Protein AF-A0ABD3XML2-F1 (afdb_monomer)

Secondary structure (DSSP, 8-state):
--------------------HHHHHHHHHHHHHHTTS-HHHHHHHHHHHS-HHHHHHHHHHHHHHHHHH-TTPPPSEEPP----S-TTSPPHHHHHHHHHHHHHHHHTT-S-HHHHHHTEESTTS----S--HHHHHHHHHHHHHHHTTSSS--S------------------------THHHHHHHHHHHHHHHHHHHHHHHHHHHHHHHHHHHHHHHHHHHHHHHHHHHHHHHHHHHHHHHHHHHHHHHHHHHHHHHHHHHHHHHHHHHHHHHHHHHHHHHHHHHHHHHHHHHHHHHHHHHHHHS------S---SSSHHHHHHHHHHHHHHHHHHHHHHHHHHHHHHHTTS-HHHHHHHHHHH--

Structure (mmCIF, N/CA/C/O backbone):
data_AF-A0ABD3XML2-F1
#
_entry.id   AF-A0ABD3XML2-F1
#
loop_
_atom_site.group_PDB
_atom_site.id
_atom_site.type_symbol
_atom_site.label_atom_id
_atom_site.label_alt_id
_atom_site.label_comp_id
_atom_site.label_asym_id
_atom_site.label_entity_id
_atom_site.label_seq_id
_atom_site.pdbx_PDB_ins_code
_atom_site.Cartn_x
_atom_site.Cartn_y
_atom_site.Cartn_z
_atom_site.occupancy
_atom_site.B_iso_or_equiv
_atom_site.auth_seq_id
_atom_site.auth_comp_id
_atom_site.auth_asym_id
_atom_site.auth_atom_id
_atom_site.pdbx_PDB_model_num
ATOM 1 N N . MET A 1 1 ? -40.376 46.630 -20.203 1.00 38.59 1 MET A N 1
ATOM 2 C CA . MET A 1 1 ? -39.515 45.479 -20.534 1.00 38.59 1 MET A CA 1
ATOM 3 C C . MET A 1 1 ? -38.494 45.391 -19.402 1.00 38.59 1 MET A C 1
ATOM 5 O O . MET A 1 1 ? -37.464 46.034 -19.498 1.00 38.59 1 MET A O 1
ATOM 9 N N . GLU A 1 2 ? -38.800 44.881 -18.200 1.00 33.03 2 GLU A N 1
ATOM 10 C CA . GLU A 1 2 ? -39.345 43.541 -17.864 1.00 33.03 2 GLU A CA 1
ATOM 11 C C . GLU A 1 2 ? -38.593 42.469 -18.675 1.00 33.03 2 GLU A C 1
ATOM 13 O O . GLU A 1 2 ? -38.659 42.522 -19.898 1.00 33.03 2 GLU A O 1
ATOM 18 N N . THR A 1 3 ? -37.780 41.566 -18.106 1.00 33.97 3 THR A N 1
ATOM 19 C CA . THR A 1 3 ? -37.963 40.745 -16.886 1.00 33.97 3 THR A CA 1
ATOM 20 C C . THR A 1 3 ? -36.647 40.132 -16.343 1.00 33.97 3 THR A C 1
ATOM 22 O O . THR A 1 3 ? -35.774 39.809 -17.142 1.00 33.97 3 THR A O 1
ATOM 25 N N . ASN A 1 4 ? -36.616 39.898 -15.014 1.00 30.30 4 ASN A N 1
ATOM 26 C CA . ASN A 1 4 ? -36.103 38.743 -14.218 1.00 30.30 4 ASN A CA 1
ATOM 27 C C . ASN A 1 4 ? -34.639 38.275 -14.408 1.00 30.30 4 ASN A C 1
ATOM 29 O O . ASN A 1 4 ? -34.251 37.892 -15.501 1.00 30.30 4 ASN A O 1
ATOM 33 N N . VAL A 1 5 ? -33.727 38.299 -13.419 1.00 41.19 5 VAL A N 1
ATOM 34 C CA . VAL A 1 5 ? -33.673 37.637 -12.083 1.00 41.19 5 VAL A CA 1
ATOM 35 C C . VAL A 1 5 ? -34.039 36.153 -12.111 1.00 41.19 5 VAL A C 1
ATOM 37 O O . VAL A 1 5 ? -35.220 35.851 -12.012 1.00 41.19 5 VAL A O 1
ATOM 40 N N . ILE A 1 6 ? -33.027 35.272 -12.127 1.00 36.88 6 ILE A N 1
ATOM 41 C CA . ILE A 1 6 ? -32.951 34.053 -11.296 1.00 36.88 6 ILE A CA 1
ATOM 42 C C . ILE A 1 6 ? -31.473 33.832 -10.923 1.00 36.88 6 ILE A C 1
ATOM 44 O O . ILE A 1 6 ? -30.629 33.577 -11.780 1.00 36.88 6 ILE A O 1
ATOM 48 N N . GLN A 1 7 ? -31.175 33.996 -9.632 1.00 39.12 7 GLN A N 1
ATOM 49 C CA . GLN A 1 7 ? -30.075 33.320 -8.948 1.00 39.12 7 GLN A CA 1
ATOM 50 C C . GLN A 1 7 ? -30.500 31.866 -8.751 1.00 39.12 7 GLN A C 1
ATOM 52 O O . GLN A 1 7 ? -31.566 31.651 -8.185 1.00 39.12 7 GLN A O 1
ATOM 57 N N . ASP A 1 8 ? -29.660 30.907 -9.133 1.00 29.56 8 ASP A N 1
ATOM 58 C CA . ASP A 1 8 ? -29.747 29.546 -8.607 1.00 29.56 8 ASP A CA 1
ATOM 59 C C . ASP A 1 8 ? -28.483 29.241 -7.803 1.00 29.56 8 ASP A C 1
ATOM 61 O O . ASP A 1 8 ? -27.401 28.951 -8.315 1.00 29.56 8 ASP A O 1
ATOM 65 N N . THR A 1 9 ? -28.667 29.385 -6.496 1.00 33.41 9 THR A N 1
ATOM 66 C CA . THR A 1 9 ? -28.101 28.558 -5.434 1.00 33.41 9 THR A CA 1
ATOM 67 C C . THR A 1 9 ? -27.908 27.102 -5.859 1.00 33.41 9 THR A C 1
ATOM 69 O O . THR A 1 9 ? -28.868 26.429 -6.228 1.00 33.41 9 THR A O 1
ATOM 72 N N . GLN A 1 10 ? -26.698 26.580 -5.665 1.00 33.09 10 GLN A N 1
ATOM 73 C CA . GLN A 1 10 ? -26.526 25.194 -5.238 1.00 33.09 10 GLN A CA 1
ATOM 74 C C . GLN A 1 10 ? -25.661 25.178 -3.982 1.00 33.09 10 GLN A C 1
ATOM 76 O O . GLN A 1 10 ? -24.434 25.136 -4.032 1.00 33.09 10 GLN A O 1
ATOM 81 N N . ASP A 1 11 ? -26.362 25.263 -2.854 1.00 31.86 11 ASP A N 1
ATOM 82 C CA . ASP A 1 11 ? -25.922 24.697 -1.592 1.00 31.86 11 ASP A CA 1
ATOM 83 C C . ASP A 1 11 ? -25.893 23.165 -1.705 1.00 31.86 11 ASP A C 1
ATOM 85 O O . ASP A 1 11 ? -26.819 22.557 -2.236 1.00 31.86 11 ASP A O 1
ATOM 89 N N . SER A 1 12 ? -24.821 22.592 -1.156 1.00 36.97 12 SER A N 1
ATOM 90 C CA . SER A 1 12 ? -24.820 21.418 -0.275 1.00 36.97 12 SER A CA 1
ATOM 91 C C . SER A 1 12 ? -25.639 20.189 -0.696 1.00 36.97 12 SER A C 1
ATOM 93 O O . SER A 1 12 ? -26.848 20.165 -0.516 1.00 36.97 12 SER A O 1
ATOM 95 N N . ASP A 1 13 ? -24.964 19.106 -1.102 1.00 32.53 13 ASP A N 1
ATOM 96 C CA . ASP A 1 13 ? -25.022 17.854 -0.330 1.00 32.53 13 ASP A CA 1
ATOM 97 C C . ASP A 1 13 ? -24.168 16.721 -0.920 1.00 32.53 13 ASP A C 1
ATOM 99 O O . ASP A 1 13 ? -24.103 16.494 -2.128 1.00 32.53 13 ASP A O 1
ATOM 103 N N . SER A 1 14 ? -23.629 15.928 0.006 1.00 32.28 14 SER A N 1
ATOM 104 C CA . SER A 1 14 ? -23.049 14.588 -0.149 1.00 32.28 14 SER A CA 1
ATOM 105 C C . SER A 1 14 ? -21.590 14.474 -0.613 1.00 32.28 14 SER A C 1
ATOM 107 O O . SER A 1 14 ? -21.272 14.055 -1.725 1.00 32.28 14 SER A O 1
ATOM 109 N N . ASP A 1 15 ? -20.683 14.666 0.348 1.00 35.00 15 ASP A N 1
ATOM 110 C CA . ASP A 1 15 ? -19.434 13.902 0.413 1.00 35.00 15 ASP A CA 1
ATOM 111 C C . ASP A 1 15 ? -19.756 12.395 0.493 1.00 35.00 15 ASP A C 1
ATOM 113 O O . ASP A 1 15 ? -19.830 11.788 1.564 1.00 35.00 15 ASP A O 1
ATOM 117 N N . ILE A 1 16 ? -19.979 11.769 -0.662 1.00 39.59 16 ILE A N 1
ATOM 118 C CA . ILE A 1 16 ? -19.853 10.321 -0.809 1.00 39.59 16 ILE A CA 1
ATOM 119 C C . ILE A 1 16 ? -18.346 10.041 -0.772 1.00 39.59 16 ILE A C 1
ATOM 121 O O . ILE A 1 16 ? -17.628 10.562 -1.631 1.00 39.59 16 ILE A O 1
ATOM 125 N N . PRO A 1 17 ? -17.827 9.221 0.161 1.00 36.25 17 PRO A N 1
ATOM 126 C CA . PRO A 1 17 ? -16.439 8.801 0.097 1.00 36.25 17 PRO A CA 1
ATOM 127 C C . PRO A 1 17 ? -16.294 7.968 -1.175 1.00 36.25 17 PRO A C 1
ATOM 129 O O . PRO A 1 17 ? -16.749 6.826 -1.248 1.00 36.25 17 PRO A O 1
ATOM 132 N N . CYS A 1 18 ? -15.729 8.569 -2.216 1.00 40.50 18 CYS A N 1
ATOM 133 C CA . CYS A 1 18 ? -15.402 7.873 -3.444 1.00 40.50 18 CYS A CA 1
ATOM 134 C C . CYS A 1 18 ? -14.406 6.765 -3.076 1.00 40.50 18 CYS A C 1
ATOM 136 O O . CYS A 1 18 ? -13.322 7.066 -2.574 1.00 40.50 18 CYS A O 1
ATOM 138 N N . ALA A 1 19 ? -14.789 5.498 -3.278 1.00 50.78 19 ALA A N 1
ATOM 139 C CA . ALA A 1 19 ? -13.873 4.361 -3.199 1.00 50.78 19 ALA A CA 1
ATOM 140 C C . ALA A 1 19 ? -12.591 4.728 -3.956 1.00 50.78 19 ALA A C 1
ATOM 142 O O . ALA A 1 19 ? -12.671 5.198 -5.099 1.00 50.78 19 ALA A O 1
ATOM 143 N N . SER A 1 20 ? -11.433 4.588 -3.311 1.00 59.81 20 SER A N 1
ATOM 144 C CA . SER A 1 20 ? -10.168 5.050 -3.883 1.00 59.81 20 SER A CA 1
ATOM 145 C C . SER A 1 20 ? -9.958 4.426 -5.274 1.00 59.81 20 SER A C 1
ATOM 147 O O . SER A 1 20 ? -10.358 3.288 -5.522 1.00 59.81 20 SER A O 1
ATOM 149 N N . GLN A 1 21 ? -9.338 5.147 -6.219 1.00 56.84 21 GLN A N 1
ATOM 150 C CA . GLN A 1 21 ? -9.050 4.643 -7.578 1.00 56.84 21 GLN A CA 1
ATOM 151 C C . GLN A 1 21 ? -8.400 3.238 -7.552 1.00 56.84 21 GLN A C 1
ATOM 153 O O . GLN A 1 21 ? -8.649 2.416 -8.432 1.00 56.84 21 GLN A O 1
ATOM 158 N N . LEU A 1 22 ? -7.620 2.956 -6.500 1.00 56.28 22 LEU A N 1
ATOM 159 C CA . LEU A 1 22 ? -6.964 1.681 -6.215 1.00 56.28 22 LEU A CA 1
ATOM 160 C C . LEU A 1 22 ? -7.951 0.525 -5.962 1.00 56.28 22 LEU A C 1
ATOM 162 O O . LEU A 1 22 ? -7.739 -0.579 -6.454 1.00 56.28 22 LEU A O 1
ATOM 166 N N . GLU A 1 23 ? -9.053 0.767 -5.251 1.00 59.66 23 GLU A N 1
ATOM 167 C CA . GLU A 1 23 ? -10.075 -0.250 -4.966 1.00 59.66 23 GLU A CA 1
ATOM 168 C C . GLU A 1 23 ? -10.821 -0.671 -6.239 1.00 59.66 23 GLU A C 1
ATOM 170 O O . GLU A 1 23 ? -11.078 -1.857 -6.449 1.00 59.66 23 GLU A O 1
ATOM 175 N N . ARG A 1 24 ? -11.091 0.266 -7.158 1.00 61.81 24 ARG A N 1
ATOM 176 C CA . ARG A 1 24 ? -11.711 -0.060 -8.457 1.00 61.81 24 ARG A CA 1
ATOM 177 C C . ARG A 1 24 ? -10.810 -0.929 -9.343 1.00 61.81 24 ARG A C 1
ATOM 179 O O . ARG A 1 24 ? -11.329 -1.763 -10.084 1.00 61.81 24 ARG A O 1
ATOM 186 N N . CYS A 1 25 ? -9.486 -0.798 -9.230 1.00 75.94 25 CYS A N 1
ATOM 187 C CA . CYS A 1 25 ? -8.537 -1.671 -9.928 1.00 75.94 25 CYS A CA 1
ATOM 188 C C . CYS A 1 25 ? -8.620 -3.128 -9.446 1.00 75.94 25 CYS A C 1
ATOM 190 O O . CYS A 1 25 ? -8.493 -4.036 -10.262 1.00 75.94 25 CYS A O 1
ATOM 192 N N . ILE A 1 26 ? -8.898 -3.362 -8.157 1.00 82.12 26 ILE A N 1
ATOM 193 C CA . ILE A 1 26 ? -8.999 -4.716 -7.583 1.00 82.12 26 ILE A CA 1
ATOM 194 C C . ILE A 1 26 ? -10.196 -5.474 -8.167 1.00 82.12 26 ILE A C 1
ATOM 196 O O . ILE A 1 26 ? -10.070 -6.645 -8.522 1.00 82.12 26 ILE A O 1
ATOM 200 N N . LEU A 1 27 ? -11.353 -4.816 -8.308 1.00 83.56 27 LEU A N 1
ATOM 201 C CA . LEU A 1 27 ? -12.532 -5.443 -8.914 1.00 83.56 27 LEU A CA 1
ATOM 202 C C . LEU A 1 27 ? -12.272 -5.827 -10.380 1.00 83.56 27 LEU A C 1
ATOM 204 O O . LEU A 1 27 ? -12.586 -6.947 -10.783 1.00 83.56 27 LEU A O 1
ATOM 208 N N . ALA A 1 28 ? -11.659 -4.925 -11.154 1.00 83.69 28 ALA A N 1
ATOM 209 C CA . ALA A 1 28 ? -11.298 -5.183 -12.547 1.00 83.69 28 ALA A CA 1
ATOM 210 C C . ALA A 1 28 ? -10.280 -6.328 -12.674 1.00 83.69 28 ALA A C 1
ATOM 212 O O . ALA A 1 28 ? -10.458 -7.224 -13.493 1.00 83.69 28 ALA A O 1
ATOM 213 N N . GLU A 1 29 ? -9.260 -6.358 -11.815 1.00 85.88 29 GLU A N 1
ATOM 214 C CA . GLU A 1 29 ? -8.241 -7.408 -11.833 1.00 85.88 29 GLU A CA 1
ATOM 215 C C . GLU A 1 29 ? -8.821 -8.791 -11.499 1.00 85.88 29 GLU A C 1
ATOM 217 O O . GLU A 1 29 ? -8.464 -9.785 -12.137 1.00 85.88 29 GLU A O 1
ATOM 222 N N . ILE A 1 30 ? -9.746 -8.870 -10.536 1.00 89.50 30 ILE A N 1
ATOM 223 C CA . ILE A 1 30 ? -10.428 -10.129 -10.206 1.00 89.50 30 ILE A CA 1
ATOM 224 C C . ILE A 1 30 ? -11.327 -10.574 -11.352 1.00 89.50 30 ILE A C 1
ATOM 226 O O . ILE A 1 30 ? -11.324 -11.757 -11.701 1.00 89.50 30 ILE A O 1
ATOM 230 N N . ARG A 1 31 ? -12.062 -9.641 -11.964 1.00 89.25 31 ARG A N 1
ATOM 231 C CA . ARG A 1 31 ? -12.907 -9.924 -13.126 1.00 89.25 31 ARG A CA 1
ATOM 232 C C . ARG A 1 31 ? -12.085 -10.478 -14.290 1.00 89.25 31 ARG A C 1
ATOM 234 O O . ARG A 1 31 ? -12.451 -11.516 -14.840 1.00 89.25 31 ARG A O 1
ATOM 241 N N . ASP A 1 32 ? -10.963 -9.844 -14.613 1.00 88.19 32 ASP A N 1
ATOM 242 C CA . ASP A 1 32 ? -10.107 -10.233 -15.736 1.00 88.19 32 ASP A CA 1
ATOM 243 C C . ASP A 1 32 ? -9.435 -11.592 -15.518 1.00 88.19 32 ASP A C 1
ATOM 245 O O . ASP A 1 32 ? -9.384 -12.415 -16.435 1.00 88.19 32 ASP A O 1
ATOM 249 N N . LYS A 1 33 ? -8.929 -11.848 -14.304 1.00 86.31 33 LYS A N 1
ATOM 250 C CA . LYS A 1 33 ? -8.180 -13.078 -14.000 1.00 86.31 33 LYS A CA 1
ATOM 251 C C . LYS A 1 33 ? -9.068 -14.268 -13.659 1.00 86.31 33 LYS A C 1
ATOM 253 O O . LYS A 1 33 ? -8.737 -15.392 -14.026 1.00 86.31 33 LYS A O 1
ATOM 258 N N . TYR A 1 34 ? -10.172 -14.041 -12.951 1.00 88.50 34 TYR A N 1
ATOM 259 C CA . TYR A 1 34 ? -10.951 -15.116 -12.333 1.00 88.50 34 TYR A CA 1
ATOM 260 C C . TYR A 1 34 ? -12.438 -15.099 -12.703 1.00 88.50 34 TYR A C 1
ATOM 262 O O . TYR A 1 34 ? -13.112 -16.101 -12.490 1.00 88.50 34 TYR A O 1
ATOM 270 N N . GLY A 1 35 ? -12.963 -14.024 -13.301 1.00 83.19 35 GLY A N 1
ATOM 271 C CA . GLY A 1 35 ? -14.406 -13.846 -13.526 1.00 83.19 35 GLY A CA 1
ATOM 272 C C . GLY A 1 35 ? -15.070 -14.874 -14.450 1.00 83.19 35 GLY A C 1
ATOM 273 O O . GLY A 1 35 ? -16.288 -15.005 -14.439 1.00 83.19 35 GLY A O 1
ATOM 274 N N . LYS A 1 36 ? -14.289 -15.631 -15.232 1.00 86.50 36 LYS A N 1
ATOM 275 C CA . LYS A 1 36 ? -14.788 -16.708 -16.112 1.00 86.50 36 LYS A CA 1
ATOM 276 C C . LYS A 1 36 ? -14.711 -18.104 -15.489 1.00 86.50 36 LYS A C 1
ATOM 278 O O . LYS A 1 36 ? -15.095 -19.075 -16.137 1.00 86.50 36 LYS A O 1
ATOM 283 N N . LEU A 1 37 ? -14.155 -18.227 -14.286 1.00 88.94 37 LEU A N 1
ATOM 284 C CA . LEU A 1 37 ? -13.962 -19.513 -13.625 1.00 88.94 37 LEU A CA 1
ATOM 285 C C . LEU A 1 37 ? -15.233 -19.940 -12.889 1.00 88.94 37 LEU A C 1
ATOM 287 O O . LEU A 1 37 ? -15.956 -19.115 -12.335 1.00 88.94 37 LEU A O 1
ATOM 291 N N . ASP A 1 38 ? -15.478 -21.250 -12.832 1.00 89.38 38 ASP A N 1
ATOM 292 C CA . ASP A 1 38 ? -16.507 -21.786 -11.944 1.00 89.38 38 ASP A CA 1
ATOM 293 C C . ASP A 1 38 ? -16.122 -21.590 -10.467 1.00 89.38 38 ASP A C 1
ATOM 295 O O . ASP A 1 38 ? -14.960 -21.360 -10.121 1.00 89.38 38 ASP A O 1
ATOM 299 N N . LYS A 1 39 ? -17.100 -21.717 -9.564 1.00 88.19 39 LYS A N 1
ATOM 300 C CA . LYS A 1 39 ? -16.900 -21.503 -8.124 1.00 88.19 39 LYS A CA 1
ATOM 301 C C . LYS A 1 39 ? -15.755 -22.334 -7.532 1.00 88.19 39 LYS A C 1
ATOM 303 O O . LYS A 1 39 ? -15.067 -21.870 -6.624 1.00 88.19 39 LYS A O 1
ATOM 308 N N . GLN A 1 40 ? -15.562 -23.577 -7.971 1.00 89.69 40 GLN A N 1
ATOM 309 C CA . GLN A 1 40 ? -14.546 -24.452 -7.379 1.00 89.69 40 GLN A CA 1
ATOM 310 C C . GLN A 1 40 ? -13.147 -24.089 -7.876 1.00 89.69 40 GLN A C 1
ATOM 312 O O . GLN A 1 40 ? -12.216 -24.034 -7.070 1.00 89.69 40 GLN A O 1
ATOM 317 N N . LEU A 1 41 ? -13.012 -23.791 -9.167 1.00 89.44 41 LEU A N 1
ATOM 318 C CA . LEU A 1 41 ? -11.772 -23.321 -9.776 1.00 89.44 41 LEU A CA 1
ATOM 319 C C . LEU A 1 41 ? -11.389 -21.937 -9.255 1.00 89.44 41 LEU A C 1
ATOM 321 O O . LEU A 1 41 ? -10.251 -21.754 -8.840 1.00 89.44 41 LEU A O 1
ATOM 325 N N . PHE A 1 42 ? -12.339 -21.007 -9.160 1.00 91.25 42 PHE A N 1
ATOM 326 C CA . PHE A 1 42 ? -12.119 -19.667 -8.614 1.00 91.25 42 PHE A CA 1
ATOM 327 C C . PHE A 1 42 ? -11.517 -19.719 -7.207 1.00 91.25 42 PHE A C 1
ATOM 329 O O . PHE A 1 42 ? -10.482 -19.111 -6.932 1.00 91.25 42 PHE A O 1
ATOM 336 N N . LYS A 1 43 ? -12.139 -20.493 -6.307 1.00 91.81 43 LYS A N 1
ATOM 337 C CA . LYS A 1 43 ? -11.651 -20.649 -4.931 1.00 91.81 43 LYS A CA 1
ATOM 338 C C . LYS A 1 43 ? -10.264 -21.274 -4.886 1.00 91.81 43 LYS A C 1
ATOM 340 O O . LYS A 1 43 ? -9.425 -20.791 -4.133 1.00 91.81 43 LYS A O 1
ATOM 345 N N . ARG A 1 44 ? -10.047 -22.343 -5.662 1.00 89.25 44 ARG A N 1
ATOM 346 C CA . ARG A 1 44 ? -8.783 -23.087 -5.690 1.00 89.25 44 ARG A CA 1
ATOM 347 C C . ARG A 1 44 ? -7.639 -22.213 -6.196 1.00 89.25 44 ARG A C 1
ATOM 349 O O . ARG A 1 44 ? -6.586 -22.180 -5.569 1.00 89.25 44 ARG A O 1
ATOM 356 N N . GLU A 1 45 ? -7.856 -21.491 -7.291 1.00 89.88 45 GLU A N 1
ATOM 357 C CA . GLU A 1 45 ? -6.865 -20.576 -7.863 1.00 89.88 45 GLU A CA 1
ATOM 358 C C . GLU A 1 45 ? -6.518 -19.455 -6.876 1.00 89.88 45 GLU A C 1
ATOM 360 O O . GLU A 1 45 ? -5.342 -19.212 -6.608 1.00 89.88 45 GLU A O 1
ATOM 365 N N . LEU A 1 46 ? -7.517 -18.836 -6.238 1.00 89.44 46 LEU A N 1
ATOM 366 C CA . LEU A 1 46 ? -7.274 -17.819 -5.212 1.00 89.44 46 LEU A CA 1
ATOM 367 C C . LEU A 1 46 ? -6.531 -18.375 -3.991 1.00 89.44 46 LEU A C 1
ATOM 369 O O . LEU A 1 46 ? -5.591 -17.747 -3.508 1.00 89.44 46 LEU A O 1
ATOM 373 N N . SER A 1 47 ? -6.930 -19.538 -3.470 1.00 87.94 47 SER A N 1
ATOM 374 C CA . SER A 1 47 ? -6.310 -20.106 -2.268 1.00 87.94 47 SER A CA 1
ATOM 375 C C . SER A 1 47 ? -4.875 -20.585 -2.497 1.00 87.94 47 SER A C 1
ATOM 377 O O . SER A 1 47 ? -4.073 -20.550 -1.557 1.00 87.94 47 SER A O 1
ATOM 379 N N . ASN A 1 48 ? -4.563 -21.030 -3.719 1.00 87.38 48 ASN A N 1
ATOM 380 C CA . ASN A 1 48 ? -3.254 -21.566 -4.090 1.00 87.38 48 ASN A CA 1
ATOM 381 C C . ASN A 1 48 ? -2.268 -20.468 -4.492 1.00 87.38 48 ASN A C 1
ATOM 383 O O . ASN A 1 48 ? -1.114 -20.517 -4.073 1.00 87.38 48 ASN A O 1
ATOM 387 N N . ASN A 1 49 ? -2.719 -19.475 -5.262 1.00 87.12 49 ASN A N 1
ATOM 388 C CA . ASN A 1 49 ? -1.829 -18.461 -5.831 1.00 87.12 49 ASN A CA 1
ATOM 389 C C . ASN A 1 49 ? -1.632 -17.242 -4.923 1.00 87.12 49 ASN A C 1
ATOM 391 O O . ASN A 1 49 ? -0.692 -16.480 -5.137 1.00 87.12 49 ASN A O 1
ATOM 395 N N . LEU A 1 50 ? -2.492 -17.042 -3.916 1.00 86.75 50 LEU A N 1
ATOM 396 C CA . LEU A 1 50 ? -2.411 -15.894 -3.013 1.00 86.75 50 LEU A CA 1
ATOM 397 C C . LEU A 1 50 ? -2.139 -16.301 -1.560 1.00 86.75 50 LEU A C 1
ATOM 399 O O . LEU A 1 50 ? -2.568 -17.342 -1.038 1.00 86.75 50 LEU A O 1
ATOM 403 N N . ASP A 1 51 ? -1.401 -15.441 -0.867 1.00 87.62 51 ASP A N 1
ATOM 404 C CA . ASP A 1 51 ? -1.197 -15.555 0.566 1.00 87.62 51 ASP A CA 1
ATOM 405 C C . ASP A 1 51 ? -2.441 -15.072 1.337 1.00 87.62 51 ASP A C 1
ATOM 407 O O . ASP A 1 51 ? -3.347 -14.425 0.806 1.00 87.62 51 ASP A O 1
ATOM 411 N N . ILE A 1 52 ? -2.513 -15.416 2.624 1.00 85.50 52 ILE A N 1
ATOM 412 C CA . ILE A 1 52 ? -3.693 -15.103 3.441 1.00 85.50 52 ILE A CA 1
ATOM 413 C C . ILE A 1 52 ? -3.896 -13.592 3.628 1.00 85.50 52 ILE A C 1
ATOM 415 O O . ILE A 1 52 ? -5.032 -13.152 3.810 1.00 85.50 52 ILE A O 1
ATOM 419 N N . THR A 1 53 ? -2.823 -12.799 3.569 1.00 84.19 53 THR A N 1
ATOM 420 C CA . THR A 1 53 ? -2.875 -11.342 3.721 1.00 84.19 53 THR A CA 1
ATOM 421 C C . THR A 1 53 ? -3.505 -10.711 2.490 1.00 84.19 53 THR A C 1
ATOM 423 O O . THR A 1 53 ? -4.460 -9.948 2.635 1.00 84.19 53 THR A O 1
ATOM 426 N N . SER A 1 54 ? -3.065 -11.104 1.289 1.00 85.44 54 SER A N 1
ATOM 427 C CA . SER A 1 54 ? -3.659 -10.629 0.032 1.00 85.44 54 SER A CA 1
ATOM 428 C C . SER A 1 54 ? 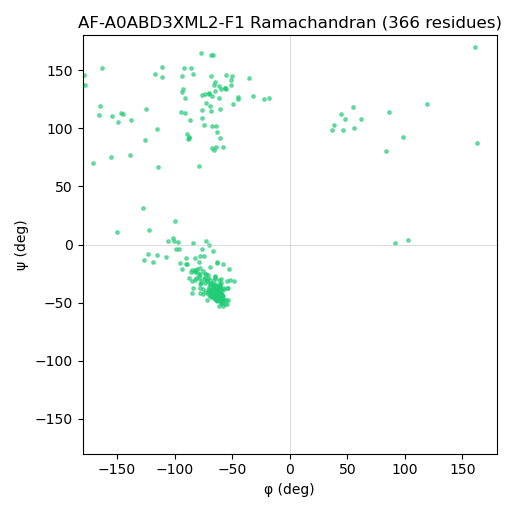-5.130 -11.012 -0.083 1.00 85.44 54 SER A C 1
ATOM 430 O O . SER A 1 54 ? -5.960 -10.175 -0.427 1.00 85.44 54 SER A O 1
ATOM 432 N N . LEU A 1 55 ? -5.492 -12.244 0.294 1.00 89.50 55 LEU A N 1
ATOM 433 C CA . LEU A 1 55 ? -6.893 -12.679 0.310 1.00 89.50 55 LEU A CA 1
ATOM 434 C C . LEU A 1 55 ? -7.750 -11.842 1.276 1.00 89.50 55 LEU A C 1
ATOM 436 O O . LEU A 1 55 ? -8.873 -11.465 0.952 1.00 89.50 55 LEU A O 1
ATOM 440 N N . ARG A 1 56 ? -7.237 -11.507 2.465 1.00 89.25 56 ARG A N 1
ATOM 441 C CA . ARG A 1 56 ? -7.952 -10.619 3.397 1.00 89.25 56 ARG A CA 1
ATOM 442 C C . ARG A 1 56 ? -8.093 -9.207 2.843 1.00 89.25 56 ARG A C 1
ATOM 444 O O . ARG A 1 56 ? -9.165 -8.628 2.982 1.00 89.25 56 ARG A O 1
ATOM 451 N N . HIS A 1 57 ? -7.041 -8.679 2.221 1.00 87.94 57 HIS A N 1
ATOM 452 C CA . HIS A 1 57 ? -7.062 -7.355 1.613 1.00 87.94 57 HIS A CA 1
ATOM 453 C C . HIS A 1 57 ? -8.112 -7.277 0.502 1.00 87.94 57 HIS A C 1
ATOM 455 O O . HIS A 1 57 ? -9.025 -6.465 0.598 1.00 87.94 57 HIS A O 1
ATOM 461 N N . ILE A 1 58 ? -8.069 -8.206 -0.458 1.00 89.38 58 ILE A N 1
ATOM 462 C CA . ILE A 1 58 ? -9.049 -8.313 -1.546 1.00 89.38 58 ILE A CA 1
ATOM 463 C C . ILE A 1 58 ? -10.477 -8.390 -1.001 1.00 89.38 58 ILE A C 1
ATOM 465 O O . ILE A 1 58 ? -11.361 -7.662 -1.447 1.00 89.38 58 ILE A O 1
ATOM 469 N N . ARG A 1 59 ? -10.710 -9.252 -0.007 1.00 92.00 59 ARG A N 1
ATOM 470 C CA . ARG A 1 59 ? -12.029 -9.410 0.609 1.00 92.00 59 ARG A CA 1
ATOM 471 C C . ARG A 1 59 ? -12.540 -8.109 1.237 1.00 92.00 59 ARG A C 1
ATOM 473 O O . ARG A 1 59 ? -13.722 -7.804 1.095 1.00 92.00 59 ARG A O 1
ATOM 48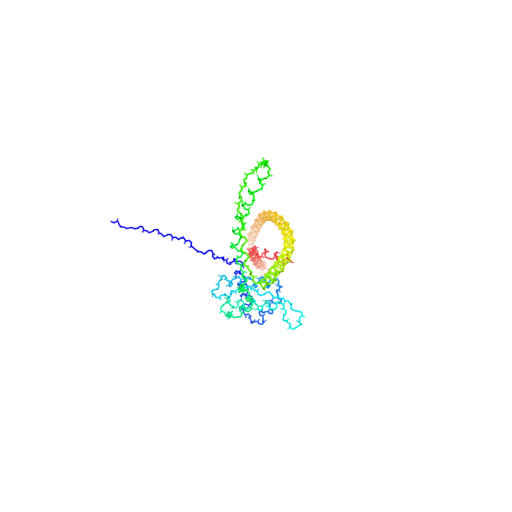0 N N . SER A 1 60 ? -11.683 -7.377 1.946 1.00 90.00 60 SER A N 1
ATOM 481 C CA . SER A 1 60 ? -12.039 -6.085 2.541 1.00 90.00 60 SER A CA 1
ATOM 482 C C . SER A 1 60 ? -12.323 -5.038 1.469 1.00 90.00 60 SER A C 1
ATOM 484 O O . SER A 1 60 ? -13.366 -4.397 1.524 1.00 90.00 60 SER A O 1
ATOM 486 N N . SER A 1 61 ? -11.474 -4.939 0.445 1.00 89.75 61 SER A N 1
ATOM 487 C CA . SER A 1 61 ? -11.667 -3.996 -0.658 1.00 89.75 61 SER A CA 1
ATOM 488 C C . SER A 1 61 ? -12.978 -4.244 -1.403 1.00 89.75 61 SER A C 1
ATOM 490 O O . SER A 1 61 ? -13.736 -3.309 -1.628 1.00 89.75 61 SER A O 1
ATOM 492 N N . LEU A 1 62 ? -13.313 -5.500 -1.720 1.00 90.19 62 LEU A N 1
ATOM 493 C CA . LEU A 1 62 ? -14.606 -5.825 -2.334 1.00 90.19 62 LEU A CA 1
ATOM 494 C C . LEU A 1 62 ? -15.790 -5.468 -1.423 1.00 90.19 62 LEU A C 1
ATOM 496 O O . LEU A 1 62 ? -16.830 -5.021 -1.905 1.00 90.19 62 LEU A O 1
ATOM 500 N N . HIS A 1 63 ? -15.643 -5.639 -0.106 1.00 89.75 63 HIS A N 1
ATOM 501 C CA . HIS A 1 63 ? -16.680 -5.254 0.851 1.00 89.75 63 HIS A CA 1
ATOM 502 C C . HIS A 1 63 ? -16.899 -3.741 0.898 1.00 89.75 63 HIS A C 1
ATOM 504 O O . HIS A 1 63 ? -18.052 -3.303 0.885 1.00 89.75 63 HIS A O 1
ATOM 510 N N . ASP A 1 64 ? -15.824 -2.956 0.897 1.00 87.94 64 ASP A N 1
ATOM 511 C CA . ASP A 1 64 ? -15.897 -1.496 0.875 1.00 87.94 64 ASP A CA 1
ATOM 512 C C . ASP A 1 64 ? -16.492 -0.982 -0.445 1.00 87.94 64 ASP A C 1
ATOM 514 O O . ASP A 1 64 ? -17.403 -0.150 -0.416 1.00 87.94 64 ASP A O 1
ATOM 518 N N . ILE A 1 65 ? -16.090 -1.555 -1.588 1.00 87.12 65 ILE A N 1
ATOM 519 C CA . ILE A 1 65 ? -16.681 -1.251 -2.902 1.00 87.12 65 ILE A CA 1
ATOM 520 C C . ILE A 1 65 ? -18.184 -1.522 -2.890 1.00 87.12 65 ILE A C 1
ATOM 522 O O . ILE A 1 65 ? -18.961 -0.663 -3.311 1.00 87.12 65 ILE A O 1
ATOM 526 N N . GLY A 1 66 ? -18.604 -2.684 -2.381 1.00 86.00 66 GLY A N 1
ATOM 527 C CA . GLY A 1 66 ? -20.017 -3.039 -2.282 1.00 86.00 66 GLY A CA 1
ATOM 528 C C . GLY A 1 66 ? -20.812 -2.094 -1.398 1.00 86.00 66 GLY A C 1
ATOM 529 O O . GLY A 1 66 ? -21.897 -1.662 -1.785 1.00 86.00 66 GLY A O 1
ATOM 530 N N . ARG A 1 67 ? -20.250 -1.699 -0.252 1.00 86.56 67 ARG A N 1
ATOM 531 C CA . ARG A 1 67 ? -20.885 -0.741 0.659 1.00 86.56 67 ARG A CA 1
ATOM 532 C C . ARG A 1 67 ? -21.058 0.640 0.023 1.00 86.56 67 ARG A C 1
ATOM 534 O O . ARG A 1 67 ? -22.058 1.294 0.297 1.00 86.56 67 ARG A O 1
ATOM 541 N N . LEU A 1 68 ? -20.090 1.085 -0.775 1.00 82.62 68 LEU A N 1
ATOM 542 C CA . LEU A 1 68 ? -20.087 2.420 -1.379 1.00 82.62 68 LEU A CA 1
ATOM 543 C C . LEU A 1 68 ? -20.876 2.491 -2.692 1.00 82.62 68 LEU A C 1
ATOM 545 O O . LEU A 1 68 ? -21.441 3.534 -3.004 1.00 82.62 68 LEU A O 1
ATOM 549 N N . SER A 1 69 ? -20.913 1.400 -3.461 1.00 76.81 69 SER A N 1
ATOM 550 C CA . SER A 1 69 ? -21.317 1.440 -4.875 1.00 76.81 69 SER A CA 1
ATOM 551 C C . SER A 1 69 ? -22.601 0.671 -5.197 1.00 76.81 69 SER A C 1
ATOM 553 O O . SER A 1 69 ? -23.067 0.761 -6.329 1.00 76.81 69 SER A O 1
ATOM 555 N N . HIS A 1 70 ? -23.168 -0.115 -4.272 1.00 78.69 70 HIS A N 1
ATOM 556 C CA . HIS A 1 70 ? -24.360 -0.935 -4.536 1.00 78.69 70 HIS A CA 1
ATOM 557 C C . HIS A 1 70 ? -25.504 -0.651 -3.557 1.00 78.69 70 HIS A C 1
ATOM 559 O O . HIS A 1 70 ? -25.430 -0.933 -2.357 1.00 78.69 70 HIS A O 1
ATOM 565 N N . THR A 1 71 ? -26.620 -0.157 -4.095 1.00 72.88 71 THR A N 1
ATOM 566 C CA . THR A 1 71 ? -27.870 0.025 -3.355 1.00 72.88 71 THR A CA 1
ATOM 567 C C . THR A 1 71 ? -28.457 -1.349 -3.008 1.00 72.88 71 THR A C 1
ATOM 569 O O . THR A 1 71 ? -28.798 -2.144 -3.875 1.00 72.88 71 THR A O 1
ATOM 572 N N . GLY A 1 72 ? -28.527 -1.673 -1.713 1.00 74.94 72 GLY A N 1
ATOM 573 C CA . GLY A 1 72 ? -28.969 -2.993 -1.235 1.00 74.94 72 GLY A CA 1
ATOM 574 C C . GLY A 1 72 ? -27.844 -3.933 -0.786 1.00 74.94 72 GLY A C 1
ATOM 575 O O . GLY A 1 72 ? -28.130 -5.064 -0.379 1.00 74.94 72 GLY A O 1
ATOM 576 N N . TYR A 1 73 ? -26.585 -3.477 -0.788 1.00 84.00 73 TYR A N 1
ATOM 577 C CA . TYR A 1 73 ? -25.497 -4.214 -0.149 1.00 84.00 73 TYR A CA 1
ATOM 578 C C . TYR A 1 73 ? -25.773 -4.394 1.359 1.00 84.00 73 TYR A C 1
ATOM 580 O O . TYR A 1 73 ? -26.182 -3.437 2.028 1.00 84.00 73 TYR A O 1
ATOM 588 N N . PRO A 1 74 ? -25.595 -5.598 1.938 1.00 83.25 74 PRO A N 1
ATOM 589 C CA . PRO A 1 74 ? -25.964 -5.819 3.329 1.00 83.25 74 PRO A CA 1
ATOM 590 C C . PRO A 1 74 ? -25.121 -4.996 4.312 1.00 83.25 74 PRO A C 1
ATOM 592 O O . PRO A 1 74 ? -23.905 -4.879 4.189 1.00 83.25 74 PRO A O 1
ATOM 595 N N . SER A 1 75 ? -25.769 -4.467 5.351 1.00 79.31 75 SER A N 1
ATOM 596 C CA . SER A 1 75 ? -25.083 -3.791 6.451 1.00 79.31 75 SER A CA 1
ATOM 597 C C . SER A 1 75 ? -24.427 -4.810 7.389 1.00 79.31 75 SER A C 1
ATOM 599 O O . SER A 1 75 ? -25.107 -5.708 7.895 1.00 79.31 75 SER A O 1
ATOM 601 N N . GLY A 1 76 ? -23.144 -4.640 7.697 1.00 80.75 76 GLY A N 1
ATOM 602 C CA . GLY A 1 76 ? -22.441 -5.488 8.658 1.00 80.75 76 GLY A CA 1
ATOM 603 C C . GLY A 1 76 ? -20.926 -5.410 8.513 1.00 80.75 76 GLY A C 1
ATOM 604 O O . GLY A 1 76 ? -20.404 -4.848 7.550 1.00 80.75 76 GLY A O 1
ATOM 605 N N . ARG A 1 77 ? -20.212 -5.982 9.486 1.00 84.44 77 ARG A N 1
ATOM 606 C CA . ARG A 1 77 ? -18.756 -6.180 9.406 1.00 84.44 77 ARG A CA 1
ATOM 607 C C . ARG A 1 77 ? -18.461 -7.570 8.863 1.00 84.44 77 ARG A C 1
ATOM 609 O O . ARG A 1 77 ? -19.186 -8.508 9.189 1.00 84.44 77 ARG A O 1
ATOM 616 N N . LEU A 1 78 ? -17.398 -7.716 8.079 1.00 87.06 78 LEU A N 1
ATOM 617 C CA . LEU A 1 78 ? -16.922 -9.026 7.638 1.00 87.06 78 LEU A CA 1
ATOM 618 C C . LEU A 1 78 ? -16.643 -9.937 8.845 1.00 87.06 78 LEU A C 1
ATOM 620 O O . LEU A 1 78 ? -16.038 -9.506 9.826 1.00 87.06 78 LEU A O 1
ATOM 624 N N . VAL A 1 79 ? -17.097 -11.193 8.784 1.00 85.06 79 VAL A N 1
ATOM 625 C CA . VAL A 1 79 ? -16.801 -12.192 9.825 1.00 85.06 79 VAL A CA 1
ATOM 626 C C . VAL A 1 79 ? -15.316 -12.530 9.802 1.00 85.06 79 VAL A C 1
ATOM 628 O O . VAL A 1 79 ? -14.791 -12.931 8.762 1.00 85.06 79 VAL A O 1
ATOM 631 N N . GLU A 1 80 ? -14.650 -12.449 10.948 1.00 83.25 80 GLU A N 1
ATOM 632 C CA . GLU A 1 80 ? -13.269 -12.900 11.067 1.00 83.25 80 GLU A CA 1
ATOM 633 C C . GLU A 1 80 ? -13.196 -14.431 10.950 1.00 83.25 80 GLU A C 1
ATOM 635 O O . GLU A 1 80 ? -13.813 -15.170 11.720 1.00 83.25 80 GLU A O 1
ATOM 640 N N . ARG A 1 81 ? -12.468 -14.921 9.940 1.00 82.62 81 ARG A N 1
ATOM 641 C CA . ARG A 1 81 ? -12.269 -16.357 9.712 1.00 82.62 81 ARG A CA 1
ATOM 642 C C . ARG A 1 81 ? -11.015 -16.808 10.458 1.00 82.62 81 ARG A C 1
ATOM 644 O O . ARG A 1 81 ? -9.902 -16.431 10.089 1.00 82.62 81 ARG A O 1
ATOM 651 N N . THR A 1 82 ? -11.202 -17.641 11.476 1.00 77.75 82 THR A N 1
ATOM 652 C CA . THR A 1 82 ? -10.127 -18.289 12.237 1.00 77.75 82 THR A CA 1
ATOM 653 C C . THR A 1 82 ? -10.095 -19.790 11.957 1.00 77.75 82 THR A C 1
ATOM 655 O O . THR A 1 82 ? -11.105 -20.397 11.582 1.00 77.75 82 THR A O 1
ATOM 658 N N . SER A 1 83 ? -8.913 -20.398 12.093 1.00 67.50 83 SER A N 1
ATOM 659 C CA . SER A 1 83 ? -8.798 -21.856 12.039 1.00 67.50 83 SER A CA 1
ATOM 660 C C . SER A 1 83 ? -9.430 -22.422 13.303 1.00 67.50 83 SER A C 1
ATOM 662 O O . SER A 1 83 ? -9.094 -21.982 14.401 1.00 67.50 83 SER A O 1
ATOM 664 N N . ARG A 1 84 ? -10.335 -23.390 13.161 1.00 60.56 84 ARG A N 1
ATOM 665 C CA . ARG A 1 84 ? -10.682 -24.269 14.280 1.00 60.56 84 ARG A CA 1
ATOM 666 C C . ARG A 1 84 ? -9.685 -25.424 14.297 1.00 60.56 84 ARG A C 1
ATOM 668 O O . ARG A 1 84 ? -9.134 -25.763 13.254 1.00 60.56 84 ARG A O 1
ATOM 675 N N . SER A 1 85 ? -9.436 -25.977 15.476 1.00 50.34 85 SER A N 1
ATOM 676 C CA . SER A 1 85 ? -8.526 -27.105 15.715 1.00 50.34 85 SER A CA 1
ATOM 677 C C . SER A 1 85 ? -9.036 -28.448 15.177 1.00 50.34 85 SER A C 1
ATOM 679 O O . SER A 1 85 ? -8.340 -29.447 15.311 1.00 50.34 85 SER A O 1
ATOM 681 N N . ASP A 1 86 ? -10.225 -28.480 14.572 1.00 53.34 86 ASP A N 1
ATOM 682 C CA . ASP A 1 86 ? -10.849 -29.710 14.093 1.00 53.34 86 ASP A CA 1
ATOM 683 C C . ASP A 1 86 ? -10.450 -29.980 12.634 1.00 53.34 86 ASP A C 1
ATOM 685 O O . ASP A 1 86 ? -10.630 -29.128 11.754 1.00 53.34 86 ASP A O 1
ATOM 689 N N . SER A 1 87 ? -9.914 -31.180 12.393 1.00 54.28 87 SER A N 1
ATOM 690 C CA . SER A 1 87 ? -9.335 -31.662 11.127 1.00 54.28 87 SER A CA 1
ATOM 691 C C . SER A 1 87 ? -10.281 -31.636 9.923 1.00 54.28 87 SER A C 1
ATOM 693 O O . SER A 1 87 ? -9.814 -31.678 8.789 1.00 54.28 87 SER A O 1
ATOM 695 N N . ASP A 1 88 ? -11.589 -31.518 10.157 1.00 54.88 88 ASP A N 1
ATOM 696 C CA . ASP A 1 88 ? -12.624 -31.621 9.120 1.00 54.88 88 ASP A CA 1
ATOM 697 C C . ASP A 1 88 ? -13.089 -30.255 8.586 1.00 54.88 88 ASP A C 1
ATOM 699 O O . ASP A 1 88 ? -13.990 -30.168 7.750 1.00 54.88 88 ASP A O 1
ATOM 703 N N . SER A 1 89 ? -12.508 -29.150 9.065 1.00 59.81 89 SER A N 1
ATOM 704 C CA . SER A 1 89 ? -12.905 -27.810 8.629 1.00 59.81 89 SER A CA 1
ATOM 705 C C . SER A 1 89 ? -12.029 -27.308 7.476 1.00 59.81 89 SER A C 1
ATOM 707 O O . SER A 1 89 ? -10.804 -27.325 7.575 1.00 59.81 89 SER A O 1
ATOM 709 N N . ALA A 1 90 ? -12.655 -26.789 6.410 1.00 66.38 90 ALA A N 1
ATOM 710 C CA . ALA A 1 90 ? -11.933 -26.225 5.266 1.00 66.38 90 ALA A CA 1
ATOM 711 C C . ALA A 1 90 ? -10.868 -25.193 5.712 1.00 66.38 90 ALA A C 1
ATOM 713 O O . ALA A 1 90 ? -11.140 -24.404 6.639 1.00 66.38 90 ALA A O 1
ATOM 714 N N . PRO A 1 91 ? -9.688 -25.158 5.061 1.00 81.38 91 PRO A N 1
ATOM 715 C CA . PRO A 1 91 ? -8.627 -24.206 5.361 1.00 81.38 91 PRO A CA 1
ATOM 716 C C . PRO A 1 91 ? -9.141 -22.764 5.402 1.00 81.38 91 PRO A C 1
ATOM 718 O O . PRO A 1 91 ? -10.009 -22.365 4.624 1.00 81.38 91 PRO A O 1
ATOM 721 N N . VAL A 1 92 ? -8.579 -21.938 6.290 1.00 84.69 92 VAL A N 1
ATOM 722 C CA . VAL A 1 92 ? -8.980 -20.523 6.429 1.00 84.69 92 VAL A CA 1
ATOM 723 C C . VAL A 1 92 ? -8.891 -19.779 5.094 1.00 84.69 92 VAL A C 1
ATOM 725 O O . VAL A 1 92 ? -9.765 -18.970 4.790 1.00 84.69 92 VAL A O 1
ATOM 728 N N . LYS A 1 93 ? -7.880 -20.092 4.273 1.00 87.06 93 LYS A N 1
ATOM 729 C CA . LYS A 1 93 ? -7.726 -19.530 2.926 1.00 87.06 93 LYS A CA 1
ATOM 730 C C . LYS A 1 93 ? -8.914 -19.841 2.016 1.00 87.06 93 LYS A C 1
ATOM 732 O O . LYS A 1 93 ? -9.422 -18.929 1.379 1.00 87.06 93 LYS A O 1
ATOM 737 N N . GLU A 1 94 ? -9.395 -21.083 1.998 1.00 87.88 94 GLU A N 1
ATOM 738 C CA . GLU A 1 94 ? -10.550 -21.472 1.178 1.00 87.88 94 GLU A CA 1
ATOM 739 C C . GLU A 1 94 ? -11.834 -20.786 1.641 1.00 87.88 94 GLU A C 1
ATOM 741 O O . GLU A 1 94 ? -12.619 -20.329 0.816 1.00 87.88 94 GLU A O 1
ATOM 746 N N . LYS A 1 95 ? -12.026 -20.642 2.960 1.00 88.44 95 LYS A N 1
ATOM 747 C CA . LYS A 1 95 ? -13.167 -19.899 3.522 1.00 88.44 95 LYS A CA 1
ATOM 748 C C . LYS A 1 95 ? -13.143 -18.425 3.109 1.00 88.44 95 LYS A C 1
ATOM 750 O O . LYS A 1 95 ? -14.188 -17.854 2.826 1.00 88.44 95 LYS A O 1
ATOM 755 N N . ILE A 1 96 ? -11.961 -17.804 3.076 1.00 90.38 96 ILE A N 1
ATOM 756 C CA . ILE A 1 96 ? -11.807 -16.415 2.620 1.00 90.38 96 ILE A CA 1
ATOM 757 C C . ILE A 1 96 ? -12.006 -16.317 1.102 1.00 90.38 96 ILE A C 1
ATOM 759 O O . ILE A 1 96 ? -12.645 -15.374 0.650 1.00 90.38 96 ILE A O 1
ATOM 763 N N . ALA A 1 97 ? -11.519 -17.283 0.321 1.00 91.31 97 ALA A N 1
ATOM 764 C CA . ALA A 1 97 ? -11.738 -17.323 -1.124 1.00 91.31 97 ALA A CA 1
ATOM 765 C C . ALA A 1 97 ? -13.225 -17.507 -1.487 1.00 91.31 97 ALA A C 1
ATOM 767 O O . ALA A 1 97 ? -13.707 -16.884 -2.429 1.00 91.31 97 ALA A O 1
ATOM 768 N N . ASP A 1 98 ? -13.972 -18.297 -0.709 1.00 91.50 98 ASP A N 1
ATOM 769 C CA . ASP A 1 98 ? -15.430 -18.440 -0.846 1.00 91.50 98 ASP A CA 1
ATOM 770 C C . ASP A 1 98 ? -16.169 -17.131 -0.512 1.00 91.50 98 ASP A C 1
ATOM 772 O O . ASP A 1 98 ? -17.091 -16.737 -1.228 1.00 91.50 98 ASP A O 1
ATOM 776 N N . ASP A 1 99 ? -15.716 -16.403 0.519 1.00 91.81 99 ASP A N 1
ATOM 777 C CA . ASP A 1 99 ? -16.228 -15.063 0.834 1.00 91.81 99 ASP A CA 1
ATOM 778 C C . ASP A 1 99 ? -15.964 -14.077 -0.325 1.00 91.81 99 ASP A C 1
ATOM 780 O O . ASP A 1 99 ? -16.863 -13.332 -0.710 1.00 91.81 99 ASP A O 1
ATOM 784 N N . ILE A 1 100 ? -14.758 -14.090 -0.912 1.00 93.44 100 ILE A N 1
ATOM 785 C CA . ILE A 1 100 ? -14.395 -13.251 -2.072 1.00 93.44 100 ILE A CA 1
ATOM 786 C C . ILE A 1 100 ? -15.295 -13.559 -3.266 1.00 93.44 100 ILE A C 1
ATOM 788 O O . ILE A 1 100 ? -15.846 -12.633 -3.850 1.00 93.44 100 ILE A O 1
ATOM 792 N N . TYR A 1 101 ? -15.469 -14.840 -3.604 1.00 93.31 101 TYR A N 1
ATOM 793 C CA . TYR A 1 101 ? -16.333 -15.274 -4.703 1.00 93.31 101 TYR A CA 1
ATOM 794 C C . TYR A 1 101 ? -17.762 -14.748 -4.533 1.00 93.31 101 TYR A C 1
ATOM 796 O O . TYR A 1 101 ? -18.340 -14.168 -5.449 1.00 93.31 101 TYR A O 1
ATOM 804 N N . THR A 1 102 ? -18.309 -14.914 -3.328 1.00 91.00 102 THR A N 1
ATOM 805 C CA . THR A 1 102 ? -19.685 -14.531 -2.999 1.00 91.00 102 THR A CA 1
ATOM 806 C C . THR A 1 102 ? -19.890 -13.017 -3.089 1.00 91.00 102 THR A C 1
ATOM 808 O O . THR A 1 102 ? -20.893 -12.561 -3.635 1.00 91.00 102 THR A O 1
ATOM 811 N N . ILE A 1 103 ? -18.938 -12.223 -2.583 1.00 92.00 103 ILE A N 1
ATOM 812 C CA . ILE A 1 103 ? -19.005 -10.757 -2.672 1.00 92.00 103 ILE A CA 1
ATOM 813 C C . ILE A 1 103 ? -18.812 -10.307 -4.125 1.00 92.00 103 ILE A C 1
ATOM 815 O O . ILE A 1 103 ? -19.574 -9.472 -4.598 1.00 92.00 103 ILE A O 1
ATOM 819 N N . PHE A 1 104 ? -17.846 -10.876 -4.847 1.00 92.50 104 PHE A N 1
ATOM 820 C CA . PHE A 1 104 ? -17.566 -10.536 -6.243 1.00 92.50 104 PHE A CA 1
ATOM 821 C C . PHE A 1 104 ? -18.791 -10.743 -7.143 1.00 92.50 104 PHE A C 1
ATOM 823 O O . PHE A 1 104 ? -19.231 -9.798 -7.789 1.00 92.50 104 PHE A O 1
ATOM 830 N N . HIS A 1 105 ? -19.407 -11.929 -7.126 1.00 89.25 105 HIS A N 1
ATOM 831 C CA . HIS A 1 105 ? -20.582 -12.196 -7.964 1.00 89.25 105 HIS A CA 1
ATOM 832 C C . HIS A 1 105 ? -21.796 -11.347 -7.588 1.00 89.25 105 HIS A C 1
ATOM 834 O O . HIS A 1 105 ? -22.602 -11.019 -8.454 1.00 89.25 105 HIS A O 1
ATOM 840 N N . PHE A 1 106 ? -21.928 -10.942 -6.323 1.00 89.44 106 PHE A N 1
ATOM 841 C CA . PHE A 1 106 ? -22.949 -9.968 -5.943 1.00 89.44 106 PHE A CA 1
ATOM 842 C C . PHE A 1 106 ? -22.718 -8.604 -6.608 1.00 89.44 106 PHE A C 1
ATOM 844 O O . PHE A 1 106 ? -23.675 -7.998 -7.077 1.00 89.44 106 PHE A O 1
ATOM 851 N N . LEU A 1 107 ? -21.467 -8.139 -6.681 1.00 87.81 107 LEU A N 1
ATOM 852 C CA . LEU A 1 107 ? -21.113 -6.872 -7.337 1.00 87.81 107 LEU A CA 1
ATOM 853 C C . LEU A 1 107 ? -21.233 -6.924 -8.864 1.00 87.81 107 LEU A C 1
ATOM 855 O O . LEU A 1 107 ? -21.449 -5.890 -9.489 1.00 87.81 107 LEU A O 1
ATOM 859 N N . GLU A 1 108 ? -21.099 -8.108 -9.462 1.00 86.69 108 GLU A N 1
ATOM 860 C CA . GLU A 1 108 ? -21.367 -8.329 -10.890 1.00 86.69 108 GLU A CA 1
ATOM 861 C C . GLU A 1 108 ? -22.872 -8.425 -11.210 1.00 86.69 108 GLU A C 1
ATOM 863 O O . GLU A 1 108 ? -23.251 -8.385 -12.376 1.00 86.69 108 GLU A O 1
ATOM 868 N N . GLY A 1 109 ? -23.739 -8.512 -10.192 1.00 81.31 109 GLY A N 1
ATOM 869 C CA . GLY A 1 109 ? -25.195 -8.606 -10.351 1.00 81.31 109 GLY A CA 1
ATOM 870 C C . GLY A 1 109 ? -25.756 -10.032 -10.420 1.00 81.31 109 GLY A C 1
ATOM 871 O O . GLY A 1 109 ? -26.971 -10.196 -10.519 1.00 81.31 109 GLY A O 1
ATOM 872 N N . ASP A 1 110 ? -24.906 -11.054 -10.302 1.00 78.50 110 ASP A N 1
ATOM 873 C CA . ASP A 1 110 ? -25.290 -12.474 -10.367 1.00 78.50 110 ASP A CA 1
ATOM 874 C C . ASP A 1 110 ? -25.537 -13.104 -8.981 1.00 78.50 110 ASP A C 1
ATOM 876 O O . ASP A 1 110 ? -26.096 -14.196 -8.862 1.00 78.50 110 ASP A O 1
ATOM 880 N N . GLY A 1 111 ? -25.077 -12.448 -7.911 1.00 74.62 111 GLY A N 1
ATOM 881 C CA . GLY A 1 111 ? -25.076 -12.985 -6.549 1.00 74.62 111 GLY A CA 1
ATOM 882 C C . GLY A 1 111 ? -26.319 -12.638 -5.724 1.00 74.62 111 GLY A C 1
ATOM 883 O O . GLY A 1 111 ? -26.936 -11.586 -5.876 1.00 74.62 111 GLY A O 1
ATOM 884 N N . ASN A 1 112 ? -26.659 -13.501 -4.762 1.00 81.81 112 ASN A N 1
ATOM 885 C CA . ASN A 1 112 ? -27.807 -13.303 -3.876 1.00 81.81 112 ASN A CA 1
ATOM 886 C C . ASN A 1 112 ? -27.416 -12.576 -2.573 1.00 81.81 112 ASN A C 1
ATOM 888 O O . ASN A 1 112 ? -26.474 -12.958 -1.873 1.00 81.81 112 ASN A O 1
ATOM 892 N N . THR A 1 113 ? -28.201 -11.571 -2.172 1.00 83.38 113 THR A N 1
ATOM 893 C CA . THR A 1 113 ? -28.010 -10.797 -0.933 1.00 83.38 113 THR A CA 1
ATOM 894 C C . THR A 1 113 ? -27.936 -11.677 0.324 1.00 83.38 113 THR A C 1
ATOM 896 O O . THR A 1 113 ? -27.266 -11.318 1.296 1.00 83.38 113 THR A O 1
ATOM 899 N N . SER A 1 114 ? -28.629 -12.823 0.355 1.00 83.06 114 SER A N 1
ATOM 900 C CA . SER A 1 114 ? -28.597 -13.747 1.501 1.00 83.06 114 SER A CA 1
ATOM 901 C C . SER A 1 114 ? -27.234 -14.406 1.708 1.00 83.06 114 SER A C 1
ATOM 903 O O . SER A 1 114 ? -26.845 -14.644 2.851 1.00 83.06 114 SER A O 1
ATOM 905 N N . GLU A 1 115 ? -26.508 -14.678 0.626 1.00 84.12 115 GLU A N 1
ATOM 906 C CA . GLU A 1 115 ? -25.191 -15.316 0.676 1.00 84.12 115 GLU A CA 1
ATOM 907 C C . GLU A 1 115 ? -24.136 -14.317 1.153 1.00 84.12 115 GLU A C 1
ATOM 909 O O . GLU A 1 115 ? -23.378 -14.606 2.076 1.00 84.12 115 GLU A O 1
ATOM 914 N N . VAL A 1 116 ? -24.190 -13.079 0.655 1.00 85.50 116 VAL A N 1
ATOM 915 C CA . VAL A 1 116 ? -23.326 -11.986 1.131 1.00 85.50 116 VAL A CA 1
ATOM 916 C C . VAL A 1 116 ? -23.561 -11.688 2.615 1.00 85.50 116 VAL A C 1
ATOM 918 O O . VAL A 1 116 ? -22.614 -11.454 3.367 1.00 85.50 116 VAL A O 1
ATOM 921 N N . LYS A 1 117 ? -24.814 -11.770 3.090 1.00 85.38 117 LYS A N 1
ATOM 922 C CA . LYS A 1 117 ? -25.135 -11.662 4.526 1.00 85.38 117 LYS A CA 1
ATOM 923 C C . LYS A 1 117 ? -24.458 -12.746 5.368 1.00 85.38 117 LYS A C 1
ATOM 925 O O . LYS A 1 117 ? -24.18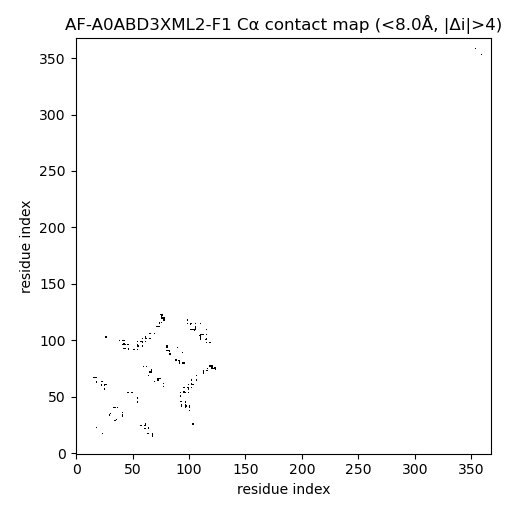0 -12.486 6.535 1.00 85.38 117 LYS A O 1
ATOM 930 N N . ALA A 1 118 ? -24.189 -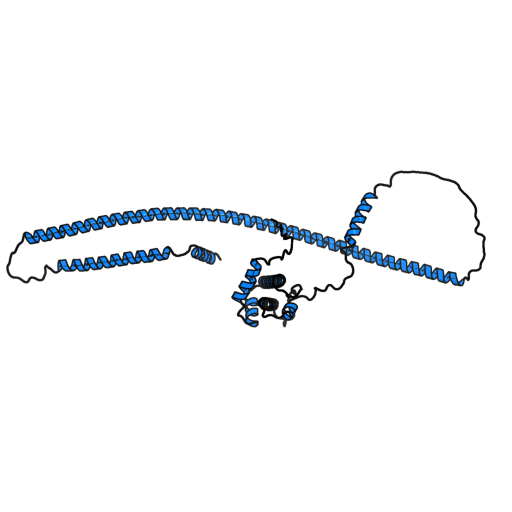13.932 4.820 1.00 83.94 118 ALA A N 1
ATOM 931 C CA . ALA A 1 118 ? -23.495 -15.005 5.535 1.00 83.94 118 ALA A CA 1
ATOM 932 C C . ALA A 1 118 ? -21.989 -14.724 5.707 1.00 83.94 118 ALA A C 1
ATOM 934 O O . ALA A 1 118 ? -21.388 -15.176 6.682 1.00 83.94 118 ALA A O 1
ATOM 935 N N . CYS A 1 119 ? -21.397 -13.918 4.819 1.00 84.19 119 CYS A N 1
ATOM 936 C CA . CYS A 1 119 ? -20.024 -13.414 4.943 1.00 84.19 119 CYS A CA 1
ATOM 937 C C . CYS A 1 119 ? -19.887 -12.302 6.006 1.00 84.19 119 CYS A C 1
ATOM 939 O O . CYS A 1 119 ? -18.767 -11.901 6.358 1.00 84.19 119 CYS A O 1
ATOM 941 N N . MET A 1 120 ? -21.017 -11.798 6.520 1.00 83.88 120 MET A N 1
ATOM 942 C CA . MET A 1 120 ? -21.095 -10.695 7.472 1.00 83.88 120 MET A CA 1
ATOM 943 C C . MET A 1 120 ? -21.555 -11.137 8.860 1.00 83.88 120 MET A C 1
ATOM 945 O O . MET A 1 120 ? -22.406 -12.004 9.049 1.00 83.88 120 MET A O 1
ATOM 949 N N . SER A 1 121 ? -20.989 -10.492 9.872 1.00 73.75 121 SER A N 1
ATOM 950 C CA . SER A 1 121 ? -21.406 -10.652 11.252 1.00 73.75 121 SER A CA 1
ATOM 951 C C . SER A 1 121 ? -22.777 -10.010 11.452 1.00 73.75 121 SER A C 1
ATOM 953 O O . SER A 1 121 ? -22.981 -8.839 11.131 1.00 73.75 121 SER A O 1
ATOM 955 N N . ARG A 1 122 ? -23.707 -10.756 12.065 1.00 59.50 122 ARG A N 1
ATOM 956 C CA . ARG A 1 122 ? -25.031 -10.246 12.477 1.00 59.50 122 ARG A CA 1
ATOM 957 C C . ARG A 1 122 ? -24.954 -9.191 13.592 1.00 59.50 122 ARG A C 1
ATOM 959 O O . ARG A 1 122 ? -25.978 -8.604 13.946 1.00 59.50 122 ARG A O 1
ATOM 966 N N . TYR A 1 123 ? -23.769 -8.921 14.144 1.00 49.06 123 TYR A N 1
ATOM 967 C CA . TYR A 1 123 ? -23.557 -7.921 15.191 1.00 49.06 123 TYR A CA 1
ATOM 968 C C . TYR A 1 123 ? -23.506 -6.496 14.619 1.00 49.06 123 TYR A C 1
ATOM 970 O O . TYR A 1 123 ? -22.481 -5.822 14.627 1.00 49.06 123 TYR A O 1
ATOM 978 N N . GLY A 1 124 ? -24.663 -6.052 14.127 1.00 41.97 124 GLY A N 1
ATOM 979 C CA . GLY A 1 124 ? -25.029 -4.648 13.917 1.00 41.97 124 GLY A CA 1
ATOM 980 C C . GLY A 1 124 ? -26.259 -4.227 14.734 1.00 41.97 124 GLY A C 1
ATOM 981 O O . GLY A 1 124 ? -26.475 -3.042 14.954 1.00 41.97 124 GLY A O 1
ATOM 982 N N . LYS A 1 125 ? -27.034 -5.180 15.275 1.00 37.53 125 LYS A N 1
ATOM 983 C CA . LYS A 1 125 ? -28.020 -4.897 16.325 1.00 37.53 125 LYS A CA 1
ATOM 984 C C . LYS A 1 125 ? -27.316 -4.995 17.670 1.00 37.53 125 LYS A C 1
ATOM 986 O O . LYS A 1 125 ? -27.197 -6.080 18.240 1.00 37.53 125 LYS A O 1
ATOM 991 N N . ARG A 1 126 ? -26.815 -3.858 18.160 1.00 37.88 126 ARG A N 1
ATOM 992 C CA . ARG A 1 126 ? -26.525 -3.688 19.587 1.00 37.88 126 ARG A CA 1
ATOM 993 C C . ARG A 1 126 ? -27.731 -4.245 20.353 1.00 37.88 126 ARG A C 1
ATOM 995 O O . ARG A 1 126 ? -28.861 -3.833 20.099 1.00 37.88 126 ARG A O 1
ATOM 1002 N N . ARG A 1 127 ? -27.515 -5.190 21.275 1.00 35.94 127 ARG A N 1
ATOM 1003 C CA . ARG A 1 127 ? -28.456 -5.338 22.393 1.00 35.94 127 ARG A CA 1
ATOM 1004 C C . ARG A 1 127 ? -28.623 -3.931 22.988 1.00 35.94 127 ARG A C 1
ATOM 1006 O O . ARG A 1 127 ? -27.603 -3.248 23.085 1.00 35.94 127 ARG A O 1
ATOM 1013 N N . PRO A 1 128 ? -29.831 -3.475 23.354 1.00 37.88 128 PRO A N 1
ATOM 1014 C CA . PRO A 1 128 ? -29.984 -2.213 24.059 1.00 37.88 128 PRO A CA 1
ATOM 1015 C C . PRO A 1 128 ? -29.361 -2.378 25.450 1.00 37.88 128 PRO A C 1
ATOM 1017 O O . PRO A 1 128 ? -30.033 -2.697 26.426 1.00 37.88 128 PRO A O 1
ATOM 1020 N N . SER A 1 129 ? -28.041 -2.224 25.539 1.00 39.38 129 SER A N 1
ATOM 1021 C CA . SER A 1 129 ? -27.388 -1.849 26.777 1.00 39.38 129 SER A CA 1
ATOM 1022 C C . SER A 1 129 ? -27.839 -0.422 27.043 1.00 39.38 129 SER A C 1
ATOM 1024 O O . SER A 1 129 ? -27.406 0.515 26.375 1.00 39.38 129 SER A O 1
ATOM 1026 N N . ARG A 1 130 ? -28.799 -0.311 27.959 1.00 47.59 130 ARG A N 1
ATOM 1027 C CA . ARG A 1 130 ? -29.148 0.907 28.681 1.00 47.59 130 ARG A CA 1
ATOM 1028 C C . ARG A 1 130 ? -27.899 1.751 28.966 1.00 47.59 130 ARG A C 1
ATOM 1030 O O . ARG A 1 130 ? -26.875 1.205 29.371 1.00 47.59 130 ARG A O 1
ATOM 1037 N N . ILE A 1 131 ? -28.118 3.063 28.875 1.00 39.28 131 ILE A N 1
ATOM 1038 C CA . ILE A 1 131 ? -27.259 4.202 29.228 1.00 39.28 131 ILE A CA 1
ATOM 1039 C C . ILE A 1 131 ? -26.523 4.794 28.017 1.00 39.28 131 ILE A C 1
ATOM 1041 O O . ILE A 1 131 ? -25.411 4.405 27.665 1.00 39.28 131 ILE A O 1
ATOM 1045 N N . ASP A 1 132 ? -27.173 5.799 27.421 1.00 35.06 132 ASP A N 1
ATOM 1046 C CA . ASP A 1 132 ? -26.548 6.841 26.609 1.00 35.06 132 ASP A CA 1
ATOM 1047 C C . ASP A 1 132 ? -25.533 7.615 27.465 1.00 35.06 132 ASP A C 1
ATOM 1049 O O . ASP A 1 132 ? -25.844 8.607 28.124 1.00 35.06 132 ASP A O 1
ATOM 1053 N N . SER A 1 133 ? -24.282 7.167 27.452 1.00 48.53 133 SER A N 1
ATOM 1054 C CA . SER A 1 133 ? -23.158 7.796 28.154 1.00 48.53 133 SER A CA 1
ATOM 1055 C C . SER A 1 133 ? -22.675 9.110 27.515 1.00 48.53 133 SER A C 1
ATOM 1057 O O . SER A 1 133 ? -21.744 9.729 28.021 1.00 48.53 133 SER A O 1
ATOM 1059 N N . VAL A 1 134 ? -23.332 9.593 26.455 1.00 46.53 134 VAL A N 1
ATOM 1060 C CA . VAL A 1 134 ? -22.995 10.869 25.792 1.00 46.53 134 VAL A CA 1
ATOM 1061 C C . VAL A 1 134 ? -23.824 12.044 26.335 1.00 46.53 134 VAL A C 1
ATOM 1063 O O . VAL A 1 134 ? -23.370 13.183 26.290 1.00 46.53 134 VAL A O 1
ATOM 1066 N N . SER A 1 135 ? -24.982 11.787 26.959 1.00 42.09 135 SER A N 1
ATOM 1067 C CA . SER A 1 135 ? -25.745 12.824 27.678 1.00 42.09 135 SER A CA 1
ATOM 1068 C C . SER A 1 135 ? -25.190 13.100 29.087 1.00 42.09 135 SER A C 1
ATOM 1070 O O . SER A 1 135 ? -25.416 14.178 29.630 1.00 42.09 135 SER A O 1
ATOM 1072 N N . CYS A 1 136 ? -24.429 12.166 29.669 1.00 40.03 136 CYS A N 1
ATOM 1073 C CA . CYS A 1 136 ? -23.880 12.292 31.025 1.00 40.03 136 CYS A CA 1
ATOM 1074 C C . CYS A 1 136 ? -22.536 13.048 31.071 1.00 40.03 136 CYS A C 1
ATOM 1076 O O . CYS A 1 136 ? -22.203 13.659 32.084 1.00 40.03 136 CYS A O 1
ATOM 1078 N N . LEU A 1 137 ? -21.790 13.084 29.959 1.00 43.88 137 LEU A N 1
ATOM 1079 C CA . LEU A 1 137 ? -20.498 13.778 29.890 1.00 43.88 137 LEU A CA 1
ATOM 1080 C C . LEU A 1 137 ? -20.621 15.309 29.867 1.00 43.88 137 LEU A C 1
ATOM 1082 O O . LEU A 1 137 ? -19.714 15.986 30.341 1.00 43.88 137 LEU A O 1
ATOM 1086 N N . LYS A 1 138 ? -21.748 15.868 29.403 1.00 47.50 138 LYS A N 1
ATOM 1087 C CA . LYS A 1 138 ? -21.961 17.326 29.436 1.00 47.50 138 LYS A CA 1
ATOM 1088 C C . LYS A 1 138 ? -22.255 17.861 30.847 1.00 47.50 138 LYS A C 1
ATOM 1090 O O . LYS A 1 138 ? -21.766 18.927 31.191 1.00 47.50 138 LYS A O 1
ATOM 1095 N N . ASN A 1 139 ? -22.926 17.081 31.700 1.00 47.66 139 ASN A N 1
ATOM 1096 C CA . ASN A 1 139 ? -23.251 17.501 33.074 1.00 47.66 139 ASN A CA 1
ATOM 1097 C C . ASN A 1 139 ? -22.088 17.302 34.071 1.00 47.66 139 ASN A C 1
ATOM 1099 O O . ASN A 1 139 ? -22.020 17.986 35.093 1.00 47.66 139 ASN A O 1
ATOM 1103 N N . LEU A 1 140 ? -21.151 16.388 33.786 1.00 47.38 140 LEU A N 1
ATOM 1104 C CA . LEU A 1 140 ? -19.952 16.174 34.614 1.00 47.38 140 LEU A CA 1
ATOM 1105 C C . LEU A 1 140 ? -18.853 17.220 34.365 1.00 47.38 140 LEU A C 1
ATOM 1107 O O . LEU A 1 140 ? -18.081 17.537 35.267 1.00 47.38 140 LEU A O 1
ATOM 1111 N N . GLN A 1 141 ? -18.812 17.809 33.168 1.00 50.81 141 GLN A N 1
ATOM 1112 C CA . GLN A 1 141 ? -17.867 18.881 32.853 1.00 50.81 141 GLN A CA 1
ATOM 1113 C C . GLN A 1 141 ? -18.302 20.231 33.458 1.00 50.81 141 GLN A C 1
ATOM 1115 O O . GLN A 1 141 ? -17.450 20.996 33.903 1.00 50.81 141 GLN A O 1
ATOM 1120 N N . GLU A 1 142 ? -19.614 20.477 33.584 1.00 50.53 142 GLU A N 1
ATOM 1121 C CA . GLU A 1 142 ? -20.161 21.648 34.295 1.00 50.53 142 GLU A CA 1
ATOM 1122 C C . GLU A 1 142 ? -19.987 21.555 35.824 1.00 50.53 142 GLU A C 1
ATOM 1124 O O . GLU A 1 142 ? -19.769 22.567 36.485 1.00 50.53 142 GLU A O 1
ATOM 1129 N N . THR A 1 143 ? -19.991 20.349 36.405 1.00 52.22 143 THR A N 1
ATOM 1130 C CA . THR A 1 143 ? -19.751 20.161 37.851 1.00 52.22 143 THR A CA 1
ATOM 1131 C C . THR A 1 143 ? -18.268 20.166 38.225 1.00 52.22 143 THR A C 1
ATOM 1133 O O . THR A 1 143 ? -17.928 20.629 39.311 1.00 52.22 143 THR A O 1
ATOM 1136 N N . SER A 1 144 ? -17.362 19.760 37.327 1.00 49.22 144 SER A N 1
ATOM 1137 C CA . SER A 1 144 ? -15.915 19.859 37.579 1.00 49.22 144 SER A CA 1
ATOM 1138 C C . SER A 1 144 ? -15.398 21.305 37.554 1.00 49.22 144 SER A C 1
ATOM 1140 O O . SER A 1 144 ? -14.454 21.610 38.274 1.00 49.22 144 SER A O 1
ATOM 1142 N N . GLN A 1 145 ? -16.026 22.217 36.798 1.00 51.62 145 GLN A N 1
ATOM 1143 C CA . GLN A 1 145 ? -15.673 23.648 36.819 1.00 51.62 145 GLN A CA 1
ATOM 1144 C C . GLN A 1 145 ? -16.236 24.405 38.036 1.00 51.62 145 GLN A C 1
ATOM 1146 O O . GLN A 1 145 ? -15.696 25.446 38.400 1.00 51.62 145 GLN A O 1
ATOM 1151 N N . ALA A 1 146 ? -17.276 23.883 38.698 1.00 51.03 146 ALA A N 1
ATOM 1152 C CA . ALA A 1 146 ? -17.822 24.470 39.926 1.00 51.03 146 ALA A CA 1
ATOM 1153 C C . ALA A 1 146 ? -17.038 24.074 41.195 1.00 51.03 146 ALA A C 1
ATOM 1155 O O . ALA A 1 146 ? -17.091 24.784 42.195 1.00 51.03 146 ALA A O 1
ATOM 1156 N N . ILE A 1 147 ? -16.298 22.959 41.165 1.00 50.06 147 ILE A N 1
ATOM 1157 C CA . ILE A 1 147 ? -15.563 22.440 42.332 1.00 50.06 147 ILE A CA 1
ATOM 1158 C C . ILE A 1 147 ? -14.156 23.057 42.447 1.00 50.06 147 ILE A C 1
ATOM 1160 O O . ILE A 1 147 ? -13.686 23.283 43.561 1.00 50.06 147 ILE A O 1
ATOM 1164 N N . ASP A 1 148 ? -13.533 23.459 41.336 1.00 42.19 148 ASP A N 1
ATOM 1165 C CA . ASP A 1 148 ? -12.211 24.110 41.355 1.00 42.19 148 ASP A CA 1
ATOM 1166 C C . ASP A 1 148 ? -12.235 25.590 41.806 1.00 42.19 148 ASP A C 1
ATOM 1168 O O . ASP A 1 148 ? -11.179 26.191 41.983 1.00 42.19 148 ASP A O 1
ATOM 1172 N N . GLN A 1 149 ? -13.412 26.181 42.066 1.00 48.06 149 GLN A N 1
ATOM 1173 C CA . GLN A 1 149 ? -13.543 27.522 42.673 1.00 48.06 149 GLN A CA 1
ATOM 1174 C C . GLN A 1 149 ? -13.867 27.498 44.182 1.00 48.06 149 GLN A C 1
ATOM 1176 O O . GLN A 1 149 ? -14.045 28.554 44.784 1.00 48.06 149 GLN A O 1
ATOM 1181 N N . SER A 1 150 ? -13.942 26.321 44.816 1.00 48.22 150 SER A N 1
ATOM 1182 C CA . SER A 1 150 ? -14.419 26.173 46.204 1.00 48.22 150 SER A CA 1
ATOM 1183 C C . SER A 1 150 ? -13.324 25.886 47.246 1.00 48.22 150 SER A C 1
ATOM 1185 O O . SER A 1 150 ? -13.650 25.704 48.418 1.00 48.22 150 SER A O 1
ATOM 1187 N N . ASN A 1 151 ? -12.042 25.854 46.873 1.00 44.22 151 ASN A N 1
ATOM 1188 C CA . ASN A 1 151 ? -10.951 25.473 47.788 1.00 44.22 151 ASN A CA 1
ATOM 1189 C C . ASN A 1 151 ? -10.166 26.648 48.404 1.00 44.22 151 ASN A C 1
ATOM 1191 O O . ASN A 1 151 ? -9.069 26.430 48.903 1.00 44.22 151 ASN A O 1
ATOM 1195 N N . ASP A 1 152 ? -10.725 27.863 48.430 1.00 46.91 152 ASP A N 1
ATOM 1196 C CA . ASP A 1 152 ? -10.031 29.057 48.955 1.00 46.91 152 ASP A CA 1
ATOM 1197 C C . ASP A 1 152 ? -10.825 29.849 50.014 1.00 46.91 152 ASP A C 1
ATOM 1199 O O . ASP A 1 152 ? -10.689 31.065 50.144 1.00 46.91 152 ASP A O 1
ATOM 1203 N N . ILE A 1 153 ? -11.658 29.179 50.818 1.00 51.94 153 ILE A N 1
ATOM 1204 C CA . ILE A 1 153 ? -12.244 29.791 52.023 1.00 51.94 153 ILE A CA 1
ATOM 1205 C C . ILE A 1 153 ? -12.238 28.779 53.166 1.00 51.94 153 ILE A C 1
ATOM 1207 O O . ILE A 1 153 ? -13.268 28.210 53.506 1.00 51.94 153 ILE A O 1
ATOM 1211 N N . ASP A 1 154 ? -11.075 28.567 53.779 1.00 46.19 154 ASP A N 1
ATOM 1212 C CA . ASP A 1 154 ? -11.045 28.167 55.188 1.00 46.19 154 ASP A CA 1
ATOM 1213 C C . ASP A 1 154 ? -9.717 28.561 55.843 1.00 46.19 154 ASP A C 1
ATOM 1215 O O . ASP A 1 154 ? -8.808 27.754 56.025 1.00 46.19 154 ASP A O 1
ATOM 1219 N N . GLN A 1 155 ? -9.581 29.860 56.134 1.00 47.50 155 GLN A N 1
ATOM 1220 C CA . GLN A 1 155 ? -8.614 30.404 57.096 1.00 47.50 155 GLN A CA 1
ATOM 1221 C C . GLN A 1 155 ? -8.883 31.898 57.350 1.00 47.50 155 GLN A C 1
ATOM 1223 O O . GLN A 1 155 ? -8.115 32.756 56.934 1.00 47.50 155 GLN A O 1
ATOM 1228 N N . SER A 1 156 ? -9.984 32.240 58.029 1.00 45.03 156 SER A N 1
ATOM 1229 C CA . SER A 1 156 ? -10.065 33.453 58.868 1.00 45.03 156 SER A CA 1
ATOM 1230 C C . SER A 1 156 ? -11.421 33.558 59.568 1.00 45.03 156 SER A C 1
ATOM 1232 O O . SER A 1 156 ? -12.456 33.443 58.923 1.00 45.03 156 SER A O 1
ATOM 1234 N N . ARG A 1 157 ? -11.367 33.936 60.853 1.00 40.03 157 ARG A N 1
ATOM 1235 C CA . ARG A 1 157 ? -12.451 34.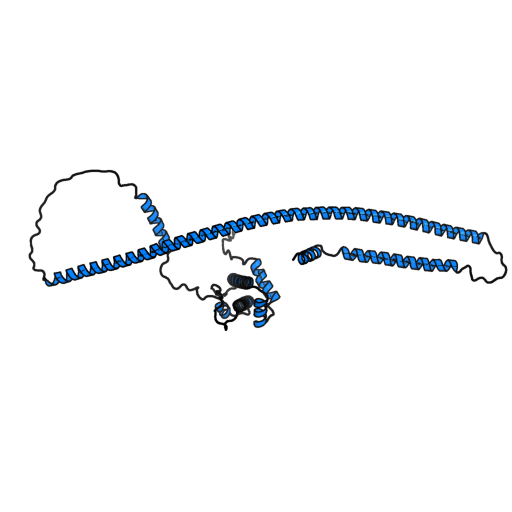280 61.798 1.00 40.03 157 ARG A CA 1
ATOM 1236 C C . ARG A 1 157 ? -13.056 33.076 62.524 1.00 40.03 157 ARG A C 1
ATOM 1238 O O . ARG A 1 157 ? -13.687 32.232 61.922 1.00 40.03 157 ARG A O 1
ATOM 1245 N N . GLY A 1 158 ? -12.912 32.927 63.835 1.00 35.72 158 GLY A N 1
ATOM 1246 C CA . GLY A 1 158 ? -12.679 33.937 64.864 1.00 35.72 158 GLY A CA 1
ATOM 1247 C C . GLY A 1 158 ? -13.842 33.893 65.846 1.00 35.72 158 GLY A C 1
ATOM 1248 O O . GLY A 1 158 ? -14.988 34.062 65.451 1.00 35.72 158 GLY A O 1
ATOM 1249 N N . ASN A 1 159 ? -13.504 33.640 67.108 1.00 46.34 159 ASN A N 1
ATOM 1250 C CA . ASN A 1 159 ? -14.319 33.792 68.307 1.00 46.34 159 ASN A CA 1
ATOM 1251 C C . ASN A 1 159 ? -15.495 34.772 68.181 1.00 46.34 159 ASN A C 1
ATOM 1253 O O . ASN A 1 159 ? -15.268 35.966 68.010 1.00 46.34 159 ASN A O 1
ATOM 1257 N N . THR A 1 160 ? -16.701 34.298 68.489 1.00 40.31 160 THR A N 1
ATOM 1258 C CA . THR A 1 160 ? -17.678 35.078 69.260 1.00 40.31 160 THR A CA 1
ATOM 1259 C C . THR A 1 160 ? -18.513 34.146 70.129 1.00 40.31 160 THR A C 1
ATOM 1261 O O . THR A 1 160 ? -19.287 33.333 69.631 1.00 40.31 160 THR A O 1
ATOM 1264 N N . SER A 1 161 ? -18.317 34.304 71.436 1.00 48.50 161 SER A N 1
ATOM 1265 C CA . SER A 1 161 ? -19.275 34.003 72.495 1.00 48.50 161 SER A CA 1
ATOM 1266 C C . SER A 1 161 ? -20.586 34.758 72.250 1.00 48.50 161 SER A C 1
ATOM 1268 O O . SER A 1 161 ? -20.530 35.957 71.976 1.00 48.50 161 SER A O 1
ATOM 1270 N N . ILE A 1 162 ? -21.731 34.081 72.378 1.00 42.00 162 ILE A N 1
ATOM 1271 C CA . ILE A 1 162 ? -23.033 34.699 72.662 1.00 42.00 162 ILE A CA 1
ATOM 1272 C C . ILE A 1 162 ? -23.737 33.808 73.690 1.00 42.00 162 ILE A C 1
ATOM 1274 O O . ILE A 1 162 ? -24.155 32.689 73.393 1.00 42.00 162 ILE A O 1
ATOM 1278 N N . GLU A 1 163 ? -23.785 34.323 74.915 1.00 47.81 163 GLU A N 1
ATOM 1279 C CA . GLU A 1 163 ? -24.671 33.912 75.998 1.00 47.81 163 GLU A CA 1
ATOM 1280 C C . GLU A 1 163 ? -26.134 34.276 75.686 1.00 47.81 163 GLU A C 1
ATOM 1282 O O . GLU A 1 163 ? -26.409 35.152 74.868 1.00 47.81 163 GLU A O 1
ATOM 1287 N N . ASP A 1 164 ? -27.034 33.631 76.431 1.00 45.03 164 ASP A N 1
ATOM 1288 C CA . ASP A 1 164 ? -28.396 34.058 76.768 1.00 45.03 164 ASP A CA 1
ATOM 1289 C C . ASP A 1 164 ? -29.423 34.265 75.644 1.00 45.03 164 ASP A C 1
ATOM 1291 O O . ASP A 1 164 ? -29.466 35.286 74.972 1.00 45.03 164 ASP A O 1
ATOM 1295 N N . TYR A 1 165 ? -30.384 33.338 75.578 1.00 40.03 165 TYR A N 1
ATOM 1296 C CA . TYR A 1 165 ? -31.773 33.637 75.953 1.00 40.03 165 TYR A CA 1
ATOM 1297 C C . TYR A 1 165 ? -32.461 32.339 76.390 1.00 40.03 165 TYR A C 1
ATOM 1299 O O . TYR A 1 165 ? -32.735 31.447 75.586 1.00 40.03 165 TYR A O 1
ATOM 1307 N N . GLY A 1 166 ? -32.762 32.236 77.684 1.00 43.25 166 GLY A N 1
ATOM 1308 C CA . GLY A 1 166 ? -33.776 31.313 78.167 1.00 43.25 166 GLY A CA 1
ATOM 1309 C C . GLY A 1 166 ? -35.167 31.758 77.715 1.00 43.25 166 GLY A C 1
ATOM 1310 O O . GLY A 1 166 ? -35.459 32.951 77.677 1.00 43.25 166 GLY A O 1
ATOM 1311 N N . ASN A 1 167 ? -36.046 30.798 77.427 1.00 37.19 167 ASN A N 1
ATOM 1312 C CA . ASN A 1 167 ? -37.379 30.814 78.020 1.00 37.19 167 ASN A CA 1
ATOM 1313 C C . ASN A 1 167 ? -38.104 29.474 77.874 1.00 37.19 167 ASN A C 1
ATOM 1315 O O . ASN A 1 167 ? -38.376 28.978 76.785 1.00 37.19 167 ASN A O 1
ATOM 1319 N N . ASN A 1 168 ? -38.410 28.942 79.054 1.00 48.47 168 ASN A N 1
ATOM 1320 C CA . ASN A 1 168 ? -39.424 27.965 79.411 1.00 48.47 168 ASN A CA 1
ATOM 1321 C C . ASN A 1 168 ? -40.558 27.754 78.400 1.00 48.47 168 ASN A C 1
ATOM 1323 O O . ASN A 1 168 ? -41.355 28.650 78.133 1.00 48.47 168 ASN A O 1
ATOM 1327 N N . SER A 1 169 ? -40.746 26.495 78.019 1.00 44.00 169 SER A N 1
ATOM 1328 C CA . SER A 1 169 ? -42.072 25.889 77.883 1.00 44.00 169 SER A CA 1
ATOM 1329 C C . SER A 1 169 ? -41.936 24.404 78.210 1.00 44.00 169 SER A C 1
ATOM 1331 O O . SER A 1 169 ? -41.345 23.639 77.450 1.00 44.00 169 SER A O 1
ATOM 1333 N N . GLN A 1 170 ? -42.419 24.016 79.393 1.00 47.78 170 GLN A N 1
ATOM 1334 C CA . GLN A 1 170 ? -42.615 22.614 79.754 1.00 47.78 170 GLN A CA 1
ATOM 1335 C C . GLN A 1 170 ? -43.529 21.952 78.713 1.00 47.78 170 GLN A C 1
ATOM 1337 O O . GLN A 1 170 ? -44.588 22.509 78.423 1.00 47.78 170 GLN A O 1
ATOM 1342 N N . PRO A 1 171 ? -43.210 20.750 78.211 1.00 47.28 171 PRO A N 1
ATOM 1343 C CA . PRO A 1 171 ? -44.232 19.910 77.625 1.00 47.28 171 PRO A CA 1
ATOM 1344 C C . PRO A 1 171 ? -45.045 19.292 78.766 1.00 47.28 171 PRO A C 1
ATOM 1346 O O . PRO A 1 171 ? -44.520 18.534 79.587 1.00 47.28 171 PRO A O 1
ATOM 1349 N N . GLU A 1 172 ? -46.327 19.647 78.827 1.00 45.53 172 GLU A N 1
ATOM 1350 C CA . GLU A 1 172 ? -47.331 18.938 79.613 1.00 45.53 172 GLU A CA 1
ATOM 1351 C C . GLU A 1 172 ? -47.248 17.436 79.318 1.00 45.53 172 GLU A C 1
ATOM 1353 O O . GLU A 1 172 ? -47.399 16.980 78.182 1.00 45.53 172 GLU A O 1
ATOM 1358 N N . ARG A 1 173 ? -47.001 16.658 80.376 1.00 47.66 173 ARG A N 1
ATOM 1359 C CA . ARG A 1 173 ? -47.188 15.209 80.391 1.00 47.66 173 ARG A CA 1
ATOM 1360 C C . ARG A 1 173 ? -48.672 14.915 80.185 1.00 47.66 173 ARG A C 1
ATOM 1362 O O . ARG A 1 173 ? -49.445 14.889 81.137 1.00 47.66 173 ARG A O 1
ATOM 1369 N N . VAL A 1 174 ? -49.046 14.632 78.945 1.00 43.91 174 VAL A N 1
ATOM 1370 C CA . VAL A 1 174 ? -50.231 13.830 78.648 1.00 43.91 174 VAL A CA 1
ATOM 1371 C C . VAL A 1 174 ? -49.767 12.376 78.626 1.00 43.91 174 VAL A C 1
ATOM 1373 O O . VAL A 1 174 ? -49.303 11.865 77.607 1.00 43.91 174 VAL A O 1
ATOM 1376 N N . GLU A 1 175 ? -49.836 11.717 79.786 1.00 45.03 175 GLU A N 1
ATOM 1377 C CA . GLU A 1 175 ? -49.743 10.259 79.900 1.00 45.03 175 GLU A CA 1
ATOM 1378 C C . GLU A 1 175 ? -50.973 9.649 79.215 1.00 45.03 175 GLU A C 1
ATOM 1380 O O . GLU A 1 175 ? -51.979 9.321 79.837 1.00 45.03 175 GLU A O 1
ATOM 1385 N N . SER A 1 176 ? -50.905 9.544 77.890 1.00 44.47 176 SER A N 1
ATOM 1386 C CA . SER A 1 176 ? -51.742 8.624 77.136 1.00 44.47 176 SER A CA 1
ATOM 1387 C C . SER A 1 176 ? -50.933 7.350 76.938 1.00 44.47 176 SER A C 1
ATOM 1389 O O . SER A 1 176 ? -49.871 7.342 76.315 1.00 44.47 176 SER A O 1
ATOM 1391 N N . SER A 1 177 ? -51.410 6.281 77.561 1.00 48.97 177 SER A N 1
ATOM 1392 C CA . SER A 1 177 ? -50.874 4.931 77.465 1.00 48.97 177 SER A CA 1
ATOM 1393 C C . SER A 1 177 ? -51.015 4.435 76.025 1.00 48.97 177 SER A C 1
ATOM 1395 O O . SER A 1 177 ? -51.990 3.775 75.672 1.00 48.97 177 SER A O 1
ATOM 1397 N N . ILE A 1 178 ? -50.058 4.798 75.169 1.00 52.69 178 ILE A N 1
ATOM 1398 C CA . ILE A 1 178 ? -49.918 4.223 73.832 1.00 52.69 178 ILE A CA 1
ATOM 1399 C C . ILE A 1 178 ? -49.565 2.738 74.025 1.00 52.69 178 ILE A C 1
ATOM 1401 O O . ILE A 1 178 ? -48.709 2.426 74.860 1.00 52.69 178 ILE A O 1
ATOM 1405 N N . PRO A 1 179 ? -50.226 1.798 73.325 1.00 49.56 179 PRO A N 1
ATOM 1406 C CA . PRO A 1 179 ? -50.086 0.378 73.614 1.00 49.56 179 PRO A CA 1
ATOM 1407 C C . PRO A 1 179 ? -48.637 -0.071 73.406 1.00 49.56 179 PRO A C 1
ATOM 1409 O O . PRO A 1 179 ? -48.075 0.089 72.324 1.00 49.56 179 PRO A O 1
ATOM 1412 N N . ILE A 1 180 ? -48.061 -0.690 74.436 1.00 54.50 180 ILE A N 1
ATOM 1413 C CA . ILE A 1 180 ? -46.683 -1.215 74.497 1.00 54.50 180 ILE A CA 1
ATOM 1414 C C . ILE A 1 180 ? -46.355 -2.160 73.313 1.00 54.50 180 ILE A C 1
ATOM 1416 O O . ILE A 1 180 ? -45.200 -2.283 72.919 1.00 54.50 180 ILE A O 1
ATOM 1420 N N . LEU A 1 181 ? -47.378 -2.725 72.661 1.00 53.03 181 LEU A N 1
ATOM 1421 C CA . LEU A 1 181 ? -47.288 -3.550 71.449 1.00 53.03 181 LEU A CA 1
ATOM 1422 C C . LEU A 1 181 ? -46.745 -2.826 70.194 1.00 53.03 181 LEU A C 1
ATOM 1424 O O . LEU A 1 181 ? -46.377 -3.499 69.239 1.00 53.03 181 LEU A O 1
ATOM 1428 N N . GLN A 1 182 ? -46.669 -1.488 70.164 1.00 61.12 182 GLN A N 1
ATOM 1429 C CA . GLN A 1 182 ? -46.112 -0.744 69.015 1.00 61.12 182 GLN A CA 1
ATOM 1430 C C . GLN A 1 182 ? -44.596 -0.484 69.108 1.00 61.12 182 GLN A C 1
ATOM 1432 O O . GLN A 1 182 ? -43.955 -0.172 68.101 1.00 61.12 182 GLN A O 1
ATOM 1437 N N . TYR A 1 183 ? -43.996 -0.619 70.294 1.00 71.12 183 TYR A N 1
ATOM 1438 C CA . TYR A 1 183 ? -42.583 -0.285 70.502 1.00 71.12 183 TYR A CA 1
ATOM 1439 C C . TYR A 1 183 ? -41.641 -1.380 69.979 1.00 71.12 183 TYR A C 1
ATOM 1441 O O . TYR A 1 183 ? -40.620 -1.068 69.369 1.00 71.12 183 TYR A O 1
ATOM 1449 N N . GLU A 1 184 ? -42.017 -2.654 70.126 1.00 75.62 184 GLU A N 1
ATOM 1450 C CA . GLU A 1 184 ? -41.262 -3.791 69.574 1.00 75.62 184 GLU A CA 1
ATOM 1451 C C . GLU A 1 184 ? -41.217 -3.736 68.040 1.00 75.62 184 GLU A C 1
ATOM 1453 O O . GLU A 1 184 ? -40.137 -3.779 67.455 1.00 75.62 184 GLU A O 1
ATOM 1458 N N . THR A 1 185 ? -42.352 -3.464 67.383 1.00 83.44 185 THR A N 1
ATOM 1459 C CA . THR A 1 185 ? -42.400 -3.308 65.917 1.00 83.44 185 THR A CA 1
ATOM 1460 C C . THR A 1 185 ? -41.545 -2.149 65.399 1.00 83.44 185 THR A C 1
ATOM 1462 O O . THR A 1 185 ? -41.017 -2.207 64.290 1.00 83.44 185 THR A O 1
ATOM 1465 N N . PHE A 1 186 ? -41.380 -1.086 66.194 1.00 86.19 186 PHE A N 1
ATOM 1466 C CA . PHE A 1 186 ? -40.524 0.044 65.833 1.00 86.19 186 PHE A CA 1
ATOM 1467 C C . PHE A 1 186 ? -39.033 -0.287 65.989 1.00 86.19 186 PHE A C 1
ATOM 1469 O O . PHE A 1 186 ? -38.224 0.126 65.156 1.00 86.19 186 PHE A O 1
ATOM 1476 N N . ILE A 1 187 ? -38.662 -1.044 67.028 1.00 90.19 187 ILE A N 1
ATOM 1477 C CA . ILE A 1 187 ? -37.292 -1.543 67.213 1.00 90.19 187 ILE A CA 1
ATOM 1478 C C . ILE A 1 187 ? -36.907 -2.457 66.048 1.00 90.19 187 ILE A C 1
ATOM 1480 O O . ILE A 1 187 ? -35.844 -2.254 65.456 1.00 90.19 187 ILE A O 1
ATOM 1484 N N . ASP A 1 188 ? -37.786 -3.387 65.675 1.00 90.62 188 ASP A N 1
ATOM 1485 C CA . ASP A 1 188 ? -37.557 -4.314 64.566 1.00 90.62 188 ASP A CA 1
ATOM 1486 C C . ASP A 1 188 ? -37.407 -3.574 63.235 1.00 90.62 188 ASP A C 1
ATOM 1488 O O . ASP A 1 188 ? -36.462 -3.827 62.487 1.00 90.62 188 ASP A O 1
ATOM 1492 N N . LEU A 1 189 ? -38.272 -2.591 62.958 1.00 92.06 189 LEU A N 1
ATOM 1493 C CA . LEU A 1 189 ? -38.168 -1.770 61.751 1.00 92.06 189 LEU A CA 1
ATOM 1494 C C . LEU A 1 189 ? -36.869 -0.954 61.723 1.00 92.06 189 LEU A C 1
ATOM 1496 O O . LEU A 1 189 ? -36.199 -0.884 60.693 1.00 92.06 189 LEU A O 1
ATOM 1500 N N . LYS A 1 190 ? -36.481 -0.345 62.848 1.00 94.62 190 LYS A N 1
ATOM 1501 C CA . LYS A 1 190 ? -35.225 0.409 62.949 1.00 94.62 190 LYS A CA 1
ATOM 1502 C C . LYS A 1 190 ? -34.016 -0.493 62.702 1.00 94.62 190 LYS A C 1
ATOM 1504 O O . LYS A 1 190 ? -33.073 -0.071 62.033 1.00 94.62 190 LYS A O 1
ATOM 1509 N N . GLN A 1 191 ? -34.035 -1.708 63.244 1.00 94.12 191 GLN A N 1
ATOM 1510 C CA . GLN A 1 191 ? -32.969 -2.682 63.049 1.00 94.12 191 GLN A CA 1
ATOM 1511 C C . GLN A 1 191 ? -32.926 -3.169 61.596 1.00 94.12 191 GLN A C 1
ATOM 1513 O O . GLN A 1 191 ? -31.854 -3.163 60.999 1.00 94.12 191 GLN A O 1
ATOM 1518 N N . PHE A 1 192 ? -34.082 -3.452 60.991 1.00 95.56 192 PHE A N 1
ATOM 1519 C CA . PHE A 1 192 ? -34.196 -3.801 59.575 1.00 95.56 192 PHE A CA 1
ATOM 1520 C C . PHE A 1 192 ? -33.607 -2.717 58.663 1.00 95.56 192 PHE A C 1
ATOM 1522 O O . PHE A 1 192 ? -32.738 -3.009 57.846 1.00 95.56 192 PHE A O 1
ATOM 1529 N N . VAL A 1 193 ? -34.001 -1.450 58.848 1.00 96.50 193 VAL A N 1
ATOM 1530 C CA . VAL A 1 193 ? -33.464 -0.323 58.061 1.00 96.50 193 VAL A CA 1
ATOM 1531 C C . VAL A 1 193 ? -31.955 -0.186 58.256 1.00 96.50 193 VAL A C 1
ATOM 1533 O O . VAL A 1 193 ? -31.228 0.096 57.305 1.00 96.50 193 VAL A O 1
ATOM 1536 N N . LYS A 1 194 ? -31.456 -0.399 59.478 1.00 97.25 194 LYS A N 1
ATOM 1537 C CA . LYS A 1 194 ? -30.019 -0.360 59.767 1.00 97.25 194 LYS A CA 1
ATOM 1538 C C . LYS A 1 194 ? -29.267 -1.480 59.047 1.00 97.25 194 LYS A C 1
ATOM 1540 O O . LYS A 1 194 ? -28.203 -1.223 58.487 1.00 97.25 194 LYS A O 1
ATOM 1545 N N . ASP A 1 195 ? -29.806 -2.692 59.043 1.00 96.12 195 ASP A N 1
ATOM 1546 C CA . ASP A 1 195 ? -29.196 -3.843 58.379 1.00 96.12 195 ASP A CA 1
ATOM 1547 C C . ASP A 1 195 ? -29.225 -3.692 56.855 1.00 96.12 195 ASP A C 1
ATOM 1549 O O . ASP A 1 195 ? -28.219 -3.954 56.194 1.00 96.12 195 ASP A O 1
ATOM 1553 N N . GLU A 1 196 ? -30.317 -3.166 56.301 1.00 97.00 196 GLU A N 1
ATOM 1554 C CA . GLU A 1 196 ? -30.427 -2.854 54.876 1.00 97.00 196 GLU A CA 1
ATOM 1555 C C . GLU A 1 196 ? -29.452 -1.739 54.467 1.00 97.00 196 GLU A C 1
ATOM 1557 O O . GLU A 1 196 ? -28.738 -1.873 53.472 1.00 97.00 196 GLU A O 1
ATOM 1562 N N . LEU A 1 197 ? -29.321 -0.682 55.276 1.00 97.00 197 LEU A N 1
ATOM 1563 C CA . LEU A 1 197 ? -28.354 0.394 55.040 1.00 97.00 197 LEU A CA 1
ATOM 1564 C C . LEU A 1 197 ? -26.910 -0.122 55.102 1.00 97.00 197 LEU A C 1
ATOM 1566 O O . LEU A 1 197 ? -26.087 0.242 54.259 1.00 97.00 197 LEU A O 1
ATOM 1570 N N . ASN A 1 198 ? -26.602 -1.017 56.044 1.00 96.56 198 ASN A N 1
ATOM 1571 C CA . ASN A 1 198 ? -25.295 -1.667 56.129 1.00 96.56 198 ASN A CA 1
ATOM 1572 C C . ASN A 1 198 ? -25.025 -2.566 54.913 1.00 96.56 198 ASN A C 1
ATOM 1574 O O . ASN A 1 198 ? -23.922 -2.532 54.363 1.00 96.56 198 ASN A O 1
ATOM 1578 N N . ALA A 1 199 ? -26.020 -3.332 54.459 1.00 96.31 199 ALA A N 1
ATOM 1579 C CA . ALA A 1 199 ? -25.904 -4.192 53.283 1.00 96.31 199 ALA A CA 1
ATOM 1580 C C . ALA A 1 199 ? -25.686 -3.376 51.998 1.00 96.31 199 ALA A C 1
ATOM 1582 O O . ALA A 1 199 ? -24.805 -3.701 51.198 1.00 96.31 199 ALA A O 1
ATOM 1583 N N . ILE A 1 200 ? -26.431 -2.280 51.823 1.00 97.19 200 ILE A N 1
ATOM 1584 C CA . ILE A 1 200 ? -26.262 -1.352 50.699 1.00 97.19 200 ILE A CA 1
ATOM 1585 C C . ILE A 1 200 ? -24.873 -0.707 50.749 1.00 97.19 200 ILE A C 1
ATOM 1587 O O . ILE A 1 200 ? -24.166 -0.707 49.742 1.00 97.19 200 ILE A O 1
ATOM 1591 N N . SER A 1 201 ? -24.449 -0.211 51.914 1.00 97.31 201 SER A N 1
ATOM 1592 C CA . SER A 1 201 ? -23.128 0.399 52.108 1.00 97.31 201 SER A CA 1
ATOM 1593 C C . SER A 1 201 ? -21.988 -0.573 51.775 1.00 97.31 201 SER A C 1
ATOM 1595 O O . SER A 1 201 ? -21.046 -0.219 51.056 1.00 97.31 201 SER A O 1
ATOM 1597 N N . ALA A 1 202 ? -22.100 -1.831 52.210 1.00 96.50 202 ALA A N 1
ATOM 1598 C CA . ALA A 1 202 ? -21.140 -2.880 51.878 1.00 96.50 202 ALA A CA 1
ATOM 1599 C C . ALA A 1 202 ? -21.108 -3.170 50.367 1.00 96.50 202 ALA A C 1
ATOM 1601 O O . ALA A 1 202 ? -20.028 -3.230 49.778 1.00 96.50 202 ALA A O 1
ATOM 1602 N N . ASN A 1 203 ? -22.273 -3.279 49.721 1.00 97.69 203 ASN A N 1
ATOM 1603 C CA . ASN A 1 203 ? -22.362 -3.533 48.282 1.00 97.69 203 ASN A CA 1
ATOM 1604 C C . ASN A 1 203 ? -21.765 -2.382 47.452 1.00 97.69 203 ASN A C 1
ATOM 1606 O O . ASN A 1 203 ? -20.957 -2.618 46.556 1.00 97.69 203 ASN A O 1
ATOM 1610 N N . ILE A 1 204 ? -22.089 -1.128 47.792 1.00 97.56 204 ILE A N 1
ATOM 1611 C CA . ILE A 1 204 ? -21.510 0.061 47.145 1.00 97.56 204 ILE A CA 1
ATOM 1612 C C . ILE A 1 204 ? -19.989 0.083 47.326 1.00 97.56 204 ILE A C 1
ATOM 1614 O O . ILE A 1 204 ? -19.258 0.381 46.382 1.00 97.56 204 ILE A O 1
ATOM 1618 N N . THR A 1 205 ? -19.496 -0.262 48.516 1.00 97.25 205 THR A N 1
ATOM 1619 C CA . THR A 1 205 ? -18.055 -0.300 48.794 1.00 97.25 205 THR A CA 1
ATOM 1620 C C . THR A 1 205 ? -17.336 -1.335 47.926 1.00 97.25 205 THR A C 1
ATOM 1622 O O . THR A 1 205 ? -16.282 -1.033 47.362 1.00 97.25 205 THR A O 1
ATOM 1625 N N . GLU A 1 206 ? -17.895 -2.538 47.776 1.00 97.81 206 GLU A N 1
ATOM 1626 C CA . GLU A 1 206 ? -17.329 -3.570 46.898 1.00 97.81 206 GLU A CA 1
ATOM 1627 C C . GLU A 1 206 ? -17.402 -3.176 45.418 1.00 97.81 206 GLU A C 1
ATOM 1629 O O . GLU A 1 206 ? -16.437 -3.378 44.678 1.00 97.81 206 GLU A O 1
ATOM 1634 N N . GLU A 1 207 ? -18.482 -2.525 44.987 1.00 98.00 207 GLU A N 1
ATOM 1635 C CA . GLU A 1 207 ? -18.593 -2.017 43.618 1.00 98.00 207 GLU A CA 1
ATOM 1636 C C . GLU A 1 207 ? -17.568 -0.915 43.323 1.00 98.00 207 GLU A C 1
ATOM 1638 O O . GLU A 1 207 ? -16.885 -0.955 42.299 1.00 98.00 207 GLU A O 1
ATOM 1643 N N . LEU A 1 208 ? -17.366 0.023 44.253 1.00 97.69 208 LEU A N 1
ATOM 1644 C CA . LEU A 1 208 ? -16.326 1.047 44.141 1.00 97.69 208 LEU A CA 1
ATOM 1645 C C . LEU A 1 208 ? -14.924 0.430 44.083 1.00 97.69 208 LEU A C 1
ATOM 1647 O O . LEU A 1 208 ? -14.080 0.903 43.320 1.00 97.69 208 LEU A O 1
ATOM 1651 N N . LYS A 1 209 ? -14.657 -0.638 44.846 1.00 98.19 209 LYS A N 1
ATOM 1652 C CA . LYS A 1 209 ? -13.386 -1.376 44.755 1.00 98.19 209 LYS A CA 1
ATOM 1653 C C . LYS A 1 209 ? -13.209 -2.027 43.383 1.00 98.19 209 LYS A C 1
ATOM 1655 O O . LYS A 1 209 ? -12.120 -1.923 42.815 1.00 98.19 209 LYS A O 1
ATOM 1660 N N . ARG A 1 210 ? -14.257 -2.656 42.834 1.00 98.00 210 ARG A N 1
ATOM 1661 C CA . ARG A 1 210 ? -14.234 -3.237 41.480 1.00 98.00 210 ARG A CA 1
ATOM 1662 C C . ARG A 1 210 ? -13.945 -2.175 40.421 1.00 98.00 210 ARG A C 1
ATOM 1664 O O . ARG A 1 210 ? -12.986 -2.326 39.671 1.00 98.00 210 ARG A O 1
ATOM 1671 N N . MET A 1 211 ? -14.675 -1.059 40.438 1.00 97.88 211 MET A N 1
ATOM 1672 C CA . MET A 1 211 ? -14.466 0.040 39.488 1.00 97.88 211 MET A CA 1
ATOM 1673 C C . MET A 1 211 ? -13.068 0.663 39.599 1.00 97.88 211 MET A C 1
ATOM 1675 O O . MET A 1 211 ? -12.440 0.953 38.584 1.00 97.88 211 MET A O 1
ATOM 1679 N N . ARG A 1 212 ? -12.526 0.828 40.815 1.00 98.06 212 ARG A N 1
ATOM 1680 C CA . ARG A 1 212 ? -11.144 1.308 41.001 1.00 98.06 212 ARG A CA 1
ATOM 1681 C C . ARG A 1 212 ? -10.122 0.355 40.384 1.00 98.06 212 ARG A C 1
ATOM 1683 O O . ARG A 1 212 ? -9.186 0.816 39.738 1.00 98.06 212 ARG A O 1
ATOM 1690 N N . LYS A 1 213 ? -10.307 -0.957 40.552 1.00 98.19 213 LYS A N 1
ATOM 1691 C CA . LYS A 1 213 ? -9.436 -1.972 39.943 1.00 98.19 213 LYS A CA 1
ATOM 1692 C C . LYS A 1 213 ? -9.496 -1.923 38.415 1.00 98.19 213 LYS A C 1
ATOM 1694 O O . LYS A 1 213 ? -8.453 -1.986 37.766 1.00 98.19 213 LYS A O 1
ATOM 1699 N N . ASP A 1 214 ? -10.689 -1.770 37.853 1.00 97.94 214 ASP A N 1
ATOM 1700 C CA . ASP A 1 214 ? -10.864 -1.652 36.406 1.00 97.94 214 ASP A CA 1
ATOM 1701 C C . ASP A 1 214 ? -10.235 -0.364 35.859 1.00 97.94 214 ASP A C 1
ATOM 1703 O O . ASP A 1 214 ? -9.563 -0.415 34.832 1.00 97.94 214 ASP A O 1
ATOM 1707 N N . ASN A 1 215 ? -10.341 0.762 36.572 1.00 97.56 215 ASN A N 1
ATOM 1708 C CA . ASN A 1 215 ? -9.679 2.012 36.186 1.00 97.56 215 ASN A CA 1
ATOM 1709 C C . ASN A 1 215 ? -8.150 1.891 36.168 1.00 97.56 215 ASN A C 1
ATOM 1711 O O . ASN A 1 215 ? -7.517 2.378 35.233 1.00 97.56 215 ASN A O 1
ATOM 1715 N N . VAL A 1 216 ? -7.551 1.211 37.153 1.00 98.25 216 VAL A N 1
ATOM 1716 C CA . VAL A 1 216 ? -6.101 0.939 37.153 1.00 98.25 216 VAL A CA 1
ATOM 1717 C C . VAL A 1 216 ? -5.715 0.106 35.931 1.00 98.25 216 VAL A C 1
ATOM 1719 O O . VAL A 1 216 ? -4.806 0.480 35.192 1.00 98.25 216 VAL A O 1
ATOM 1722 N N . ARG A 1 217 ? -6.458 -0.972 35.654 1.00 98.19 217 ARG A N 1
ATOM 1723 C CA . ARG A 1 217 ? -6.221 -1.829 34.484 1.00 98.19 217 ARG A CA 1
ATOM 1724 C C . ARG A 1 217 ? -6.372 -1.068 33.164 1.00 98.19 217 ARG A C 1
ATOM 1726 O O . ARG A 1 217 ? -5.596 -1.283 32.237 1.00 98.19 217 ARG A O 1
ATOM 1733 N N . LEU A 1 218 ? -7.374 -0.196 33.052 1.00 98.00 218 LEU A N 1
ATOM 1734 C CA . LEU A 1 218 ? -7.550 0.659 31.877 1.00 98.00 218 LEU A CA 1
ATOM 1735 C C . LEU A 1 218 ? -6.377 1.632 31.720 1.00 98.00 218 LEU A C 1
ATOM 1737 O O . LEU A 1 218 ? -5.900 1.801 30.602 1.00 98.00 218 LEU A O 1
ATOM 1741 N N . GLY A 1 219 ? -5.864 2.193 32.818 1.00 97.94 219 GLY A N 1
ATOM 1742 C CA . GLY A 1 219 ? -4.654 3.018 32.817 1.00 97.94 219 GLY A CA 1
ATOM 1743 C C . GLY A 1 219 ? -3.426 2.277 32.277 1.00 97.94 219 GLY A C 1
ATOM 1744 O O . GLY A 1 219 ? -2.732 2.793 31.404 1.00 97.94 219 GLY A O 1
ATOM 1745 N N . GLU A 1 220 ? -3.199 1.034 32.709 1.00 98.00 220 GLU A N 1
ATOM 1746 C CA . GLU A 1 220 ? -2.113 0.184 32.191 1.00 98.00 220 GLU A CA 1
ATOM 1747 C C . GLU A 1 220 ? -2.265 -0.108 30.689 1.00 98.00 220 GLU A C 1
ATOM 1749 O O . GLU A 1 220 ? -1.287 -0.084 29.937 1.00 98.00 220 GLU A O 1
ATOM 1754 N N . ILE A 1 221 ? -3.497 -0.361 30.228 1.00 97.81 221 ILE A N 1
ATOM 1755 C CA . ILE A 1 221 ? -3.788 -0.586 28.806 1.00 97.81 221 ILE A CA 1
ATOM 1756 C C . ILE A 1 221 ? -3.506 0.678 27.992 1.00 97.81 221 ILE A C 1
ATOM 1758 O O . ILE A 1 221 ? -2.898 0.572 26.927 1.00 97.81 221 ILE A O 1
ATOM 1762 N N . ILE A 1 222 ? -3.925 1.852 28.474 1.00 98.06 222 ILE A N 1
ATOM 1763 C CA . ILE A 1 222 ? -3.659 3.139 27.816 1.00 98.06 222 ILE A CA 1
ATOM 1764 C C . ILE A 1 222 ? -2.150 3.350 27.688 1.00 98.06 222 ILE A C 1
ATOM 1766 O O . ILE A 1 222 ? -1.663 3.531 26.576 1.00 98.06 222 ILE A O 1
ATOM 1770 N N . GLN A 1 223 ? -1.397 3.184 28.779 1.00 98.19 223 GLN A N 1
ATOM 1771 C CA . GLN A 1 223 ? 0.059 3.329 28.762 1.00 98.19 223 GLN A CA 1
ATOM 1772 C C . GLN A 1 223 ? 0.729 2.365 27.768 1.00 98.19 223 GLN A C 1
ATOM 1774 O O . GLN A 1 223 ? 1.589 2.757 26.983 1.00 98.19 223 GLN A O 1
ATOM 1779 N N . SER A 1 224 ? 0.301 1.099 27.748 1.00 98.38 224 SER A N 1
ATOM 1780 C CA . SER A 1 224 ? 0.808 0.106 26.794 1.00 98.38 224 SER A CA 1
ATOM 1781 C C . SER A 1 224 ? 0.507 0.481 25.335 1.00 98.38 224 SER A C 1
ATOM 1783 O O . SER A 1 224 ? 1.321 0.223 24.436 1.00 98.38 224 SER A O 1
ATOM 1785 N N . LYS A 1 225 ? -0.658 1.087 25.074 1.00 98.12 225 LYS A N 1
ATOM 1786 C CA . LYS A 1 225 ? -1.026 1.577 23.742 1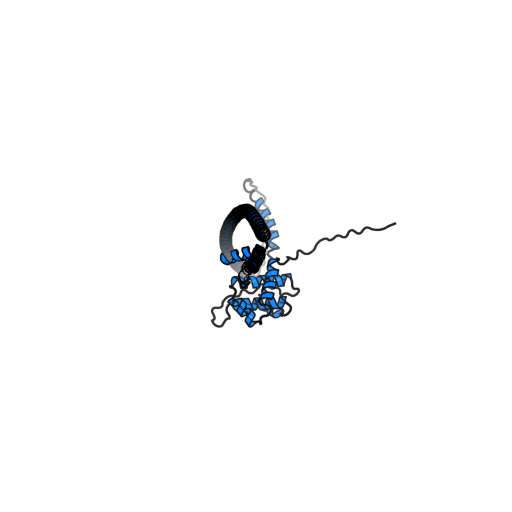.00 98.12 225 LYS A CA 1
ATOM 1787 C C . LYS A 1 225 ? -0.212 2.802 23.346 1.00 98.12 225 LYS A C 1
ATOM 1789 O O . LYS A 1 225 ? 0.276 2.808 22.219 1.00 98.12 225 LYS A O 1
ATOM 1794 N N . ASP A 1 226 ? 0.032 3.739 24.253 1.00 98.56 226 ASP A N 1
ATOM 1795 C CA . ASP A 1 226 ? 0.892 4.902 24.003 1.00 98.56 226 ASP A CA 1
ATOM 1796 C C . ASP A 1 226 ? 2.328 4.485 23.667 1.00 98.56 226 ASP A C 1
ATOM 1798 O O . ASP A 1 226 ? 2.922 4.985 22.711 1.00 98.56 226 ASP A O 1
ATOM 1802 N N . ASP A 1 227 ? 2.875 3.493 24.373 1.00 98.19 227 ASP A N 1
ATOM 1803 C CA . ASP A 1 227 ? 4.197 2.946 24.055 1.00 98.19 227 ASP A CA 1
ATOM 1804 C C . ASP A 1 227 ? 4.225 2.272 22.676 1.00 98.19 227 ASP A C 1
ATOM 1806 O O . ASP A 1 227 ? 5.228 2.333 21.961 1.00 98.19 227 ASP A O 1
ATOM 1810 N N . THR A 1 228 ? 3.126 1.623 22.282 1.00 97.75 228 THR A N 1
ATOM 1811 C CA . THR A 1 228 ? 2.992 1.024 20.947 1.00 97.75 228 THR A CA 1
ATOM 1812 C C . THR A 1 228 ? 2.927 2.105 19.869 1.00 97.75 228 THR A C 1
ATOM 1814 O O . THR A 1 228 ? 3.591 1.967 18.843 1.00 97.75 228 THR A O 1
ATOM 1817 N N . ILE A 1 229 ? 2.180 3.186 20.110 1.00 98.12 229 ILE A N 1
ATOM 1818 C CA . ILE A 1 229 ? 2.088 4.342 19.210 1.00 98.12 229 ILE A CA 1
ATOM 1819 C C . ILE A 1 229 ? 3.476 4.954 19.006 1.00 98.12 229 ILE A C 1
ATOM 1821 O O . ILE A 1 229 ? 3.922 5.036 17.867 1.00 98.12 229 ILE A O 1
ATOM 1825 N N . LYS A 1 230 ? 4.223 5.229 20.082 1.00 98.44 230 LYS A N 1
ATOM 1826 C CA . LYS A 1 230 ? 5.592 5.775 19.995 1.00 98.44 230 LYS A CA 1
ATOM 1827 C C . LYS A 1 230 ? 6.544 4.895 19.181 1.00 98.44 230 LYS A C 1
ATOM 1829 O O . LYS A 1 230 ? 7.387 5.395 18.436 1.00 98.44 230 LYS A O 1
ATOM 1834 N N . ARG A 1 231 ? 6.434 3.566 19.304 1.00 98.06 231 ARG A N 1
ATOM 1835 C CA . ARG A 1 231 ? 7.234 2.634 18.485 1.00 98.06 231 ARG A CA 1
ATOM 1836 C C . ARG A 1 231 ? 6.854 2.713 17.010 1.00 98.06 231 ARG A C 1
ATOM 1838 O O . ARG A 1 231 ? 7.747 2.704 16.168 1.00 98.06 231 ARG A O 1
ATOM 1845 N N . LEU A 1 232 ? 5.558 2.780 16.705 1.00 97.75 232 LEU A N 1
ATOM 1846 C CA . LEU A 1 232 ? 5.070 2.905 15.331 1.00 97.75 232 LEU A CA 1
ATOM 1847 C C . LEU A 1 232 ? 5.485 4.241 14.706 1.00 97.75 232 LEU A C 1
ATOM 1849 O O . LEU A 1 232 ? 5.952 4.235 13.573 1.00 97.75 232 LEU A O 1
ATOM 1853 N N . GLU A 1 233 ? 5.405 5.346 15.447 1.00 98.25 233 GLU A N 1
ATOM 1854 C CA . GLU A 1 233 ? 5.898 6.661 15.012 1.00 98.25 233 GLU A CA 1
ATOM 1855 C C . GLU A 1 233 ? 7.393 6.605 14.670 1.00 98.25 233 GLU A C 1
ATOM 1857 O O . GLU A 1 233 ? 7.787 6.965 13.564 1.00 98.25 233 GLU A O 1
ATOM 1862 N N . SER A 1 234 ? 8.221 6.009 15.538 1.00 98.25 234 SER A N 1
ATOM 1863 C CA . SER A 1 234 ? 9.651 5.819 15.250 1.00 98.25 234 SER A CA 1
ATOM 1864 C C . SER A 1 234 ? 9.914 4.948 14.010 1.00 98.25 234 SER A C 1
ATOM 1866 O O . SER A 1 234 ? 10.878 5.181 13.277 1.00 98.25 234 SER A O 1
ATOM 1868 N N . CYS A 1 235 ? 9.082 3.933 13.754 1.00 97.81 235 CYS A N 1
ATOM 1869 C CA . CYS A 1 235 ? 9.166 3.128 12.533 1.00 97.81 235 CYS A CA 1
ATOM 1870 C C . CYS A 1 235 ? 8.795 3.936 11.282 1.00 97.81 235 CYS A C 1
ATOM 1872 O O . CYS A 1 235 ? 9.468 3.794 10.260 1.00 97.81 235 CYS A O 1
ATOM 1874 N N . ILE A 1 236 ? 7.763 4.780 11.362 1.00 97.69 236 ILE A N 1
ATOM 1875 C CA . ILE A 1 236 ? 7.345 5.669 10.270 1.00 97.69 236 ILE A CA 1
ATOM 1876 C C . ILE A 1 236 ? 8.469 6.652 9.934 1.00 97.69 236 ILE A C 1
ATOM 1878 O O . ILE A 1 236 ? 8.820 6.783 8.762 1.00 97.69 236 ILE A O 1
ATOM 1882 N N . ASP A 1 237 ? 9.098 7.262 10.939 1.00 98.12 237 ASP A N 1
ATOM 1883 C CA . ASP A 1 237 ? 10.203 8.204 10.732 1.00 98.12 237 ASP A CA 1
ATOM 1884 C C . ASP A 1 237 ? 11.399 7.546 10.033 1.00 98.12 237 ASP A C 1
ATOM 1886 O O . ASP A 1 237 ? 11.919 8.077 9.051 1.00 98.12 237 ASP A O 1
ATOM 1890 N N . LYS A 1 238 ? 11.792 6.340 10.467 1.00 98.06 238 LYS A N 1
ATOM 1891 C CA . LYS A 1 238 ? 12.862 5.563 9.811 1.00 98.06 238 LYS A CA 1
ATOM 1892 C C . LYS A 1 238 ? 12.514 5.192 8.371 1.00 98.06 238 LYS A C 1
ATOM 1894 O O . LYS A 1 238 ? 13.381 5.234 7.500 1.00 98.06 238 LYS A O 1
ATOM 1899 N N . SER A 1 239 ? 11.258 4.825 8.114 1.00 97.88 239 SER A N 1
ATOM 1900 C CA . SER A 1 239 ? 10.785 4.519 6.762 1.00 97.88 239 SER A CA 1
ATOM 1901 C C . SER A 1 239 ? 10.877 5.754 5.866 1.00 97.88 239 SER A C 1
ATOM 1903 O O . SER A 1 239 ? 11.411 5.669 4.762 1.00 97.88 239 SER A O 1
ATOM 1905 N N . ARG A 1 240 ? 10.437 6.915 6.361 1.00 98.19 240 ARG A N 1
ATOM 1906 C CA . ARG A 1 240 ? 10.499 8.189 5.635 1.00 98.19 240 ARG A CA 1
ATOM 1907 C C . ARG A 1 240 ? 11.937 8.627 5.353 1.00 98.19 240 ARG A C 1
ATOM 1909 O O . ARG A 1 240 ? 12.233 9.103 4.263 1.00 98.19 240 ARG A O 1
ATOM 1916 N N . GLU A 1 241 ? 12.852 8.424 6.299 1.00 98.50 241 GLU A N 1
ATOM 1917 C CA . GLU A 1 241 ? 14.282 8.674 6.081 1.00 98.50 241 GLU A CA 1
ATOM 1918 C C . GLU A 1 241 ? 14.853 7.772 4.975 1.00 98.50 241 GLU A C 1
ATOM 1920 O O . GLU A 1 241 ? 15.608 8.237 4.120 1.00 98.50 241 GLU A O 1
ATOM 1925 N N . SER A 1 242 ? 14.477 6.488 4.956 1.00 97.81 242 SER A N 1
ATOM 1926 C CA . SER A 1 242 ? 14.916 5.565 3.903 1.00 97.81 242 SER A CA 1
ATOM 1927 C C . SER A 1 242 ? 14.358 5.926 2.522 1.00 97.81 242 SER A C 1
ATOM 1929 O O . SER A 1 242 ? 15.076 5.811 1.532 1.00 97.81 242 SER A O 1
ATOM 1931 N N . GLU A 1 243 ? 13.124 6.429 2.457 1.00 98.00 243 GLU A N 1
ATOM 1932 C CA . GLU A 1 243 ? 12.494 6.904 1.222 1.00 98.00 243 GLU A CA 1
ATOM 1933 C C . GLU A 1 243 ? 13.230 8.121 0.649 1.00 98.00 243 GLU A C 1
ATOM 1935 O O . GLU A 1 243 ? 13.603 8.111 -0.522 1.00 98.00 243 GLU A O 1
ATOM 1940 N N . LEU A 1 244 ? 13.552 9.111 1.489 1.00 98.12 244 LEU A N 1
ATOM 1941 C CA . LEU A 1 244 ? 14.326 10.289 1.076 1.00 98.12 244 LEU A CA 1
ATOM 1942 C C . LEU A 1 244 ? 15.728 9.922 0.565 1.00 98.12 244 LEU A C 1
ATOM 1944 O O . LEU A 1 244 ? 16.228 10.534 -0.379 1.00 98.12 244 LEU A O 1
ATOM 1948 N N . ARG A 1 245 ? 16.373 8.908 1.160 1.00 98.06 245 ARG A N 1
ATOM 1949 C CA . ARG A 1 245 ? 17.661 8.394 0.663 1.00 98.06 245 ARG A CA 1
ATOM 1950 C C . ARG A 1 245 ? 17.520 7.765 -0.720 1.00 98.06 245 ARG A C 1
ATOM 1952 O O . ARG A 1 245 ? 18.299 8.098 -1.607 1.00 98.06 245 ARG A O 1
ATOM 1959 N N . LEU A 1 246 ? 16.513 6.913 -0.916 1.00 98.00 246 LEU A N 1
ATOM 1960 C CA . LEU A 1 246 ? 16.247 6.285 -2.212 1.00 98.00 246 LEU A CA 1
ATOM 1961 C C . LEU A 1 246 ? 15.904 7.316 -3.293 1.00 98.00 246 LEU A C 1
ATOM 1963 O O . LEU A 1 246 ? 16.354 7.180 -4.428 1.00 98.00 246 LEU A O 1
ATOM 1967 N N . GLU A 1 247 ? 15.146 8.358 -2.953 1.00 97.81 247 GLU A N 1
ATOM 1968 C CA . GLU A 1 247 ? 14.841 9.459 -3.871 1.00 97.81 247 GLU A CA 1
ATOM 1969 C C . GLU A 1 247 ? 16.114 10.209 -4.288 1.00 97.81 247 GLU A C 1
ATOM 1971 O O . GLU A 1 247 ? 16.325 10.474 -5.476 1.00 97.81 247 GLU A O 1
ATOM 1976 N N . SER A 1 248 ? 17.014 10.472 -3.335 1.00 98.12 248 SER A N 1
ATOM 1977 C CA . SER A 1 248 ? 18.314 11.073 -3.636 1.00 98.12 248 SER A CA 1
ATOM 1978 C C . SER A 1 248 ? 19.171 10.180 -4.541 1.00 98.12 248 SER A C 1
ATOM 1980 O O . SER A 1 248 ? 19.770 10.679 -5.495 1.00 98.12 248 SER A O 1
ATOM 1982 N N . ASP A 1 249 ? 19.227 8.873 -4.275 1.00 97.75 249 ASP A N 1
ATOM 1983 C CA . ASP A 1 249 ? 19.990 7.917 -5.088 1.00 97.75 249 ASP A CA 1
ATOM 1984 C C . ASP A 1 249 ? 19.426 7.812 -6.515 1.00 97.75 249 ASP A C 1
ATOM 1986 O O . ASP A 1 249 ? 20.181 7.763 -7.492 1.00 97.75 249 ASP A O 1
ATOM 1990 N N . LEU A 1 250 ? 18.096 7.837 -6.659 1.00 97.69 250 LEU A N 1
ATOM 1991 C CA . LEU A 1 250 ? 17.422 7.874 -7.959 1.00 97.69 250 LEU A CA 1
ATOM 1992 C C . LEU A 1 250 ? 17.780 9.131 -8.754 1.00 97.69 250 LEU A C 1
ATOM 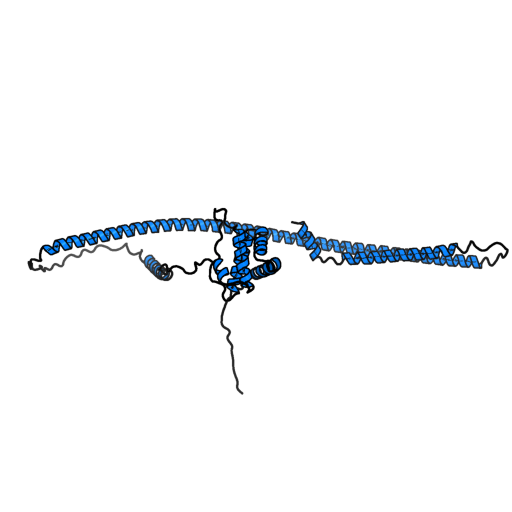1994 O O . LEU A 1 250 ? 18.008 9.034 -9.962 1.00 97.69 250 LEU A O 1
ATOM 1998 N N . HIS A 1 251 ? 17.877 10.289 -8.098 1.00 97.25 251 HIS A N 1
ATOM 1999 C CA . HIS A 1 251 ? 18.281 11.528 -8.760 1.00 97.25 251 HIS A CA 1
ATOM 2000 C C . HIS A 1 251 ? 19.721 11.447 -9.289 1.00 97.25 251 HIS A C 1
ATOM 2002 O O . HIS A 1 251 ? 19.971 11.750 -10.457 1.00 97.25 251 HIS A O 1
ATOM 2008 N N . VAL A 1 252 ? 20.650 10.928 -8.477 1.00 98.25 252 VAL A N 1
ATOM 2009 C CA . VAL A 1 252 ? 22.045 10.707 -8.893 1.00 98.25 252 VAL A CA 1
ATOM 2010 C C . VAL A 1 252 ? 22.123 9.735 -10.074 1.00 98.25 252 VAL A C 1
ATOM 2012 O O . VAL A 1 252 ? 22.839 9.991 -11.044 1.00 98.25 252 VAL A O 1
ATOM 2015 N N . MET A 1 253 ? 21.363 8.635 -10.045 1.00 98.00 253 MET A N 1
ATOM 2016 C CA . MET A 1 253 ? 21.311 7.691 -11.166 1.00 98.00 253 MET A CA 1
ATOM 2017 C C . MET A 1 253 ? 20.747 8.328 -12.441 1.00 98.00 253 MET A C 1
ATOM 2019 O O . MET A 1 253 ? 21.282 8.088 -13.527 1.00 98.00 253 MET A O 1
ATOM 2023 N N . ALA A 1 254 ? 19.710 9.161 -12.333 1.00 97.44 254 ALA A N 1
ATOM 2024 C CA . ALA A 1 254 ? 19.147 9.876 -13.475 1.00 97.44 254 ALA A CA 1
ATOM 2025 C C . ALA A 1 254 ? 20.181 10.807 -14.134 1.00 97.44 254 ALA A C 1
ATOM 2027 O O . ALA A 1 254 ? 20.301 10.823 -15.364 1.00 97.44 254 ALA A O 1
ATOM 2028 N N . ASP A 1 255 ? 20.986 11.513 -13.337 1.00 97.88 255 ASP A N 1
ATOM 2029 C CA . ASP A 1 255 ? 22.069 12.364 -13.839 1.00 97.88 255 ASP A CA 1
ATOM 2030 C C . ASP A 1 255 ? 23.180 11.558 -14.523 1.00 97.88 255 ASP A C 1
ATOM 2032 O O . ASP A 1 255 ? 23.674 11.949 -15.587 1.00 97.88 255 ASP A O 1
ATOM 2036 N N . VAL A 1 256 ? 23.551 10.397 -13.971 1.00 98.12 256 VAL A N 1
ATOM 2037 C CA . VAL A 1 256 ? 24.518 9.488 -14.609 1.00 98.12 256 VAL A CA 1
ATOM 2038 C C . VAL A 1 256 ? 24.000 9.008 -15.964 1.00 98.12 256 VAL A C 1
ATOM 2040 O O . VAL A 1 256 ? 24.732 9.087 -16.954 1.00 98.12 256 VAL A O 1
ATOM 2043 N N . ILE A 1 257 ? 22.740 8.573 -16.043 1.00 97.50 257 ILE A N 1
ATOM 2044 C CA . ILE A 1 257 ? 22.114 8.130 -17.298 1.00 97.50 257 ILE A CA 1
ATOM 2045 C C . ILE A 1 257 ? 22.100 9.271 -18.321 1.00 97.50 257 ILE A C 1
ATOM 2047 O O . ILE A 1 257 ? 22.461 9.068 -19.481 1.00 97.50 257 ILE A O 1
ATOM 2051 N N . LYS A 1 258 ? 21.752 10.491 -17.899 1.00 97.94 258 LYS A N 1
ATOM 2052 C CA . LYS A 1 258 ? 21.766 11.679 -18.763 1.00 97.94 258 LYS A CA 1
ATOM 2053 C C . LYS A 1 258 ? 23.167 11.976 -19.305 1.00 97.94 258 LYS A C 1
ATOM 2055 O O . LYS A 1 258 ? 23.327 12.234 -20.498 1.00 97.94 258 LYS A O 1
ATOM 2060 N N . ASN A 1 259 ? 24.193 11.891 -18.459 1.00 97.81 259 ASN A N 1
ATOM 2061 C CA . ASN A 1 259 ? 25.586 12.085 -18.865 1.00 97.81 259 ASN A CA 1
ATOM 2062 C C . ASN A 1 259 ? 26.069 11.000 -19.841 1.00 97.81 259 ASN A C 1
ATOM 2064 O O . ASN A 1 259 ? 26.764 11.302 -20.818 1.00 97.81 259 ASN A O 1
ATOM 2068 N N . GLN A 1 260 ? 25.670 9.746 -19.622 1.00 97.75 260 GLN A N 1
ATOM 2069 C CA . GLN A 1 260 ? 25.960 8.645 -20.540 1.00 97.75 260 GLN A CA 1
ATOM 2070 C C . GLN A 1 260 ? 25.267 8.844 -21.892 1.00 97.75 260 GLN A C 1
ATOM 2072 O O . GLN A 1 260 ? 25.920 8.699 -22.924 1.00 97.75 260 GLN A O 1
ATOM 2077 N N . ALA A 1 261 ? 23.998 9.258 -21.904 1.00 97.12 261 ALA A N 1
ATOM 2078 C CA . ALA A 1 261 ? 23.260 9.552 -23.131 1.00 97.12 261 ALA A CA 1
ATOM 2079 C C . ALA A 1 261 ? 23.948 10.649 -23.964 1.00 97.12 261 ALA A C 1
ATOM 2081 O O . ALA A 1 261 ? 24.206 10.444 -25.149 1.00 97.12 261 ALA A O 1
ATOM 2082 N N . MET A 1 262 ? 24.357 11.758 -23.332 1.00 97.69 262 MET A N 1
ATOM 2083 C CA . MET A 1 262 ? 25.124 12.819 -24.007 1.00 97.69 262 MET A CA 1
ATOM 2084 C C . MET A 1 262 ? 26.468 12.321 -24.561 1.00 97.69 262 MET A C 1
ATOM 2086 O O . MET A 1 262 ? 26.948 12.803 -25.588 1.00 97.69 262 MET A O 1
ATOM 2090 N N . THR A 1 263 ? 27.113 11.373 -23.879 1.00 98.00 263 THR A N 1
ATOM 2091 C CA . THR A 1 263 ? 28.381 10.789 -24.338 1.00 98.00 263 THR A CA 1
ATOM 2092 C C . THR A 1 263 ? 28.168 9.891 -25.555 1.00 98.00 263 THR A C 1
ATOM 2094 O O . THR A 1 263 ? 28.928 9.978 -26.518 1.00 98.00 263 THR A O 1
ATOM 2097 N N . ILE A 1 264 ? 27.113 9.072 -25.543 1.00 96.75 264 ILE A N 1
ATOM 2098 C CA . ILE A 1 264 ? 26.732 8.214 -26.670 1.00 96.75 264 ILE A CA 1
ATOM 2099 C C . ILE A 1 264 ? 26.419 9.063 -27.906 1.00 96.75 264 ILE A C 1
ATOM 2101 O O . ILE A 1 264 ? 26.933 8.769 -28.981 1.00 96.75 264 ILE A O 1
ATOM 2105 N N . GLU A 1 265 ? 25.661 10.148 -27.751 1.00 97.81 265 GLU A N 1
ATOM 2106 C CA . GLU A 1 265 ? 25.325 11.063 -28.849 1.00 97.81 265 GLU A CA 1
ATOM 2107 C C . GLU A 1 265 ? 26.582 11.686 -29.484 1.00 97.81 265 GLU A C 1
ATOM 2109 O O . GLU A 1 265 ? 26.732 11.716 -30.707 1.00 97.81 265 GLU A O 1
ATOM 2114 N N . LYS A 1 266 ? 27.559 12.100 -28.663 1.00 97.62 266 LYS A N 1
ATOM 2115 C CA . LYS A 1 266 ? 28.855 12.595 -29.160 1.00 97.62 266 LYS A CA 1
ATOM 2116 C C . LYS A 1 266 ? 29.628 11.524 -29.930 1.00 97.62 266 LYS A C 1
ATOM 2118 O O . LYS A 1 266 ? 30.218 11.832 -30.964 1.00 97.62 266 LYS A O 1
ATOM 2123 N N . LEU A 1 267 ? 29.644 10.283 -29.440 1.00 96.88 267 LEU A N 1
ATOM 2124 C CA . LEU A 1 267 ? 30.317 9.171 -30.117 1.00 96.88 267 LEU A CA 1
ATOM 2125 C C . LEU A 1 267 ? 29.640 8.822 -31.448 1.00 96.88 267 LEU A C 1
ATOM 2127 O O . LEU A 1 267 ? 30.339 8.586 -32.433 1.00 96.88 267 LEU A O 1
ATOM 2131 N N . GLN A 1 268 ? 28.307 8.852 -31.503 1.00 96.38 268 GLN A N 1
ATOM 2132 C CA . GLN A 1 268 ? 27.545 8.675 -32.742 1.00 96.38 268 GLN A CA 1
ATOM 2133 C C . GLN A 1 268 ? 27.905 9.754 -33.768 1.00 96.38 268 GLN A C 1
ATOM 2135 O O . GLN A 1 268 ? 28.285 9.418 -34.885 1.00 96.38 268 GLN A O 1
ATOM 2140 N N . ALA A 1 269 ? 27.939 11.027 -33.362 1.00 96.56 269 ALA A N 1
ATOM 2141 C CA . ALA A 1 269 ? 28.328 12.123 -34.248 1.00 96.56 269 ALA A CA 1
ATOM 2142 C C . ALA A 1 269 ? 29.763 11.980 -34.800 1.00 96.56 269 ALA A C 1
ATOM 2144 O O . ALA A 1 269 ? 30.035 12.348 -35.945 1.00 96.56 269 ALA A O 1
ATOM 2145 N N . VAL A 1 270 ? 30.703 11.451 -34.007 1.00 97.44 270 VAL A N 1
ATOM 2146 C CA . VAL A 1 270 ? 32.069 11.156 -34.478 1.00 97.44 270 VAL A CA 1
ATOM 2147 C C . VAL A 1 270 ? 32.065 10.007 -35.485 1.00 97.44 270 VAL A C 1
ATOM 2149 O O . VAL A 1 270 ? 32.711 10.115 -36.529 1.00 97.44 270 VAL A O 1
ATOM 2152 N N . ASN A 1 271 ? 31.335 8.931 -35.195 1.00 96.50 271 ASN A N 1
ATOM 2153 C CA . ASN A 1 271 ? 31.221 7.777 -36.081 1.00 96.50 271 ASN A CA 1
ATOM 2154 C C . ASN A 1 271 ? 30.592 8.160 -37.432 1.00 96.50 271 ASN A C 1
ATOM 2156 O O . ASN A 1 271 ? 31.114 7.784 -38.480 1.00 96.50 271 ASN A O 1
ATOM 2160 N N . ASP A 1 272 ? 29.543 8.983 -37.429 1.00 95.94 272 ASP A N 1
ATOM 2161 C CA . ASP A 1 272 ? 28.887 9.456 -38.652 1.00 95.94 272 ASP A CA 1
ATOM 2162 C C . ASP A 1 272 ? 29.856 10.251 -39.541 1.00 95.94 272 ASP A C 1
ATOM 2164 O O . ASP A 1 272 ? 29.972 9.981 -40.739 1.00 95.94 272 ASP A O 1
ATOM 2168 N N . ARG A 1 273 ? 30.665 11.146 -38.954 1.00 97.31 273 ARG A N 1
ATOM 2169 C CA . ARG A 1 273 ? 31.722 11.874 -39.687 1.00 97.31 273 ARG A CA 1
ATOM 2170 C C . ARG A 1 273 ? 32.794 10.945 -40.261 1.00 97.31 273 ARG A C 1
ATOM 2172 O O . ARG A 1 273 ? 33.306 11.186 -41.360 1.00 97.31 273 ARG A O 1
ATOM 2179 N N . GLN A 1 274 ? 33.164 9.889 -39.535 1.00 96.50 274 GLN A N 1
ATOM 2180 C CA . GLN A 1 274 ? 34.111 8.888 -40.035 1.00 96.50 274 GLN A CA 1
ATOM 2181 C C . GLN A 1 274 ? 33.523 8.119 -41.224 1.00 96.50 274 GLN A C 1
ATOM 2183 O O . GLN A 1 274 ? 34.204 7.959 -42.240 1.00 96.50 274 GLN A O 1
ATOM 2188 N N . ILE A 1 275 ? 32.252 7.712 -41.144 1.00 95.25 275 ILE A N 1
ATOM 2189 C CA . ILE A 1 275 ? 31.532 7.051 -42.241 1.00 95.25 275 ILE A CA 1
ATOM 2190 C C . ILE A 1 275 ? 31.475 7.957 -43.476 1.00 95.25 275 ILE A C 1
ATOM 2192 O O . ILE A 1 275 ? 31.753 7.492 -44.586 1.00 95.25 275 ILE A O 1
ATOM 2196 N N . GLU A 1 276 ? 31.168 9.245 -43.308 1.00 96.00 276 GLU A N 1
ATOM 2197 C CA . GLU A 1 276 ? 31.168 10.224 -44.402 1.00 96.00 276 GLU A CA 1
ATOM 2198 C C . GLU A 1 276 ? 32.546 10.357 -45.057 1.00 96.00 276 GLU A C 1
ATOM 2200 O O . GLU A 1 276 ? 32.655 10.338 -46.287 1.00 96.00 276 GLU A O 1
ATOM 2205 N N . THR A 1 277 ? 33.606 10.424 -44.247 1.00 96.31 277 THR A N 1
ATOM 2206 C CA . THR A 1 277 ? 34.992 10.539 -44.723 1.00 96.31 277 THR A CA 1
ATOM 2207 C C . THR A 1 277 ? 35.402 9.316 -45.541 1.00 96.31 277 THR A C 1
ATOM 2209 O O . THR A 1 277 ? 35.887 9.455 -46.667 1.00 96.31 277 THR A O 1
ATOM 2212 N N . VAL A 1 278 ? 35.154 8.109 -45.024 1.00 95.38 278 VAL A N 1
ATOM 2213 C CA . VAL A 1 278 ? 35.438 6.853 -45.738 1.00 95.38 278 VAL A CA 1
ATOM 2214 C C . VAL A 1 278 ? 34.618 6.768 -47.028 1.00 95.38 278 VAL A C 1
ATOM 2216 O O . VAL A 1 278 ? 35.142 6.410 -48.083 1.00 95.38 278 VAL A O 1
ATOM 2219 N N . SER A 1 279 ? 33.347 7.170 -46.984 1.00 95.19 279 SER A N 1
ATOM 2220 C CA . SER A 1 279 ? 32.476 7.199 -48.163 1.00 95.19 279 SER A CA 1
ATOM 2221 C C . SER A 1 279 ? 32.967 8.191 -49.224 1.00 95.19 279 SER A C 1
ATOM 2223 O O . SER A 1 279 ? 32.860 7.929 -50.424 1.00 95.19 279 SER A O 1
ATOM 2225 N N . ALA A 1 280 ? 33.525 9.335 -48.819 1.00 95.31 280 ALA A N 1
ATOM 2226 C CA . ALA A 1 280 ? 34.150 10.290 -49.731 1.00 95.31 280 ALA A CA 1
ATOM 2227 C C . ALA A 1 280 ? 35.428 9.718 -50.372 1.00 95.31 280 ALA A C 1
ATOM 2229 O O . ALA A 1 280 ? 35.582 9.798 -51.591 1.00 95.31 280 ALA A O 1
ATOM 2230 N N . GLN A 1 281 ? 36.295 9.071 -49.586 1.00 95.56 281 GLN A N 1
ATOM 2231 C CA . GLN A 1 281 ? 37.503 8.408 -50.093 1.00 95.56 281 GLN A CA 1
ATOM 2232 C C . GLN A 1 281 ? 37.170 7.298 -51.100 1.00 95.56 281 GLN A C 1
ATOM 2234 O O . GLN A 1 281 ? 37.755 7.252 -52.182 1.00 95.56 281 GLN A O 1
ATOM 2239 N N . MET A 1 282 ? 36.183 6.448 -50.796 1.00 94.44 282 MET A N 1
ATOM 2240 C CA . MET A 1 282 ? 35.721 5.401 -51.713 1.00 94.44 282 MET A CA 1
ATOM 2241 C C . MET A 1 282 ? 35.219 5.968 -53.044 1.00 94.44 282 MET A C 1
ATOM 2243 O O . MET A 1 282 ? 35.566 5.434 -54.098 1.00 94.44 282 MET A O 1
ATOM 2247 N N . ARG A 1 283 ? 34.443 7.062 -53.017 1.00 94.19 283 ARG A N 1
ATOM 2248 C CA . ARG A 1 283 ? 33.999 7.751 -54.242 1.00 94.19 283 ARG A CA 1
ATOM 2249 C C . ARG A 1 283 ? 35.183 8.271 -55.059 1.00 94.19 283 ARG A C 1
ATOM 2251 O O . ARG A 1 283 ? 35.187 8.117 -56.277 1.00 94.19 283 ARG A O 1
ATOM 2258 N N . GLY A 1 284 ? 36.203 8.825 -54.400 1.00 95.00 284 GLY A N 1
ATOM 2259 C CA . GLY A 1 284 ? 37.444 9.252 -55.054 1.00 95.00 284 GLY A CA 1
ATOM 2260 C C . GLY A 1 284 ? 38.164 8.104 -55.770 1.00 95.00 284 GLY A C 1
ATOM 2261 O O . GLY A 1 284 ? 38.500 8.227 -56.947 1.00 95.00 284 GLY A O 1
ATOM 2262 N N . ILE A 1 285 ? 38.324 6.961 -55.097 1.00 93.75 285 ILE A N 1
ATOM 2263 C CA . ILE A 1 285 ? 38.947 5.755 -55.671 1.00 93.75 285 ILE A CA 1
ATOM 2264 C C . ILE A 1 285 ? 38.139 5.229 -56.865 1.00 93.75 285 ILE A C 1
ATOM 2266 O O . ILE A 1 285 ? 38.708 4.912 -57.909 1.00 93.75 285 ILE A O 1
ATOM 2270 N N . GLN A 1 286 ? 36.809 5.162 -56.746 1.00 92.81 286 GLN A N 1
ATOM 2271 C CA . GLN A 1 286 ? 35.932 4.732 -57.842 1.00 92.81 286 GLN A CA 1
ATOM 2272 C C . GLN A 1 286 ? 36.084 5.617 -59.085 1.00 92.81 286 GLN A C 1
ATOM 2274 O O . GLN A 1 286 ? 36.109 5.109 -60.209 1.00 92.81 286 GLN A O 1
ATOM 2279 N N . LEU A 1 287 ? 36.224 6.930 -58.896 1.00 95.25 287 LEU A N 1
ATOM 2280 C CA . LEU A 1 287 ? 36.392 7.884 -59.989 1.00 95.25 287 LEU A CA 1
ATOM 2281 C C . LEU A 1 287 ? 37.761 7.727 -60.671 1.00 95.25 287 LEU A C 1
ATOM 2283 O O . LEU A 1 287 ? 37.836 7.693 -61.898 1.00 95.25 287 LEU A O 1
ATOM 2287 N N . GLN A 1 288 ? 38.830 7.528 -59.893 1.00 94.06 288 GLN A N 1
ATOM 2288 C CA . GLN A 1 288 ? 40.164 7.222 -60.425 1.00 94.06 288 GLN A CA 1
ATOM 2289 C C . GLN A 1 288 ? 40.184 5.918 -61.234 1.00 94.06 288 GLN A C 1
ATOM 2291 O O . GLN A 1 288 ? 40.717 5.896 -62.343 1.00 94.06 288 GLN A O 1
ATOM 2296 N N . LEU A 1 289 ? 39.561 4.853 -60.718 1.00 93.19 289 LEU A N 1
ATOM 2297 C CA . LEU A 1 289 ? 39.431 3.574 -61.425 1.00 93.19 289 LEU A CA 1
ATOM 2298 C C . LEU A 1 289 ? 38.656 3.727 -62.739 1.00 93.19 289 LEU A C 1
ATOM 2300 O O . LEU A 1 289 ? 39.068 3.185 -63.762 1.00 93.19 289 LEU A O 1
ATOM 2304 N N . THR A 1 290 ? 37.564 4.494 -62.729 1.00 93.00 290 THR A N 1
ATOM 2305 C CA . THR A 1 290 ? 36.756 4.755 -63.930 1.00 93.00 290 THR A CA 1
ATOM 2306 C C . THR A 1 290 ? 37.575 5.485 -64.997 1.00 93.00 290 THR A C 1
ATOM 2308 O O . THR A 1 290 ? 37.603 5.056 -66.151 1.00 93.00 290 THR A O 1
ATOM 2311 N N . ASN A 1 291 ? 38.315 6.527 -64.606 1.00 91.69 291 ASN A N 1
ATOM 2312 C CA . ASN A 1 291 ? 39.199 7.265 -65.511 1.00 91.69 291 ASN A CA 1
ATOM 2313 C C . ASN A 1 291 ? 40.315 6.373 -66.078 1.00 91.69 291 ASN A C 1
ATOM 2315 O O . ASN A 1 291 ? 40.605 6.428 -67.273 1.00 91.69 291 ASN A O 1
ATOM 2319 N N . PHE A 1 292 ? 40.921 5.525 -65.242 1.00 93.00 292 PHE A N 1
ATOM 2320 C CA . PHE A 1 292 ? 41.953 4.580 -65.669 1.00 93.00 292 PHE A CA 1
ATOM 2321 C C . PHE A 1 292 ? 41.427 3.577 -66.707 1.00 93.00 292 PHE A C 1
ATOM 2323 O O . PHE A 1 292 ? 42.078 3.339 -67.728 1.00 93.00 292 PHE A O 1
ATOM 2330 N N . LEU A 1 293 ? 40.232 3.020 -66.485 1.00 92.12 293 LEU A N 1
ATOM 2331 C CA . LEU A 1 293 ? 39.585 2.118 -67.442 1.00 92.12 293 LEU A CA 1
ATOM 2332 C C . LEU A 1 293 ? 39.287 2.831 -68.768 1.00 92.12 293 LEU A C 1
ATOM 2334 O O . LEU A 1 293 ? 39.581 2.290 -69.832 1.00 92.12 293 LEU A O 1
ATOM 2338 N N . GLN A 1 294 ? 38.786 4.068 -68.723 1.00 89.94 294 GLN A N 1
ATOM 2339 C CA . GLN A 1 294 ? 38.499 4.853 -69.926 1.00 89.94 294 GLN A CA 1
ATOM 2340 C C . GLN A 1 294 ? 39.766 5.171 -70.741 1.00 89.94 294 GLN A C 1
ATOM 2342 O O . GLN A 1 294 ? 39.757 5.068 -71.974 1.00 89.94 294 GLN A O 1
ATOM 2347 N N . LEU A 1 295 ? 40.869 5.514 -70.067 1.00 90.44 295 LEU A N 1
ATOM 2348 C CA . LEU A 1 295 ? 42.180 5.711 -70.694 1.00 90.44 295 LEU A CA 1
ATOM 2349 C C . LEU A 1 295 ? 42.695 4.420 -71.334 1.00 90.44 295 LEU A C 1
ATOM 2351 O O . LEU A 1 295 ? 43.137 4.442 -72.481 1.00 90.44 295 LEU A O 1
ATOM 2355 N N . SER A 1 296 ? 42.576 3.293 -70.631 1.00 88.00 296 SER A N 1
ATOM 2356 C CA . SER A 1 296 ? 42.982 1.976 -71.133 1.00 88.00 296 SER A CA 1
ATOM 2357 C C . SER A 1 296 ? 42.194 1.579 -72.388 1.00 88.00 296 SER A C 1
ATOM 2359 O O . SER A 1 296 ? 42.783 1.132 -73.372 1.00 88.00 296 SER A O 1
ATOM 2361 N N . CYS A 1 297 ? 40.876 1.816 -72.411 1.00 85.06 297 CYS A N 1
ATOM 2362 C CA . CYS A 1 297 ? 40.044 1.601 -73.599 1.00 85.06 297 CYS A CA 1
ATOM 2363 C C . CYS A 1 297 ? 40.443 2.517 -74.765 1.00 85.06 297 CYS A C 1
ATOM 2365 O O . CYS A 1 297 ? 40.523 2.066 -75.908 1.00 85.06 297 CYS A O 1
ATOM 2367 N N . SER A 1 298 ? 40.720 3.793 -74.487 1.00 86.06 298 SER A N 1
ATOM 2368 C CA . SER A 1 298 ? 41.165 4.756 -75.503 1.00 86.06 298 SER A CA 1
ATOM 2369 C C . SER A 1 298 ? 42.511 4.347 -76.107 1.00 86.06 298 SER A C 1
ATOM 2371 O O . SER A 1 298 ? 42.659 4.343 -77.327 1.00 86.06 298 SER A O 1
ATOM 2373 N N . TYR A 1 299 ? 43.461 3.922 -75.270 1.00 83.62 299 TYR A N 1
ATOM 2374 C CA . TYR A 1 299 ? 44.754 3.407 -75.712 1.00 83.62 299 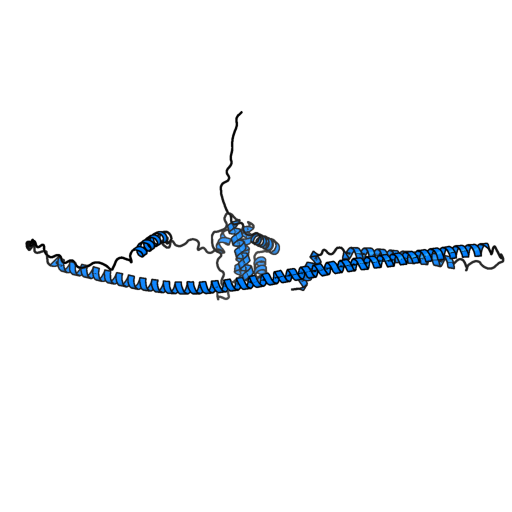TYR A CA 1
ATOM 2375 C C . TYR A 1 299 ? 44.594 2.156 -76.583 1.00 83.62 299 TYR A C 1
ATOM 2377 O O . TYR A 1 299 ? 45.133 2.108 -77.683 1.00 83.62 299 TYR A O 1
ATOM 2385 N N . ALA A 1 300 ? 43.780 1.184 -76.158 1.00 79.62 300 ALA A N 1
ATOM 2386 C CA . ALA A 1 300 ? 43.499 -0.014 -76.949 1.00 79.62 300 ALA A CA 1
ATOM 2387 C C . ALA A 1 300 ? 42.896 0.310 -78.331 1.00 79.62 300 ALA A C 1
ATOM 2389 O O . ALA A 1 300 ? 43.241 -0.335 -79.324 1.00 79.62 300 ALA A O 1
ATOM 2390 N N . ASN A 1 301 ? 42.028 1.323 -78.415 1.00 77.50 301 ASN A N 1
ATOM 2391 C CA . ASN A 1 301 ? 41.454 1.783 -79.681 1.00 77.50 301 ASN A CA 1
ATOM 2392 C C . ASN A 1 301 ? 42.498 2.442 -80.597 1.00 77.50 301 ASN A C 1
ATOM 2394 O O . ASN A 1 301 ? 42.489 2.177 -81.798 1.00 77.50 301 ASN A O 1
ATOM 2398 N N . ILE A 1 302 ? 43.415 3.244 -80.044 1.00 78.19 302 ILE A N 1
ATOM 2399 C CA . ILE A 1 302 ? 44.533 3.836 -80.798 1.00 78.19 302 ILE A CA 1
ATOM 2400 C C . ILE A 1 302 ? 45.472 2.739 -81.316 1.00 78.19 302 ILE A C 1
ATOM 2402 O O . ILE A 1 302 ? 45.842 2.738 -82.486 1.00 78.19 302 ILE A O 1
ATOM 2406 N N . THR A 1 303 ? 45.821 1.754 -80.488 1.00 73.25 303 THR A N 1
ATOM 2407 C CA . THR A 1 303 ? 46.683 0.640 -80.914 1.00 73.25 303 THR A CA 1
ATOM 2408 C C . THR A 1 303 ? 46.031 -0.188 -82.025 1.00 73.25 303 THR A C 1
ATOM 2410 O O . THR A 1 303 ? 46.713 -0.614 -82.955 1.00 73.25 303 THR A O 1
ATOM 2413 N N . ARG A 1 304 ? 44.702 -0.376 -81.988 1.00 72.44 304 ARG A N 1
ATOM 2414 C CA . ARG A 1 304 ? 43.960 -1.001 -83.098 1.00 72.44 304 ARG A CA 1
ATOM 2415 C C . ARG A 1 304 ? 43.983 -0.164 -84.375 1.00 72.44 304 ARG A C 1
ATOM 2417 O O . ARG A 1 304 ? 44.087 -0.746 -85.449 1.00 72.44 304 ARG A O 1
ATOM 2424 N N . SER A 1 305 ? 43.871 1.163 -84.289 1.00 70.06 305 SER A N 1
ATOM 2425 C CA . SER A 1 305 ? 43.857 2.023 -85.481 1.00 70.06 305 SER A CA 1
ATOM 2426 C C . SER A 1 305 ? 45.238 2.182 -86.124 1.00 70.06 305 SER A C 1
ATOM 2428 O O . SER A 1 305 ? 45.319 2.340 -87.338 1.00 70.06 305 SER A O 1
ATOM 2430 N N . LEU A 1 306 ? 46.313 2.096 -85.333 1.00 67.00 306 LEU A N 1
ATOM 2431 C CA . LEU A 1 306 ? 47.704 2.164 -85.799 1.00 67.00 306 LEU A CA 1
ATOM 2432 C C . LEU A 1 306 ? 48.227 0.858 -86.420 1.00 67.00 306 LEU A C 1
ATOM 2434 O O . LEU A 1 306 ? 49.222 0.892 -87.139 1.00 67.00 306 LEU A O 1
ATOM 2438 N N . CYS A 1 307 ? 47.539 -0.269 -86.215 1.00 53.81 307 CYS A N 1
ATOM 2439 C CA . CYS A 1 307 ? 47.796 -1.535 -86.906 1.00 53.81 307 CYS A CA 1
ATOM 2440 C C . CYS A 1 307 ? 46.604 -1.935 -87.800 1.00 53.81 307 CYS A C 1
ATOM 2442 O O . CYS A 1 307 ? 45.939 -2.941 -87.526 1.00 53.81 307 CYS A O 1
ATOM 2444 N N . PRO A 1 308 ? 46.303 -1.187 -88.880 1.00 49.25 308 PRO A N 1
ATOM 2445 C CA . PRO A 1 308 ? 45.308 -1.612 -89.845 1.00 49.25 308 PRO A CA 1
ATOM 2446 C C . PRO A 1 308 ? 45.919 -2.738 -90.687 1.00 49.25 308 PRO A C 1
ATOM 2448 O O . PRO A 1 308 ? 46.730 -2.503 -91.574 1.00 49.25 308 PRO A O 1
ATOM 2451 N N . THR A 1 309 ? 45.527 -3.977 -90.394 1.00 46.41 309 THR A N 1
ATOM 2452 C CA . THR A 1 309 ? 45.735 -5.165 -91.242 1.00 46.41 309 THR A CA 1
ATOM 2453 C C . THR A 1 309 ? 47.182 -5.486 -91.651 1.00 46.41 309 THR A C 1
ATOM 2455 O O . THR A 1 309 ? 47.671 -5.051 -92.686 1.00 46.41 309 THR A O 1
ATOM 2458 N N . ALA A 1 310 ? 47.789 -6.445 -90.948 1.00 39.72 310 ALA A N 1
ATOM 2459 C CA . ALA A 1 310 ? 48.435 -7.552 -91.649 1.00 39.72 310 ALA A CA 1
ATOM 2460 C C . ALA A 1 310 ? 47.364 -8.630 -91.868 1.00 39.72 310 ALA A C 1
ATOM 2462 O O . ALA A 1 310 ? 47.075 -9.445 -90.995 1.00 39.72 310 ALA A O 1
ATOM 2463 N N . SER A 1 311 ? 46.693 -8.577 -93.013 1.00 44.03 311 SER A N 1
ATOM 2464 C CA . SER A 1 311 ? 45.852 -9.666 -93.495 1.00 44.03 311 SER A CA 1
ATOM 2465 C C . SER A 1 311 ? 46.740 -10.780 -94.049 1.00 44.03 311 SER A C 1
ATOM 2467 O O . SER A 1 311 ? 47.309 -10.600 -95.121 1.00 44.03 311 SER A O 1
ATOM 2469 N N . ALA A 1 312 ? 46.828 -11.923 -93.360 1.00 43.06 312 ALA A N 1
ATOM 2470 C CA . ALA A 1 312 ? 47.059 -13.228 -93.990 1.00 43.06 312 ALA A CA 1
ATOM 2471 C C . ALA A 1 312 ? 46.764 -14.388 -93.017 1.00 43.06 312 ALA A C 1
ATOM 2473 O O . ALA A 1 312 ? 47.474 -14.595 -92.041 1.00 43.06 312 ALA A O 1
ATOM 2474 N N . SER A 1 313 ? 45.693 -15.125 -93.326 1.00 43.75 313 SER A N 1
ATOM 2475 C CA . SER A 1 313 ? 45.458 -16.555 -93.052 1.00 43.75 313 SER A CA 1
ATOM 2476 C C . SER A 1 313 ? 45.938 -17.151 -91.716 1.00 43.75 313 SER A C 1
ATOM 2478 O O . SER A 1 313 ? 47.087 -17.562 -91.578 1.00 43.75 313 SER A O 1
ATOM 2480 N N . GLY A 1 314 ? 44.999 -17.358 -90.790 1.00 41.28 314 GLY A N 1
ATOM 2481 C CA . GLY A 1 314 ? 45.197 -18.240 -89.637 1.00 41.28 314 GLY A CA 1
ATOM 2482 C C . GLY A 1 314 ? 44.175 -17.994 -88.533 1.00 41.28 314 GLY A C 1
ATOM 2483 O O . GLY A 1 314 ? 44.422 -17.187 -87.650 1.00 41.28 314 GLY A O 1
ATOM 2484 N N . THR A 1 315 ? 43.022 -18.666 -88.623 1.00 44.47 315 THR A N 1
ATOM 2485 C CA . THR A 1 315 ? 42.022 -18.891 -87.550 1.00 44.47 315 THR A CA 1
ATOM 2486 C C . THR A 1 315 ? 41.791 -17.744 -86.545 1.00 44.47 315 THR A C 1
ATOM 2488 O O . THR A 1 315 ? 42.495 -17.649 -85.536 1.00 44.47 315 THR A O 1
ATOM 2491 N N . PRO A 1 316 ? 40.744 -16.919 -86.726 1.00 44.62 316 PRO A N 1
ATOM 2492 C CA . PRO A 1 316 ? 40.407 -15.867 -85.782 1.00 44.62 316 PRO A CA 1
ATOM 2493 C C . PRO A 1 316 ? 39.463 -16.434 -84.718 1.00 44.62 316 PRO A C 1
ATOM 2495 O O . PRO A 1 316 ? 38.265 -16.512 -84.958 1.00 44.62 316 PRO A O 1
ATOM 2498 N N . ASN A 1 317 ? 39.962 -16.872 -83.557 1.00 43.62 317 ASN A N 1
ATOM 2499 C CA . ASN A 1 317 ? 39.038 -17.240 -82.468 1.00 43.62 317 ASN A CA 1
ATOM 2500 C C . ASN A 1 317 ? 39.533 -17.062 -81.025 1.00 43.62 317 ASN A C 1
ATOM 2502 O O . ASN A 1 317 ? 38.851 -17.495 -80.102 1.00 43.62 317 ASN A O 1
ATOM 2506 N N . THR A 1 318 ? 40.663 -16.389 -80.783 1.00 46.47 318 THR A N 1
ATOM 2507 C CA . THR A 1 318 ? 41.253 -16.395 -79.425 1.00 46.47 318 THR A CA 1
ATOM 2508 C C . THR A 1 318 ? 41.474 -15.026 -78.782 1.00 46.47 318 THR A C 1
ATOM 2510 O O . THR A 1 318 ? 41.760 -14.975 -77.593 1.00 46.47 318 THR A O 1
ATOM 2513 N N . VAL A 1 319 ? 41.290 -13.906 -79.495 1.00 44.91 319 VAL A N 1
ATOM 2514 C CA . VAL A 1 319 ? 41.627 -12.562 -78.957 1.00 44.91 319 VAL A CA 1
ATOM 2515 C C . VAL A 1 319 ? 40.396 -11.711 -78.595 1.00 44.91 319 VAL A C 1
ATOM 2517 O O . VAL A 1 319 ? 40.517 -10.705 -77.906 1.00 44.91 319 VAL A O 1
ATOM 2520 N N . LEU A 1 320 ? 39.183 -12.130 -78.975 1.00 43.31 320 LEU A N 1
ATOM 2521 C CA . LEU A 1 320 ? 37.934 -11.448 -78.587 1.00 43.31 320 LEU A CA 1
ATOM 2522 C C . LEU A 1 320 ? 37.316 -11.970 -77.275 1.00 43.31 320 LEU A C 1
ATOM 2524 O O . LEU A 1 320 ? 36.448 -11.310 -76.710 1.00 43.31 320 LEU A O 1
ATOM 2528 N N . ASN A 1 321 ? 37.800 -13.098 -76.743 1.00 39.44 321 ASN A N 1
ATOM 2529 C CA . ASN A 1 321 ? 37.257 -13.704 -75.520 1.00 39.44 321 ASN A CA 1
ATOM 2530 C C . ASN A 1 321 ? 37.777 -13.092 -74.211 1.00 39.44 321 ASN A C 1
ATOM 2532 O O . ASN A 1 321 ? 37.194 -13.338 -73.158 1.00 39.44 321 ASN A O 1
ATOM 2536 N N . THR A 1 322 ? 38.813 -12.252 -74.242 1.00 42.94 322 THR A N 1
ATOM 2537 C CA . THR A 1 322 ? 39.320 -11.576 -73.036 1.00 42.94 322 THR A CA 1
ATOM 2538 C C . THR A 1 322 ? 38.526 -10.323 -72.656 1.00 42.94 322 THR A C 1
ATOM 2540 O O . THR A 1 322 ? 38.497 -9.981 -71.482 1.00 42.94 322 THR A O 1
ATOM 2543 N N . CYS A 1 323 ? 37.802 -9.677 -73.581 1.00 39.94 323 CYS A N 1
ATOM 2544 C CA . CYS A 1 323 ? 36.952 -8.520 -73.244 1.00 39.94 323 CYS A CA 1
ATOM 2545 C C . CYS A 1 323 ? 35.545 -8.906 -72.747 1.00 39.94 323 CYS A C 1
ATOM 2547 O O . CYS A 1 323 ? 34.901 -8.116 -72.059 1.00 39.94 323 CYS A O 1
ATOM 2549 N N . VAL A 1 324 ? 35.054 -10.109 -73.069 1.00 45.28 324 VAL A N 1
ATOM 2550 C CA . VAL A 1 324 ? 33.729 -10.584 -72.617 1.00 45.28 324 VAL A CA 1
ATOM 2551 C C . VAL A 1 324 ? 33.776 -11.069 -71.161 1.00 45.28 324 VAL A C 1
ATOM 2553 O O . VAL A 1 324 ? 32.801 -10.902 -70.427 1.00 45.28 324 VAL A O 1
ATOM 2556 N N . PHE A 1 325 ? 34.931 -11.570 -70.704 1.00 42.53 325 PHE A N 1
ATOM 2557 C CA . PHE A 1 325 ? 35.135 -11.986 -69.311 1.00 42.53 325 PHE A CA 1
ATOM 2558 C C . PHE A 1 325 ? 35.058 -10.822 -68.305 1.00 42.53 325 PHE A C 1
ATOM 2560 O O . PHE A 1 325 ? 34.619 -11.027 -67.173 1.00 42.53 325 PHE A O 1
ATOM 2567 N N . ASP A 1 326 ? 35.380 -9.591 -68.716 1.00 47.62 326 ASP A N 1
ATOM 2568 C CA . ASP A 1 326 ? 35.296 -8.419 -67.835 1.00 47.62 326 ASP A CA 1
ATOM 2569 C C . ASP A 1 326 ? 33.860 -7.906 -67.640 1.00 47.62 326 ASP A C 1
ATOM 2571 O O . ASP A 1 326 ? 33.513 -7.468 -66.544 1.00 47.62 326 ASP A O 1
ATOM 2575 N N . SER A 1 327 ? 32.974 -8.012 -68.640 1.00 47.81 327 SER A N 1
ATOM 2576 C CA . SER A 1 327 ? 31.580 -7.548 -68.479 1.00 47.81 327 SER A CA 1
ATOM 2577 C C . SER A 1 327 ? 30.790 -8.398 -67.481 1.00 47.81 327 SER A C 1
ATOM 2579 O O . SER A 1 327 ? 30.109 -7.844 -66.617 1.00 47.81 327 SER A O 1
ATOM 2581 N N . GLN A 1 328 ? 30.943 -9.728 -67.515 1.00 53.38 328 GLN A N 1
ATOM 2582 C CA . GLN A 1 328 ? 30.292 -10.613 -66.538 1.00 53.38 328 GLN A CA 1
ATOM 2583 C C . GLN A 1 328 ? 30.865 -10.439 -65.122 1.00 53.38 328 GLN A C 1
ATOM 2585 O O . GLN A 1 328 ? 30.129 -10.524 -64.136 1.00 53.38 328 GLN A O 1
ATOM 2590 N N . HIS A 1 329 ? 32.162 -10.136 -65.000 1.00 53.50 329 HIS A N 1
ATOM 2591 C CA . HIS A 1 329 ? 32.792 -9.878 -63.705 1.00 53.50 329 HIS A CA 1
ATOM 2592 C C . HIS A 1 329 ? 32.395 -8.510 -63.111 1.00 53.50 329 HIS A C 1
ATOM 2594 O O . HIS A 1 329 ? 32.324 -8.351 -61.886 1.00 53.50 329 HIS A O 1
ATOM 2600 N N . ILE A 1 330 ? 32.103 -7.516 -63.954 1.00 57.41 330 ILE A N 1
ATOM 2601 C CA . ILE A 1 330 ? 31.587 -6.208 -63.528 1.00 57.41 330 ILE A CA 1
ATOM 2602 C C . ILE A 1 330 ? 30.120 -6.318 -63.085 1.00 57.41 330 ILE A C 1
ATOM 2604 O O . ILE A 1 330 ? 29.744 -5.739 -62.063 1.00 57.41 330 ILE A O 1
ATOM 2608 N N . GLU A 1 331 ? 29.292 -7.088 -63.795 1.00 59.00 331 GLU A N 1
ATOM 2609 C CA . GLU A 1 331 ? 27.891 -7.320 -63.415 1.00 59.00 331 GLU A CA 1
ATOM 2610 C C . GLU A 1 331 ? 27.744 -8.110 -62.111 1.00 59.00 331 GLU A C 1
ATOM 2612 O O . GLU A 1 331 ? 26.905 -7.763 -61.277 1.00 59.00 331 GLU A O 1
ATOM 2617 N N . SER A 1 332 ? 28.595 -9.113 -61.877 1.00 63.53 332 SER A N 1
ATOM 2618 C CA . SER A 1 332 ? 28.599 -9.854 -60.610 1.00 63.53 332 SER A CA 1
ATOM 2619 C C . SER A 1 332 ? 29.032 -8.977 -59.429 1.00 63.53 332 SER A C 1
ATOM 2621 O O . SER A 1 332 ? 28.395 -9.009 -58.376 1.00 63.53 332 SER A O 1
ATOM 2623 N N . LYS A 1 333 ? 30.033 -8.102 -59.610 1.00 61.19 333 LYS A N 1
ATOM 2624 C CA . LYS A 1 333 ? 30.437 -7.119 -58.586 1.00 61.19 333 LYS A CA 1
ATOM 2625 C C . LYS A 1 333 ? 29.352 -6.078 -58.296 1.00 61.19 333 LYS A C 1
ATOM 2627 O O . LYS A 1 333 ? 29.193 -5.688 -57.140 1.00 61.19 333 LYS A O 1
ATOM 2632 N N . LYS A 1 334 ? 28.580 -5.650 -59.304 1.00 67.69 334 LYS A N 1
ATOM 2633 C CA . LYS A 1 334 ? 27.428 -4.752 -59.105 1.00 67.69 334 LYS A CA 1
ATOM 2634 C C . LYS A 1 334 ? 26.323 -5.402 -58.269 1.00 67.69 334 LYS A C 1
ATOM 2636 O O . LYS A 1 334 ? 25.788 -4.730 -57.392 1.00 67.69 334 LYS A O 1
ATOM 2641 N N . ARG A 1 335 ? 26.017 -6.688 -58.489 1.00 68.31 335 ARG A N 1
ATOM 2642 C CA . ARG A 1 335 ? 25.027 -7.415 -57.670 1.00 68.31 335 ARG A CA 1
ATOM 2643 C C . ARG A 1 335 ? 25.471 -7.534 -56.213 1.00 68.31 335 ARG A C 1
ATOM 2645 O O . ARG A 1 335 ? 24.728 -7.130 -55.333 1.00 68.31 335 ARG A O 1
ATOM 2652 N N . ILE A 1 336 ? 26.720 -7.933 -55.966 1.00 67.88 336 ILE A N 1
ATOM 2653 C CA . ILE A 1 336 ? 27.257 -8.067 -54.598 1.00 67.88 336 ILE A CA 1
ATOM 2654 C C . ILE A 1 336 ? 27.229 -6.727 -53.836 1.00 67.88 336 ILE A C 1
ATOM 2656 O O . ILE A 1 336 ? 26.914 -6.694 -52.648 1.00 67.88 336 ILE A O 1
ATOM 2660 N N . LEU A 1 337 ? 27.528 -5.607 -54.504 1.00 61.41 337 LEU A N 1
ATOM 2661 C CA . LEU A 1 337 ? 27.442 -4.274 -53.892 1.00 61.41 337 LEU A CA 1
ATOM 2662 C C . LEU A 1 337 ? 25.996 -3.833 -53.612 1.00 61.41 337 LEU A C 1
ATOM 2664 O O . LEU A 1 337 ? 25.760 -3.158 -52.609 1.00 61.41 337 LEU A O 1
ATOM 2668 N N . SER A 1 338 ? 25.041 -4.220 -54.464 1.00 69.88 338 SER A N 1
ATOM 2669 C CA . SER A 1 338 ? 23.609 -3.982 -54.240 1.00 69.88 338 SER A CA 1
ATOM 2670 C C . SER A 1 338 ? 23.106 -4.769 -53.028 1.00 69.88 338 SER A C 1
ATOM 2672 O O . SER A 1 338 ? 22.493 -4.187 -52.134 1.00 69.88 338 SER A O 1
ATOM 2674 N N . ASP A 1 339 ? 23.468 -6.050 -52.937 1.00 66.81 339 ASP A N 1
ATOM 2675 C CA . ASP A 1 339 ? 23.067 -6.935 -51.839 1.00 66.81 339 ASP A CA 1
ATOM 2676 C C . ASP A 1 339 ? 23.650 -6.460 -50.492 1.00 66.81 339 ASP A C 1
ATOM 2678 O O . ASP A 1 339 ? 22.972 -6.477 -49.463 1.00 66.81 339 ASP A O 1
ATOM 2682 N N . GLN A 1 340 ? 24.884 -5.936 -50.481 1.00 59.16 340 GLN A N 1
ATOM 2683 C CA . GLN A 1 340 ? 25.476 -5.335 -49.277 1.00 59.16 340 GLN A CA 1
ATOM 2684 C C . GLN A 1 340 ? 24.816 -4.009 -48.864 1.00 59.16 340 GLN A C 1
ATOM 2686 O O . GLN A 1 340 ? 24.723 -3.720 -47.666 1.00 59.16 340 GLN A O 1
ATOM 2691 N N . GLN A 1 341 ? 24.355 -3.189 -49.815 1.00 60.62 341 GLN A N 1
ATOM 2692 C CA . GLN A 1 341 ? 23.601 -1.968 -49.503 1.00 60.62 341 GLN A CA 1
ATOM 2693 C C . GLN A 1 341 ? 22.201 -2.278 -48.963 1.00 60.62 341 GLN A C 1
ATOM 2695 O O . GLN A 1 341 ? 21.736 -1.588 -48.053 1.00 60.62 341 GLN A O 1
ATOM 2700 N N . GLU A 1 342 ? 21.547 -3.316 -49.482 1.00 64.56 342 GLU A N 1
ATOM 2701 C CA . GLU A 1 342 ? 20.238 -3.768 -49.013 1.00 64.56 342 GLU A CA 1
ATOM 2702 C C . GLU A 1 342 ? 20.320 -4.382 -47.609 1.00 64.56 342 GLU A C 1
ATOM 2704 O O . GLU A 1 342 ? 19.531 -4.020 -46.734 1.00 64.56 342 GLU A O 1
ATOM 2709 N N . TYR A 1 343 ? 21.358 -5.180 -47.334 1.00 56.22 343 TYR A N 1
ATOM 2710 C CA . TYR A 1 343 ? 21.625 -5.697 -45.989 1.00 56.22 343 TYR A CA 1
ATOM 2711 C C . TYR A 1 343 ? 21.826 -4.568 -44.963 1.00 56.22 343 TYR A C 1
ATOM 2713 O O . TYR A 1 343 ? 21.210 -4.593 -43.901 1.00 56.22 343 TYR A O 1
ATOM 2721 N N . ARG A 1 344 ? 22.600 -3.519 -45.297 1.00 55.75 344 ARG A N 1
ATOM 2722 C CA . ARG A 1 344 ? 22.792 -2.353 -44.406 1.00 55.75 344 ARG A CA 1
ATOM 2723 C C . ARG A 1 344 ? 21.509 -1.559 -44.155 1.00 55.75 344 ARG A C 1
ATOM 2725 O O . ARG A 1 344 ? 21.324 -1.054 -43.048 1.00 55.75 344 ARG A O 1
ATOM 2732 N N . ARG A 1 345 ? 20.629 -1.428 -45.156 1.00 56.53 345 ARG A N 1
ATOM 2733 C CA . ARG A 1 345 ? 19.316 -0.786 -44.967 1.00 56.53 345 ARG A CA 1
ATOM 2734 C C . ARG A 1 345 ? 18.437 -1.606 -44.029 1.00 56.53 345 ARG A C 1
ATOM 2736 O O . ARG A 1 345 ? 17.832 -1.025 -43.136 1.00 56.53 345 ARG A O 1
ATOM 2743 N N . ASN A 1 346 ? 18.426 -2.928 -44.172 1.00 50.78 346 ASN A N 1
ATOM 2744 C CA . ASN A 1 346 ? 17.600 -3.794 -43.333 1.00 50.78 346 ASN A CA 1
ATOM 2745 C C . ASN A 1 346 ? 18.105 -3.855 -41.881 1.00 50.78 346 ASN A C 1
ATOM 2747 O O . ASN A 1 346 ? 17.297 -3.762 -40.962 1.00 50.78 346 ASN A O 1
ATOM 2751 N N . THR A 1 347 ? 19.423 -3.875 -41.646 1.00 50.41 347 THR A N 1
ATOM 2752 C CA . THR A 1 347 ? 19.975 -3.870 -40.278 1.00 50.41 347 THR A CA 1
ATOM 2753 C C . THR A 1 347 ? 19.817 -2.528 -39.553 1.00 50.41 347 THR A C 1
ATOM 2755 O O . THR A 1 347 ? 19.637 -2.514 -38.339 1.00 50.41 347 THR A O 1
ATOM 2758 N N . ASN A 1 348 ? 19.830 -1.391 -40.262 1.00 45.00 348 ASN A N 1
ATOM 2759 C CA . ASN A 1 348 ? 19.590 -0.081 -39.634 1.00 45.00 348 ASN A CA 1
ATOM 2760 C C . ASN A 1 348 ? 18.110 0.168 -39.291 1.00 45.00 348 ASN A C 1
ATOM 2762 O O . ASN A 1 348 ? 17.819 0.967 -38.403 1.00 45.00 348 ASN A O 1
ATOM 2766 N N . VAL A 1 349 ? 17.172 -0.520 -39.951 1.00 46.34 349 VAL A N 1
ATOM 2767 C CA . VAL A 1 349 ? 15.728 -0.384 -39.682 1.00 46.34 349 VAL A CA 1
ATOM 2768 C C . VAL A 1 349 ? 15.285 -1.181 -38.446 1.00 46.34 349 VAL A C 1
ATOM 2770 O O . VAL A 1 349 ? 14.299 -0.804 -37.809 1.00 46.34 349 VAL A O 1
ATOM 2773 N N . GLU A 1 350 ? 16.008 -2.234 -38.052 1.00 42.69 350 GLU A N 1
ATOM 2774 C CA . GLU A 1 350 ? 15.660 -3.028 -36.860 1.00 42.69 350 GLU A CA 1
ATOM 2775 C C . GLU A 1 350 ? 16.144 -2.414 -35.539 1.00 42.69 350 GLU A C 1
ATOM 2777 O O . GLU A 1 350 ? 15.454 -2.531 -34.526 1.00 42.69 350 GLU A O 1
ATOM 2782 N N . VAL A 1 351 ? 17.262 -1.681 -35.527 1.00 45.84 351 VAL A N 1
ATOM 2783 C CA . VAL A 1 351 ? 17.784 -1.075 -34.285 1.00 45.84 351 VAL A CA 1
ATOM 2784 C C . VAL A 1 351 ? 17.016 0.199 -33.896 1.00 45.84 351 VAL A C 1
ATOM 2786 O O . VAL A 1 351 ? 16.905 0.517 -32.714 1.00 45.84 351 VAL A O 1
ATOM 2789 N N . SER A 1 352 ? 16.393 0.900 -34.852 1.00 46.50 352 SER A N 1
ATOM 2790 C CA . SER A 1 352 ? 15.668 2.155 -34.583 1.00 46.50 352 SER A CA 1
ATOM 2791 C C . SER A 1 352 ? 14.220 1.973 -34.092 1.00 46.50 352 SER A C 1
ATOM 2793 O O . SER A 1 352 ? 13.510 2.964 -33.920 1.00 46.50 352 SER A O 1
ATOM 2795 N N . LYS A 1 353 ? 13.742 0.731 -33.917 1.00 47.72 353 LYS A N 1
ATOM 2796 C CA . LYS A 1 353 ? 12.329 0.423 -33.607 1.00 47.72 353 LYS A CA 1
ATOM 2797 C C . LYS A 1 353 ? 12.112 -0.365 -32.319 1.00 47.72 353 LYS A C 1
ATOM 2799 O O . LYS A 1 353 ? 11.003 -0.844 -32.090 1.00 47.72 353 LYS A O 1
ATOM 2804 N N . VAL A 1 354 ? 13.116 -0.491 -31.455 1.00 49.53 354 VAL A N 1
ATOM 2805 C CA . VAL A 1 354 ? 12.868 -0.991 -30.098 1.00 49.53 354 VAL A CA 1
ATOM 2806 C C . VAL A 1 354 ? 12.471 0.208 -29.233 1.00 49.53 354 VAL A C 1
ATOM 2808 O O . VAL A 1 354 ? 13.326 1.042 -28.935 1.00 49.53 354 VAL A O 1
ATOM 2811 N N . PRO A 1 355 ? 11.188 0.357 -28.849 1.00 62.84 355 PRO A N 1
ATOM 2812 C CA . PRO A 1 355 ? 10.793 1.457 -27.985 1.00 62.84 355 PRO A CA 1
ATOM 2813 C C . PRO A 1 355 ? 11.533 1.333 -26.651 1.00 62.84 355 PRO A C 1
ATOM 2815 O O . PRO A 1 355 ? 11.626 0.243 -26.082 1.00 62.84 355 PRO A O 1
ATOM 2818 N N . ILE A 1 356 ? 12.045 2.458 -26.149 1.00 60.03 356 ILE A N 1
ATOM 2819 C CA . ILE A 1 356 ? 12.825 2.556 -24.901 1.00 60.03 356 ILE A CA 1
ATOM 2820 C C . ILE A 1 356 ? 12.087 1.891 -23.721 1.00 60.03 356 ILE A C 1
ATOM 2822 O O . ILE A 1 356 ? 12.716 1.285 -22.857 1.00 60.03 356 ILE A O 1
ATOM 2826 N N . SER A 1 357 ? 10.749 1.889 -23.737 1.00 58.09 357 SER A N 1
ATOM 2827 C CA . SER A 1 357 ? 9.904 1.190 -22.758 1.00 58.09 357 SER A CA 1
ATOM 2828 C C . SER A 1 357 ? 10.130 -0.327 -22.704 1.00 58.09 357 SER A C 1
ATOM 2830 O O . SER A 1 357 ? 10.051 -0.923 -21.632 1.00 58.09 357 SER A O 1
ATOM 2832 N N . ARG A 1 358 ? 10.455 -0.969 -23.831 1.00 54.81 358 ARG A N 1
ATOM 2833 C CA . ARG A 1 358 ? 10.695 -2.418 -23.918 1.00 54.81 358 ARG A CA 1
ATOM 2834 C C . ARG A 1 358 ? 12.081 -2.796 -23.394 1.00 54.81 358 ARG A C 1
ATOM 2836 O O . ARG A 1 358 ? 12.223 -3.836 -22.760 1.00 54.81 358 ARG A O 1
ATOM 2843 N N . ILE A 1 359 ? 13.068 -1.919 -23.590 1.00 59.62 359 ILE A N 1
ATOM 2844 C CA . ILE A 1 359 ? 14.411 -2.054 -23.005 1.00 59.62 359 ILE A CA 1
ATOM 2845 C C . ILE A 1 359 ? 14.337 -1.860 -21.484 1.00 59.62 359 ILE A C 1
ATOM 2847 O O . ILE A 1 359 ? 14.869 -2.682 -20.741 1.00 59.62 359 ILE A O 1
ATOM 2851 N N . ALA A 1 360 ? 13.597 -0.853 -21.008 1.00 65.31 360 ALA A N 1
ATOM 2852 C CA . ALA A 1 360 ? 13.373 -0.632 -19.577 1.00 65.31 360 ALA A CA 1
ATOM 2853 C C . ALA A 1 360 ? 12.663 -1.824 -18.902 1.00 65.31 360 ALA A C 1
ATOM 2855 O O . ALA A 1 360 ? 13.075 -2.262 -17.830 1.00 65.31 360 ALA A O 1
ATOM 2856 N N . HIS A 1 361 ? 11.655 -2.412 -19.558 1.00 63.41 361 HIS A N 1
ATOM 2857 C CA . HIS A 1 361 ? 10.963 -3.605 -19.059 1.00 63.41 361 HIS A CA 1
ATOM 2858 C C . HIS A 1 361 ? 11.875 -4.846 -19.022 1.00 63.41 361 HIS A C 1
ATOM 2860 O O . HIS A 1 361 ? 11.819 -5.627 -18.075 1.00 63.41 361 HIS A O 1
ATOM 2866 N N . MET A 1 362 ? 12.743 -5.033 -20.022 1.00 61.53 362 MET A N 1
ATOM 2867 C CA . MET A 1 362 ? 13.715 -6.135 -20.026 1.00 61.53 362 MET A CA 1
ATOM 2868 C C . MET A 1 362 ? 14.773 -5.999 -18.925 1.00 61.53 362 MET A C 1
ATOM 2870 O O . MET A 1 362 ? 15.173 -7.007 -18.347 1.00 61.53 362 MET A O 1
ATOM 2874 N N . ILE A 1 363 ? 15.212 -4.778 -18.615 1.00 69.38 363 ILE A N 1
ATOM 2875 C CA . ILE A 1 363 ? 16.150 -4.523 -17.513 1.00 69.38 363 ILE A CA 1
ATOM 2876 C C . ILE A 1 363 ? 15.462 -4.775 -16.162 1.00 69.38 363 ILE A C 1
ATOM 2878 O O . ILE A 1 363 ? 16.020 -5.466 -15.315 1.00 69.38 363 ILE A O 1
ATOM 2882 N N . TRP A 1 364 ? 14.220 -4.309 -15.988 1.00 73.31 364 TRP A N 1
ATOM 2883 C CA . TRP A 1 364 ? 13.438 -4.528 -14.764 1.00 73.31 364 TRP A CA 1
ATOM 2884 C C . TRP A 1 364 ? 13.177 -6.014 -14.470 1.00 73.31 364 TRP A C 1
ATOM 2886 O O . TRP A 1 364 ? 13.278 -6.445 -13.324 1.00 73.31 364 TRP A O 1
ATOM 2896 N N . CYS A 1 365 ? 12.886 -6.821 -15.496 1.00 62.78 365 CYS A N 1
ATOM 2897 C CA . CYS A 1 365 ? 12.661 -8.261 -15.332 1.00 62.78 365 CYS A CA 1
ATOM 2898 C C . CYS A 1 365 ? 13.920 -9.061 -14.964 1.00 62.78 365 CYS A C 1
ATOM 2900 O O . CYS A 1 365 ? 13.770 -10.171 -14.471 1.00 62.78 365 CYS A O 1
ATOM 2902 N N . ASN A 1 366 ? 15.125 -8.531 -15.198 1.00 50.47 366 ASN A N 1
ATOM 2903 C CA . ASN A 1 366 ? 16.388 -9.211 -14.875 1.00 50.47 366 ASN A CA 1
ATOM 2904 C C . ASN A 1 366 ? 17.019 -8.741 -13.549 1.00 50.47 366 ASN A C 1
ATOM 2906 O O . ASN A 1 366 ? 18.055 -9.266 -13.153 1.00 50.47 366 ASN A O 1
ATOM 2910 N N . LEU A 1 367 ? 16.423 -7.746 -12.881 1.00 59.84 367 LEU A N 1
ATOM 2911 C CA . LEU A 1 367 ? 16.869 -7.214 -11.584 1.00 59.84 367 LEU A CA 1
ATOM 2912 C C . LEU A 1 367 ? 16.040 -7.736 -10.392 1.00 59.84 367 LEU A C 1
ATOM 2914 O O . LEU A 1 367 ? 16.248 -7.292 -9.264 1.00 59.84 367 LEU A O 1
ATOM 2918 N N . LYS A 1 368 ? 15.115 -8.671 -10.632 1.00 43.28 368 LYS A N 1
ATOM 2919 C CA . LYS A 1 368 ? 14.462 -9.501 -9.609 1.00 43.28 368 LYS A CA 1
ATOM 2920 C C . LYS A 1 368 ? 15.012 -10.913 -9.692 1.00 43.28 368 LYS A C 1
ATOM 2922 O O . 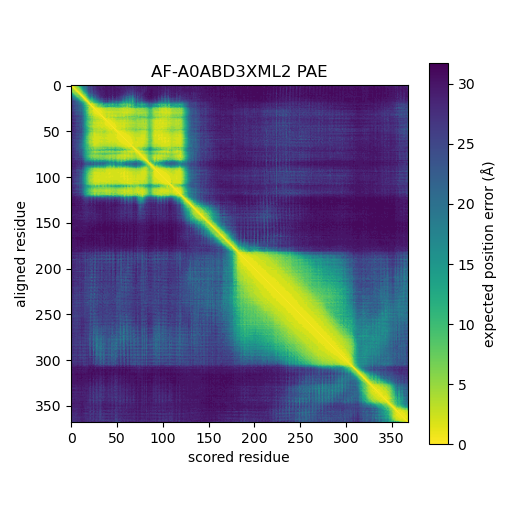LYS A 1 368 ? 15.086 -11.549 -8.619 1.00 43.28 368 LYS A O 1
#

pLDDT: mean 73.16, std 22.4, range [29.56, 98.56]

Organism: Sinanodonta woodiana (NCBI:txid1069815)

Mean predicted aligned error: 22.02 Å

Solvent-accessible surface area (backbone atoms only — not comparable to full-atom values): 22375 Å² total; per-residue (Å²): 133,84,80,83,90,81,87,81,84,81,78,86,86,77,91,67,78,71,73,51,76,68,51,60,49,51,57,52,50,47,45,73,75,41,62,88,48,54,75,70,56,37,23,49,52,47,41,70,77,43,56,68,64,56,50,50,49,53,40,49,44,53,49,52,46,35,68,70,72,39,94,79,51,75,87,56,48,75,53,85,80,69,78,70,95,54,91,86,58,80,54,50,47,46,57,46,26,49,43,36,52,43,49,50,36,38,74,73,69,80,39,58,68,72,59,45,44,69,45,27,36,82,79,70,67,72,73,87,72,80,74,74,69,72,72,54,55,63,60,53,57,60,51,56,65,60,56,78,74,65,84,83,81,88,87,83,88,77,95,78,90,79,82,87,82,89,78,91,76,82,80,81,84,76,88,68,86,70,66,75,80,56,55,59,59,48,53,52,49,53,49,50,53,49,52,51,51,50,51,51,51,51,51,52,50,52,49,52,52,53,52,50,52,49,51,52,52,50,50,54,51,50,53,56,48,52,56,50,48,56,52,50,52,55,50,50,53,55,50,53,54,52,48,54,50,52,53,52,52,51,52,54,51,51,51,51,51,51,54,50,50,57,50,50,53,53,51,50,58,50,50,52,53,49,52,52,51,53,52,50,51,51,52,51,53,54,50,53,52,51,53,50,52,52,50,52,54,51,49,53,51,50,58,52,65,76,57,73,70,90,85,76,90,80,82,94,79,77,79,72,62,67,66,58,58,51,56,58,54,49,54,53,52,51,50,56,53,50,54,54,51,50,51,54,54,54,58,58,58,60,71,77,65,67,58,68,69,59,55,52,50,56,52,57,69,71,74,112

Sequence (368 aa):
METNVIQDTQDSDSDIPCASQLERCILAEIRDKYGKLDKQLFKRELSNNLDITSLRHIRSSLHDIGRLSHTGYPSGRLVERTSRSDSDSAPVKEKIADDIYTIFHFLEGDGNTSEVKACMSRYGKRRPSRIDSVSCLKNLQETSQAIDQSNDIDQSRGNTSIEDYGNNSQPERVESSIPILQYETFIDLKQFVKDELNAISANITEELKRMRKDNVRLGEIIQSKDDTIKRLESCIDKSRESELRLESDLHVMADVIKNQAMTIEKLQAVNDRQIETVSAQMRGIQLQLTNFLQLSCSYANITRSLCPTASASGTPNTVLNTCVFDSQHIESKKRILSDQQEYRRNTNVEVSKVPISRIAHMIWCNLK

Foldseek 3Di:
DDDDDDDDDDDDDDPQPPLPPVLVVLLVVCCVPQVPDDLVCQLVCQLVVDDPVVLVVSLVSLLVCCVRPPDLQDDADFDDQDDDPDPPDDDSSSVSSNLNVQSSCVVVVNHDNVSNVVRGDPPPPDPPPDDPVVVVVVVVVVVVVVVVVPPPPDDDDDDDDDDDDDDDDDDDDPPDCDDPVVVVVVVVVVVVVVVVVVVVVVVVVVVVVVVVVVVVVVVVVVVVVVVVVVVVVVVVVVVVVVVVVVVVVVVVVVVVVVVVVVVVVVVVVVVVVVVVVVVVVVVVVVVVVVVVVVVVVVVVVVVCVVDDDPDDDDDPDDPVVVVVVVVVVVVVVVVVVVVVVVVVVVVVVVVVPDPVVNVVVVVVVVVD

Radius of gyration: 52.07 Å; Cα contacts (8 Å, |Δi|>4): 110; chains: 1; bounding box: 100×77×174 Å